Protein AF-A0A9D9PR58-F1 (afdb_monomer)

Nearest PDB structures (foldseek):
  8f70-assembly1_A  TM=2.085E-01  e=8.323E-05  Streptococcus pyogenes
  2p9r-assembly2_B  TM=3.535E-01  e=1.472E-01  Homo sapiens
  7q62-assembly1_B  TM=1.720E-01  e=2.793E-03  Homo sapiens
  3bcf-assembly1_A  TM=3.943E-01  e=1.903E+00  Halothermothrix orenii H 168
  6a6y-assembly1_B  TM=3.237E-01  e=2.572E+00  Plasmodium falciparum 3D7

pLDDT: mean 91.77, std 7.86, range [41.22, 98.25]

Solvent-accessible surface area (backbone atoms only — not comparable to full-atom values): 21228 Å² total; per-residue (Å²): 137,88,83,62,68,43,82,34,90,67,32,38,47,45,70,34,89,97,61,71,42,30,39,58,95,53,39,35,38,39,43,34,36,44,44,69,79,57,94,90,58,49,69,47,35,32,42,41,30,22,37,70,84,69,44,80,77,48,74,48,75,33,46,70,58,54,85,50,58,47,55,27,32,45,68,62,57,89,94,66,56,78,93,37,49,79,66,53,28,40,45,26,34,29,34,33,42,59,55,60,102,89,47,77,26,34,26,22,60,74,36,77,55,75,71,57,46,64,64,30,61,53,45,82,45,76,41,16,30,40,54,87,69,80,46,77,50,83,77,94,59,68,33,39,54,70,49,62,78,54,59,66,44,48,67,70,38,76,39,41,53,50,74,48,53,34,94,67,29,40,79,69,47,28,34,37,30,38,89,89,41,71,85,38,80,29,62,87,71,32,47,52,67,39,53,97,50,55,40,38,36,40,39,32,20,28,34,50,80,60,70,28,51,48,48,71,52,76,56,97,51,45,49,76,50,62,44,61,50,55,43,40,58,71,40,74,35,39,52,50,76,49,51,34,94,57,39,39,78,69,42,31,34,35,26,46,71,90,52,84,68,71,47,81,28,63,84,74,33,46,49,66,36,54,98,52,41,35,35,34,40,50,42,65,42,48,66,41,70,49,59,30,72,34,81,43,56,38,80,57,28,59,78,37,61,44,78,42,57,30,78,58,36,29,49,78,44,68,63,55,60,57,56,37,32,41,72,72,47,21,28,47,84,92,45,58,84,49,39,88,44,52,48,47,38,43,69,69,40,32,35,37,40,44,48,72,64,72,73,47,61,33,43,39,31,34,38,41,34,24,23,50,100,91,40,80,74,30,70,49,77,40,65,25,36,45,34,31,84

Secondary structure (DSSP, 8-state):
-PPPEEE-TT-EEEEPTT---EEETTEEEEEEEEES--TTSEEEEEEEEEETTS-EEEEEEPBT--SSEEEEEEEPPTT--GGGBTTTEEEEEEEEEE--TTS-EEEPPPEEEPPPBPPEEPEEEEEEE-TTS--EE-SS--SEEEEES-SEE-TT-EEEEEEEEPTTEEEEEEEEE-SSS--EE-TTT-EEE--SS--EEEEEEEE---EEEEEEEE-TTEEEEEE-SEEETT-EEEEEEEEPTT-EEEEEEEEETT----EE-TTT-EEE--SS-EEEEEEEE--EEEE-EEEE-HHHHHHS-EEE-HHHHEEEES--SEEEEEEEEEEBTTB-TTGGGEEE-TTT--EEE-TTPPSEEEEEEEEEEEE-SSS--EEEEEEEEEEE-

Mean predicted aligned error: 12.79 Å

Foldseek 3Di:
DDADAAEDAQKDKDAPPPDFFADDPQKIKGFMAIGDDDPVFDKFKKKFKAFPVRHTPDIDTWAPDDPGTDMTIDGHDPPDDLVCEVPGMWMWMKMKTDDDPPDHIYIYDIHTHDRHYYWAFEAEAAWEAEQVRPDIDRPDDGQWDKDWPDRTDDQFDKIAMDTGGDPQKDFDWKWKAFPVGPTDTCRPVRMDGDHSGHMYMYTYIYGHFDKAAEAEDEDPFWDKDKPPRIDGAQDKIAIDIGGHAQKWWPWKWKDAPPDPDIDTCRPVRMDGDHPGHMYIYIDIDGKDKAFEEEEDELVVLQVFKDKDFQVRGIDIPPFAAFKFKDWDFKDFPNDGPCSVQWDQDGRGRIIIGHHPDDFGKMWTKMKMWGDDPVIDIHIDIDIYIYGHD

Sequence (389 aa):
EYKLTLKDPSLSIEVQSGKAVTISGRTVKIPYKAIGMSSRESFRASVWINNDQRKCIYYDAMDGFSGAEGTCSFTLPEGLDLSEWGKRYFVEILVEQINGSQTTDYASEMVELDAPVSPFNVSLNVLSISSDGRKQYVDGYTGGTPSLSKLQVLPGDTVEVSAIPKSGFFLKKIEWFDEDTPKTDITSEKSFVVGTKAPTVIVYFQADPKEYSISYHMETNGKVTVTPSKAKSGDVVTVTATPNSGYYVEKITWKFAEAIAEHDITVDKCFIMPNADVIVKVYFQTLTVTPKTVKVKYKKLKKKAQTVACSKVMTVSNAQGALKYSLVSVKRGKSKKYKKYFKINAKTGNVTVKKKLKKGTYKITCKVTAGNNNYQSVSKTVTFKIKVK

Structure (mmCIF, N/CA/C/O backbone):
data_AF-A0A9D9PR58-F1
#
_entry.id   AF-A0A9D9PR58-F1
#
loop_
_atom_site.group_PDB
_atom_site.id
_atom_site.type_symbol
_atom_site.label_atom_id
_atom_site.label_alt_id
_atom_site.label_comp_id
_atom_site.label_asym_id
_atom_site.label_entity_id
_atom_site.label_seq_id
_atom_site.pdbx_PDB_ins_code
_atom_site.Cartn_x
_atom_site.Cartn_y
_atom_site.Cartn_z
_atom_site.occupancy
_atom_site.B_iso_or_equiv
_atom_site.auth_seq_id
_atom_site.auth_comp_id
_atom_site.auth_asym_id
_atom_site.auth_atom_id
_atom_site.pdbx_PDB_model_num
ATOM 1 N N . GLU A 1 1 ? 43.094 21.133 -66.504 1.00 60.75 1 GLU A N 1
ATOM 2 C CA . GLU A 1 1 ? 43.853 19.872 -66.397 1.00 60.75 1 GLU A CA 1
ATOM 3 C C . GLU A 1 1 ? 42.913 18.817 -65.840 1.00 60.75 1 GLU A C 1
ATOM 5 O O . GLU A 1 1 ? 42.165 19.134 -64.923 1.00 60.75 1 GLU A O 1
ATOM 10 N N . TYR A 1 2 ? 42.868 17.627 -66.439 1.00 65.00 2 TYR A N 1
ATOM 11 C CA . TYR A 1 2 ? 42.121 16.503 -65.872 1.00 65.00 2 TYR A CA 1
ATOM 12 C C . TYR A 1 2 ? 43.094 15.687 -65.031 1.00 65.00 2 TYR A C 1
ATOM 14 O O . TYR A 1 2 ? 44.123 15.248 -65.543 1.00 65.00 2 TYR A O 1
ATOM 22 N N . LYS A 1 3 ? 42.781 15.509 -63.750 1.00 75.12 3 LYS A N 1
ATOM 23 C CA . LYS A 1 3 ? 43.539 14.649 -62.846 1.00 75.12 3 LYS A CA 1
ATOM 24 C C . LYS A 1 3 ? 42.815 13.307 -62.763 1.00 75.12 3 LYS A C 1
ATOM 26 O O . LYS A 1 3 ? 41.622 13.286 -62.471 1.00 75.12 3 LYS A O 1
ATOM 31 N N . LEU A 1 4 ? 43.504 12.212 -63.088 1.00 81.12 4 LEU A N 1
ATOM 32 C CA . LEU A 1 4 ? 42.964 10.863 -62.912 1.00 81.12 4 LEU A CA 1
ATOM 33 C C . LEU A 1 4 ? 43.234 10.385 -61.484 1.00 81.12 4 LEU A C 1
ATOM 35 O O . LEU A 1 4 ? 44.364 10.489 -61.002 1.00 81.12 4 LEU A O 1
ATOM 39 N N . THR A 1 5 ? 42.212 9.796 -60.872 1.00 87.31 5 THR A N 1
ATOM 40 C CA . THR A 1 5 ? 42.343 8.998 -59.652 1.00 87.31 5 THR A CA 1
ATOM 41 C C . THR A 1 5 ? 42.371 7.529 -60.051 1.00 87.31 5 THR A C 1
ATOM 43 O O . THR A 1 5 ? 41.473 7.061 -60.755 1.00 87.31 5 THR A O 1
ATOM 46 N N . LEU A 1 6 ? 43.414 6.806 -59.651 1.00 93.06 6 LEU A N 1
ATOM 47 C CA . LEU A 1 6 ? 43.553 5.378 -59.920 1.00 93.06 6 LEU A CA 1
ATOM 48 C C . LEU A 1 6 ? 43.082 4.556 -58.722 1.00 93.06 6 LEU A C 1
ATOM 50 O O . LEU A 1 6 ? 43.257 4.939 -57.571 1.00 93.06 6 LEU A O 1
ATOM 54 N N . LYS A 1 7 ? 42.515 3.384 -58.990 1.00 94.44 7 LYS A N 1
ATOM 55 C CA . LYS A 1 7 ? 42.215 2.410 -57.942 1.00 94.44 7 LYS A CA 1
ATOM 56 C C . LYS A 1 7 ? 43.518 1.870 -57.351 1.00 94.44 7 LYS A C 1
ATOM 58 O O . LYS A 1 7 ? 44.354 1.356 -58.095 1.00 94.44 7 LYS A O 1
ATOM 63 N N . ASP A 1 8 ? 43.644 1.922 -56.032 1.00 95.31 8 ASP A N 1
ATOM 64 C CA . ASP A 1 8 ? 44.702 1.259 -55.275 1.00 95.31 8 ASP A CA 1
ATOM 65 C C . ASP A 1 8 ? 44.093 0.128 -54.429 1.00 95.31 8 ASP A C 1
ATOM 67 O O . ASP A 1 8 ? 43.364 0.393 -53.470 1.00 95.31 8 ASP A O 1
ATOM 71 N N . PRO A 1 9 ? 44.371 -1.147 -54.761 1.00 92.75 9 PRO A N 1
ATOM 72 C CA . PRO A 1 9 ? 43.816 -2.290 -54.042 1.00 92.75 9 PRO A CA 1
ATOM 73 C C . PRO A 1 9 ? 44.387 -2.469 -52.626 1.00 92.75 9 PRO A C 1
ATOM 75 O O . PRO A 1 9 ? 43.895 -3.321 -51.889 1.00 92.75 9 PRO A O 1
ATOM 78 N N . SER A 1 10 ? 45.428 -1.722 -52.242 1.00 94.69 10 SER A N 1
ATOM 79 C CA . SER A 1 10 ? 45.958 -1.726 -50.875 1.00 94.69 10 SER A CA 1
ATOM 80 C C . SER A 1 10 ? 45.158 -0.834 -49.918 1.00 94.69 10 SER A C 1
ATOM 82 O O . SER A 1 10 ? 45.250 -1.012 -48.700 1.00 94.69 10 SER A O 1
ATOM 84 N N . LEU A 1 11 ? 44.341 0.079 -50.456 1.00 96.69 11 LEU A N 1
ATOM 85 C CA . LEU A 1 11 ? 43.449 0.944 -49.694 1.00 96.69 11 LEU A CA 1
ATOM 86 C C . LEU A 1 11 ? 42.080 0.285 -49.501 1.00 96.69 11 LEU A C 1
ATOM 88 O O . LEU A 1 11 ? 41.490 -0.261 -50.433 1.00 96.69 11 LEU A O 1
ATOM 92 N N . SER A 1 12 ? 41.527 0.392 -48.295 1.00 97.06 12 SER A N 1
ATOM 93 C CA . SER A 1 12 ? 40.138 0.005 -48.021 1.00 97.06 12 SER A CA 1
ATOM 94 C C . SER A 1 12 ? 39.539 0.839 -46.899 1.00 97.06 12 SER A C 1
ATOM 96 O O . SER A 1 12 ? 40.264 1.393 -46.071 1.00 97.06 12 SER A O 1
ATOM 98 N N . ILE A 1 13 ? 38.211 0.919 -46.883 1.00 97.56 13 ILE A N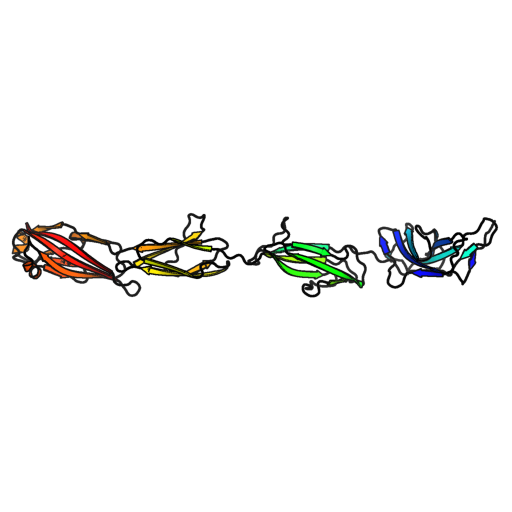 1
ATOM 99 C CA . ILE A 1 13 ? 37.418 1.482 -45.796 1.00 97.56 13 ILE A CA 1
ATOM 100 C C . ILE A 1 13 ? 36.182 0.609 -45.592 1.00 97.56 13 ILE A C 1
ATOM 102 O O . ILE A 1 13 ? 35.562 0.187 -46.558 1.00 97.56 13 ILE A O 1
ATOM 106 N N . GLU A 1 14 ? 35.821 0.330 -44.349 1.00 96.88 14 GLU A N 1
ATOM 107 C CA . GLU A 1 14 ? 34.629 -0.440 -43.993 1.00 96.88 14 GLU A CA 1
ATOM 108 C C . GLU A 1 14 ? 33.960 0.144 -42.747 1.00 96.88 14 GLU A C 1
ATOM 110 O O . GLU A 1 14 ? 34.575 0.897 -41.984 1.00 96.88 14 GLU A O 1
ATOM 115 N N . VAL A 1 15 ? 32.696 -0.217 -42.519 1.00 95.62 15 VAL A N 1
ATOM 116 C CA . VAL A 1 15 ? 32.028 0.053 -41.241 1.00 95.62 15 VAL A CA 1
ATOM 117 C C . VAL A 1 15 ? 32.626 -0.868 -40.179 1.00 95.62 15 VAL A C 1
ATOM 119 O O . VAL A 1 15 ? 32.784 -2.067 -40.400 1.00 95.62 15 VAL A O 1
ATOM 122 N N . GLN A 1 16 ? 32.954 -0.320 -39.010 1.00 93.69 16 GLN A N 1
ATOM 123 C CA . GLN A 1 16 ? 33.491 -1.115 -37.906 1.00 93.69 16 GLN A CA 1
ATOM 124 C C . GLN A 1 16 ? 32.538 -2.254 -37.519 1.00 93.69 16 GLN A C 1
ATOM 126 O O . GLN A 1 16 ? 31.336 -2.047 -37.339 1.00 93.69 16 GLN A O 1
ATOM 131 N N . SER A 1 17 ? 33.093 -3.449 -37.309 1.00 86.94 17 SER A N 1
ATOM 132 C CA . SER A 1 17 ? 32.318 -4.627 -36.906 1.00 86.94 17 SER A CA 1
ATOM 133 C C . SER A 1 17 ? 31.502 -4.376 -35.628 1.00 86.94 17 SER A C 1
ATOM 135 O O . SER A 1 17 ? 32.014 -3.861 -34.631 1.00 86.94 17 SER A O 1
ATOM 137 N N . GLY A 1 18 ? 30.211 -4.726 -35.664 1.00 78.69 18 GLY A N 1
ATOM 138 C CA . GLY A 1 18 ? 29.274 -4.539 -34.549 1.00 78.69 18 GLY A CA 1
ATOM 139 C C . GLY A 1 18 ? 28.832 -3.090 -34.306 1.00 78.69 18 GLY A C 1
ATOM 140 O O . GLY A 1 18 ? 28.219 -2.807 -33.276 1.00 78.69 18 GLY A O 1
ATOM 141 N N . LYS A 1 19 ? 29.142 -2.160 -35.217 1.00 84.62 19 LYS A N 1
ATOM 142 C CA . LYS A 1 19 ? 28.656 -0.777 -35.182 1.00 84.62 19 LYS A CA 1
ATOM 143 C C . LYS A 1 19 ? 27.676 -0.532 -36.329 1.00 84.62 19 LYS A C 1
ATOM 145 O O . LYS A 1 19 ? 27.813 -1.112 -37.397 1.00 84.62 19 LYS A O 1
ATOM 150 N N . ALA A 1 20 ? 26.705 0.350 -36.108 1.00 86.06 20 ALA A N 1
ATOM 151 C CA . ALA A 1 20 ? 25.756 0.757 -37.138 1.00 86.06 20 ALA A CA 1
ATOM 152 C C . ALA A 1 20 ? 26.071 2.166 -37.647 1.00 86.06 20 ALA A C 1
ATOM 154 O O . ALA A 1 20 ? 26.550 3.022 -36.895 1.00 86.06 20 ALA A O 1
ATOM 155 N N . VAL A 1 21 ? 25.740 2.418 -38.911 1.00 92.12 21 VAL A N 1
ATOM 156 C CA . VAL A 1 21 ? 25.654 3.779 -39.440 1.00 92.12 21 VAL A CA 1
ATOM 157 C C . VAL A 1 21 ? 24.429 4.442 -38.814 1.00 92.12 21 VAL A C 1
ATOM 159 O O . VAL A 1 21 ? 23.349 3.852 -38.768 1.00 92.12 21 VAL A O 1
ATOM 162 N N . THR A 1 22 ? 24.590 5.659 -38.299 1.00 92.00 22 THR A N 1
ATOM 163 C CA . THR A 1 22 ? 23.511 6.368 -37.595 1.00 92.00 22 THR A CA 1
ATOM 164 C C . THR A 1 22 ? 23.175 7.685 -38.262 1.00 92.00 22 THR A C 1
ATOM 166 O O . THR A 1 22 ? 24.013 8.267 -38.947 1.00 92.00 22 THR A O 1
ATOM 169 N N . ILE A 1 23 ? 21.952 8.173 -38.059 1.00 91.56 23 ILE A N 1
ATOM 170 C CA . ILE A 1 23 ? 21.523 9.481 -38.555 1.00 91.56 23 ILE A CA 1
ATOM 171 C C . ILE A 1 23 ? 20.871 10.301 -37.443 1.00 91.56 23 ILE A C 1
ATOM 173 O O . ILE A 1 23 ? 20.085 9.790 -36.649 1.00 91.56 23 ILE A O 1
ATOM 177 N N . SER A 1 24 ? 21.212 11.587 -37.384 1.00 86.94 24 SER A N 1
ATOM 178 C CA . SER A 1 24 ? 20.571 12.573 -36.511 1.00 86.94 24 SER A CA 1
ATOM 179 C C . SER A 1 24 ? 20.279 13.829 -37.321 1.00 86.94 24 SER A C 1
ATOM 181 O O . SER A 1 24 ? 21.197 14.490 -37.811 1.00 86.94 24 SER A O 1
ATOM 183 N N . GLY A 1 25 ? 18.998 14.162 -37.485 1.00 88.25 25 GLY A N 1
ATOM 184 C CA . GLY A 1 25 ? 18.587 15.165 -38.468 1.00 88.25 25 GLY A CA 1
ATOM 185 C C . GLY A 1 25 ? 18.940 14.689 -39.879 1.00 88.25 25 GLY A C 1
ATOM 186 O O . GLY A 1 25 ? 18.413 13.676 -40.328 1.00 88.25 25 GLY A O 1
ATOM 187 N N . ARG A 1 26 ? 19.846 15.398 -40.564 1.00 92.06 26 ARG A N 1
ATOM 188 C CA . ARG A 1 26 ? 20.399 14.984 -41.871 1.00 92.06 26 ARG A CA 1
ATOM 189 C C . ARG A 1 26 ? 21.849 14.503 -41.795 1.00 92.06 26 ARG A C 1
ATOM 191 O O . ARG A 1 26 ? 22.389 14.070 -42.804 1.00 92.06 26 ARG A O 1
ATOM 198 N N . THR A 1 27 ? 22.491 14.580 -40.633 1.00 95.19 27 THR A N 1
ATOM 199 C CA . THR A 1 27 ? 23.893 14.181 -40.483 1.00 95.19 27 THR A CA 1
ATOM 200 C C . THR A 1 27 ? 23.983 12.677 -40.284 1.00 95.19 27 THR A C 1
ATOM 202 O O . THR A 1 27 ? 23.492 12.150 -39.283 1.00 95.19 27 THR A O 1
ATOM 205 N N . VAL A 1 28 ? 24.631 12.004 -41.227 1.00 96.12 28 VAL A N 1
ATOM 206 C CA . VAL A 1 28 ? 24.933 10.576 -41.187 1.00 96.12 28 VAL A CA 1
ATOM 207 C C . VAL A 1 28 ? 26.316 10.396 -40.578 1.00 96.12 28 VAL A C 1
ATOM 209 O O . VAL A 1 28 ? 27.267 11.049 -40.999 1.00 96.12 28 VAL A O 1
ATOM 212 N N . LYS A 1 29 ? 26.434 9.525 -39.577 1.00 95.50 29 LYS A N 1
ATOM 213 C CA . LYS A 1 29 ? 27.691 9.196 -38.899 1.00 95.50 29 LYS A CA 1
ATOM 214 C C . LYS A 1 29 ? 28.076 7.755 -39.173 1.00 95.50 29 LYS A C 1
ATOM 216 O O . LYS A 1 29 ? 27.271 6.845 -38.962 1.00 95.50 29 LYS A O 1
ATOM 221 N N . ILE A 1 30 ? 29.325 7.565 -39.576 1.00 96.69 30 ILE A N 1
ATOM 222 C CA . ILE A 1 30 ? 29.877 6.281 -39.988 1.00 96.69 30 ILE A CA 1
ATOM 223 C C . ILE A 1 30 ? 31.081 5.958 -39.096 1.00 96.69 30 ILE A C 1
ATOM 225 O O . ILE A 1 30 ? 32.118 6.624 -39.192 1.00 96.69 30 ILE A O 1
ATOM 229 N N . PRO A 1 31 ? 30.970 4.951 -38.216 1.00 95.69 31 PRO A N 1
ATOM 230 C CA . PRO A 1 31 ? 32.120 4.397 -37.518 1.00 95.69 31 PRO A CA 1
ATOM 231 C C . PRO A 1 31 ? 32.920 3.559 -38.513 1.00 95.69 31 PRO A C 1
ATOM 233 O O . PRO A 1 31 ? 32.441 2.523 -38.969 1.00 95.69 31 PRO A O 1
ATOM 236 N N . TYR A 1 32 ? 34.119 4.009 -38.868 1.00 97.06 32 TYR A N 1
ATOM 237 C CA . TYR A 1 32 ? 34.892 3.420 -39.957 1.00 97.06 32 TYR A CA 1
ATOM 238 C C . TYR A 1 32 ? 36.186 2.769 -39.471 1.00 97.06 32 TYR A C 1
ATOM 240 O O . TYR A 1 32 ? 36.760 3.151 -38.443 1.00 97.06 32 TYR A O 1
ATOM 248 N N . LYS A 1 33 ? 36.659 1.813 -40.263 1.00 97.00 33 LYS A N 1
ATOM 249 C CA . LYS A 1 33 ? 38.010 1.266 -40.230 1.00 97.00 33 LYS A CA 1
ATOM 250 C C . LYS A 1 33 ? 38.596 1.354 -41.632 1.00 97.00 33 LYS A C 1
ATOM 252 O O . LYS A 1 33 ? 37.976 0.890 -42.578 1.00 97.00 33 LYS A O 1
ATOM 257 N N . ALA A 1 34 ? 39.759 1.975 -41.759 1.00 96.50 34 ALA A N 1
ATOM 258 C CA . ALA A 1 34 ? 40.471 2.169 -43.008 1.00 96.50 34 ALA A CA 1
ATOM 259 C C . ALA A 1 34 ? 41.872 1.548 -42.938 1.00 96.50 34 ALA A C 1
ATOM 261 O O . ALA A 1 34 ? 42.529 1.554 -41.895 1.00 96.50 34 ALA A O 1
ATOM 262 N N . ILE A 1 35 ? 42.325 0.988 -44.057 1.00 95.25 35 ILE A N 1
ATOM 263 C CA . ILE A 1 35 ? 43.591 0.254 -44.177 1.00 95.25 35 ILE A CA 1
ATOM 264 C C . ILE A 1 35 ? 44.377 0.807 -45.370 1.00 95.25 35 ILE A C 1
ATOM 266 O O . ILE A 1 35 ? 43.796 1.353 -46.305 1.00 95.25 35 ILE A O 1
ATOM 270 N N . GLY A 1 36 ? 45.705 0.678 -45.314 1.00 92.06 36 GLY A N 1
ATOM 271 C CA . GLY A 1 36 ? 46.619 1.068 -46.394 1.00 92.06 36 GLY A CA 1
ATOM 272 C C . GLY A 1 36 ? 47.077 2.526 -46.336 1.00 92.06 36 GLY A C 1
ATOM 273 O O . GLY A 1 36 ? 47.902 2.944 -47.137 1.00 92.06 36 GLY A O 1
ATOM 274 N N . MET A 1 37 ? 46.599 3.294 -45.355 1.00 91.19 37 MET A N 1
ATOM 275 C CA . MET A 1 37 ? 46.971 4.698 -45.185 1.00 91.19 37 MET A CA 1
ATOM 276 C C . MET A 1 37 ? 48.379 4.855 -44.589 1.00 91.19 37 MET A C 1
ATOM 278 O O . MET A 1 37 ? 48.670 4.357 -43.498 1.00 91.19 37 MET A O 1
ATOM 282 N N . SER A 1 38 ? 49.239 5.610 -45.273 1.00 85.25 38 SER A N 1
ATOM 283 C CA . SER A 1 38 ? 50.565 6.025 -44.798 1.00 85.25 38 SER A CA 1
ATOM 284 C C . SER A 1 38 ? 50.510 7.348 -44.029 1.00 85.25 38 SER A C 1
ATOM 286 O O . SER A 1 38 ? 49.799 8.275 -44.403 1.00 85.25 38 SER A O 1
ATOM 288 N N . SER A 1 39 ? 51.330 7.505 -42.987 1.00 80.31 39 SER A N 1
ATOM 289 C CA . SER A 1 39 ? 51.412 8.762 -42.222 1.00 80.31 39 SER A CA 1
ATOM 290 C C . SER A 1 39 ? 52.120 9.908 -42.956 1.00 80.31 39 SER A C 1
ATOM 292 O O . SER A 1 39 ? 52.120 11.037 -42.470 1.00 80.31 39 SER A O 1
ATOM 294 N N . ARG A 1 40 ? 52.762 9.629 -44.097 1.00 80.81 40 ARG A N 1
ATOM 295 C CA . ARG A 1 40 ? 53.499 10.624 -44.898 1.00 80.81 40 ARG A CA 1
ATOM 296 C C . ARG A 1 40 ? 52.654 11.267 -45.996 1.00 80.81 40 ARG A C 1
ATOM 298 O O . ARG A 1 40 ? 53.128 12.186 -46.655 1.00 80.81 40 ARG A O 1
ATOM 305 N N . GLU A 1 41 ? 51.444 10.770 -46.205 1.00 84.25 41 GLU A N 1
ATOM 306 C CA . GLU A 1 41 ? 50.563 11.165 -47.299 1.00 84.25 41 GLU A CA 1
ATOM 307 C C . GLU A 1 41 ? 49.257 11.724 -46.736 1.00 84.25 41 GLU A C 1
ATOM 309 O O . GLU A 1 41 ? 48.894 11.483 -45.583 1.00 84.25 41 GLU A O 1
ATOM 314 N N . SER A 1 42 ? 48.561 12.519 -47.547 1.00 90.56 42 SER A N 1
ATOM 315 C CA . SER A 1 42 ? 47.273 13.087 -47.159 1.00 90.56 42 SER A CA 1
ATOM 316 C C . SER A 1 42 ? 46.155 12.176 -47.632 1.00 90.56 42 SER A C 1
ATOM 318 O O . SER A 1 42 ? 46.066 11.860 -48.815 1.00 90.56 42 SER A O 1
ATOM 320 N N . PHE A 1 43 ? 45.288 11.787 -46.705 1.00 94.81 43 PHE A N 1
ATOM 321 C CA . PHE A 1 43 ? 44.125 10.960 -46.987 1.00 94.81 43 PHE A CA 1
ATOM 322 C C . PHE A 1 43 ? 42.855 11.657 -46.525 1.00 94.81 43 PHE A C 1
ATOM 324 O O . PHE A 1 43 ? 42.854 12.372 -45.520 1.00 94.81 43 PHE A O 1
ATOM 331 N N . ARG A 1 44 ? 41.758 11.386 -47.224 1.00 95.25 44 ARG A N 1
ATOM 332 C CA . ARG A 1 44 ? 40.401 11.704 -46.779 1.00 95.25 44 ARG A CA 1
ATOM 333 C C . ARG A 1 44 ? 39.493 10.512 -47.021 1.00 95.25 44 ARG A C 1
ATOM 335 O O . ARG A 1 44 ? 39.811 9.661 -47.844 1.00 95.25 44 ARG A O 1
ATOM 342 N N . ALA A 1 45 ? 38.349 10.487 -46.359 1.00 97.19 45 ALA A N 1
ATOM 343 C CA . ALA A 1 45 ? 37.246 9.656 -46.804 1.00 97.19 45 ALA A CA 1
ATOM 344 C C . ALA A 1 45 ? 36.190 10.529 -47.474 1.00 97.19 45 ALA A C 1
ATOM 346 O O . ALA A 1 45 ? 35.987 11.676 -47.071 1.00 97.19 45 ALA A O 1
ATOM 347 N N . SER A 1 46 ? 35.538 9.978 -48.487 1.00 97.44 46 SER A N 1
ATOM 348 C CA . SER A 1 46 ? 34.539 10.674 -49.288 1.00 97.44 46 SER A CA 1
ATOM 349 C C . SER A 1 46 ? 33.272 9.843 -49.376 1.00 97.44 46 SER A C 1
ATOM 351 O O . SER A 1 46 ? 33.318 8.611 -49.342 1.00 97.44 46 SER A O 1
ATOM 353 N N . VAL A 1 47 ? 32.142 10.533 -49.472 1.00 98.25 47 VAL A N 1
ATOM 354 C CA . VAL A 1 47 ? 30.838 9.933 -49.730 1.00 98.25 47 VAL A CA 1
ATOM 355 C C . VAL A 1 47 ? 30.523 10.060 -51.214 1.00 98.25 47 VAL A C 1
ATOM 357 O O . VAL A 1 47 ? 30.762 11.099 -51.828 1.00 98.25 47 VAL A O 1
ATOM 360 N N . TRP A 1 48 ? 29.974 8.998 -51.786 1.00 97.88 48 TRP A N 1
ATOM 361 C CA . TRP A 1 48 ? 29.567 8.914 -53.177 1.00 97.88 48 TRP A CA 1
ATOM 362 C C . TRP A 1 48 ? 28.125 8.416 -53.241 1.00 97.88 48 TRP A C 1
ATOM 364 O O . TRP A 1 48 ? 27.829 7.289 -52.857 1.00 97.88 48 TRP A O 1
ATOM 374 N N . ILE A 1 49 ? 27.198 9.259 -53.695 1.00 98.25 49 ILE A N 1
ATOM 375 C CA . ILE A 1 49 ? 25.776 8.914 -53.767 1.00 98.25 49 ILE A CA 1
ATOM 376 C C . ILE A 1 49 ? 25.377 8.741 -55.224 1.00 98.25 49 ILE A C 1
ATOM 378 O O . ILE A 1 49 ? 25.475 9.667 -56.033 1.00 98.25 49 ILE A O 1
ATOM 382 N N . ASN A 1 50 ? 24.873 7.555 -55.534 1.00 97.31 50 ASN A N 1
ATOM 383 C CA . ASN A 1 50 ? 24.384 7.178 -56.848 1.00 97.31 50 ASN A CA 1
ATOM 384 C C . ASN A 1 50 ? 22.855 7.145 -56.869 1.00 97.31 50 ASN A C 1
ATOM 386 O O . ASN A 1 50 ? 22.239 6.748 -55.886 1.00 97.31 50 ASN A O 1
ATOM 390 N N . ASN A 1 51 ? 22.230 7.500 -57.990 1.00 96.25 51 ASN A N 1
ATOM 391 C CA . ASN A 1 51 ? 20.810 7.211 -58.210 1.00 96.25 51 ASN A CA 1
ATOM 392 C C . ASN A 1 51 ? 20.572 5.718 -58.536 1.00 96.25 51 ASN A C 1
ATOM 394 O O . ASN A 1 51 ? 21.503 4.914 -58.602 1.00 96.25 51 ASN A O 1
ATOM 398 N N . ASP A 1 52 ? 19.316 5.355 -58.785 1.00 94.06 52 ASP A N 1
ATOM 399 C CA . ASP A 1 52 ? 18.874 4.013 -59.191 1.00 94.06 52 ASP A CA 1
ATOM 400 C C . ASP A 1 52 ? 19.546 3.478 -60.468 1.00 94.06 52 ASP A C 1
ATOM 402 O O . ASP A 1 52 ? 19.718 2.271 -60.627 1.00 94.06 52 ASP A O 1
ATOM 406 N N . GLN A 1 53 ? 19.999 4.368 -61.350 1.00 95.62 53 GLN A N 1
ATOM 407 C CA . GLN A 1 53 ? 20.765 4.044 -62.556 1.00 95.62 53 GLN A CA 1
ATOM 408 C C . GLN A 1 53 ? 22.282 3.957 -62.320 1.00 95.62 53 GLN A C 1
ATOM 410 O O . GLN A 1 53 ? 23.045 3.914 -63.286 1.00 95.62 53 GLN A O 1
ATOM 415 N N . ARG A 1 54 ? 22.739 3.952 -61.058 1.00 93.56 54 ARG A N 1
ATOM 416 C CA . ARG A 1 54 ? 24.161 3.957 -60.666 1.00 93.56 54 ARG A CA 1
ATOM 417 C C . ARG A 1 54 ? 24.948 5.157 -61.217 1.00 93.56 54 ARG A C 1
ATOM 419 O O . ARG A 1 54 ? 26.161 5.093 -61.398 1.00 93.56 54 ARG A O 1
ATOM 426 N N . LYS A 1 55 ? 24.266 6.277 -61.473 1.00 96.31 55 LYS A N 1
ATOM 427 C CA . LYS A 1 55 ? 24.892 7.550 -61.841 1.00 96.31 55 LYS A CA 1
ATOM 428 C C . LYS A 1 55 ? 25.124 8.385 -60.586 1.00 96.31 55 LYS A C 1
ATOM 430 O O . LYS A 1 55 ? 24.185 8.611 -59.825 1.00 96.31 55 LYS A O 1
ATOM 435 N N . CYS A 1 56 ? 26.341 8.901 -60.427 1.00 96.06 56 CYS A N 1
ATOM 436 C CA . CYS A 1 56 ? 26.677 9.814 -59.339 1.00 96.06 56 CYS A CA 1
ATOM 437 C C . CYS A 1 56 ? 25.814 11.080 -59.401 1.00 96.06 56 CYS A C 1
ATOM 439 O O . CYS A 1 56 ? 25.754 11.758 -60.432 1.00 96.06 56 CYS A O 1
ATOM 441 N N . ILE A 1 57 ? 25.145 11.374 -58.290 1.00 97.19 57 ILE A N 1
ATOM 442 C CA . ILE A 1 57 ? 24.302 12.558 -58.095 1.00 97.19 57 ILE A CA 1
ATOM 443 C C . ILE A 1 57 ? 24.820 13.464 -56.976 1.00 97.19 57 ILE A C 1
ATOM 445 O O . ILE A 1 57 ? 24.437 14.630 -56.923 1.00 97.19 57 ILE A O 1
ATOM 449 N N . TYR A 1 58 ? 25.693 12.957 -56.106 1.00 97.75 58 TYR A N 1
ATOM 450 C CA . TYR A 1 58 ? 26.367 13.744 -55.082 1.00 97.75 58 TYR A CA 1
ATOM 451 C C . TYR A 1 58 ? 27.695 13.092 -54.703 1.00 97.75 58 TYR A C 1
ATOM 453 O O . TYR A 1 58 ? 27.793 11.869 -54.611 1.00 97.75 58 TYR A O 1
ATOM 461 N N . TYR A 1 59 ? 28.701 13.923 -54.470 1.00 96.81 59 TYR A N 1
ATOM 462 C CA . TYR A 1 59 ? 30.020 13.513 -54.020 1.00 96.81 59 TYR A CA 1
ATOM 463 C C . TYR A 1 59 ? 30.601 14.613 -53.144 1.00 96.81 59 TYR A C 1
ATOM 465 O O . TYR A 1 59 ? 30.548 15.784 -53.526 1.00 96.81 59 TYR A O 1
ATOM 473 N N . ASP A 1 60 ? 31.147 14.237 -51.992 1.00 97.38 60 ASP A N 1
ATOM 474 C CA . ASP A 1 60 ? 31.757 15.189 -51.070 1.00 97.38 60 ASP A CA 1
ATOM 475 C C . ASP A 1 60 ? 32.763 14.512 -50.138 1.00 97.38 60 ASP A C 1
ATOM 477 O O . ASP A 1 60 ? 32.727 13.296 -49.932 1.00 97.38 60 ASP A O 1
ATOM 481 N N . ALA A 1 61 ? 33.649 15.311 -49.549 1.00 96.19 61 ALA A N 1
ATOM 482 C CA . ALA A 1 61 ? 34.521 14.844 -48.482 1.00 96.19 61 ALA A CA 1
ATOM 483 C C . ALA A 1 61 ? 33.714 14.654 -47.188 1.00 96.19 61 ALA A C 1
ATOM 485 O O . ALA A 1 61 ? 32.829 15.444 -46.867 1.00 96.19 61 ALA A O 1
ATOM 486 N N . MET A 1 62 ? 34.035 13.611 -46.426 1.00 97.75 62 MET A N 1
ATOM 487 C CA . MET A 1 62 ? 33.422 13.373 -45.122 1.00 97.75 62 MET A CA 1
ATOM 488 C C . MET A 1 62 ? 34.175 14.118 -44.019 1.00 97.75 62 MET A C 1
ATOM 490 O O . MET A 1 62 ? 35.405 14.089 -43.934 1.00 97.75 62 MET A O 1
ATOM 494 N N . ASP A 1 63 ? 33.416 14.733 -43.122 1.00 97.81 63 ASP A N 1
ATOM 495 C CA . ASP A 1 63 ? 33.924 15.434 -41.953 1.00 97.81 63 ASP A CA 1
ATOM 496 C C . ASP A 1 63 ? 34.460 14.455 -40.902 1.00 97.81 63 ASP A C 1
ATOM 498 O O . ASP A 1 63 ? 33.927 13.360 -40.705 1.00 97.81 63 ASP A O 1
ATOM 502 N N . GLY A 1 64 ? 35.495 14.867 -40.167 1.00 94.75 64 GLY A N 1
ATOM 503 C CA . GLY A 1 64 ? 35.993 14.141 -38.990 1.00 94.75 64 GLY A CA 1
ATOM 504 C C . GLY A 1 64 ? 36.811 12.876 -39.279 1.00 94.75 64 GLY A C 1
ATOM 505 O O . GLY A 1 64 ? 37.237 12.203 -38.340 1.00 94.75 64 GLY A O 1
ATOM 506 N N . PHE A 1 65 ? 37.076 12.554 -40.546 1.00 96.19 65 PHE A N 1
ATOM 507 C CA . PHE A 1 65 ? 37.970 11.455 -40.905 1.00 96.19 65 PHE A CA 1
ATOM 508 C C . PHE A 1 65 ? 39.410 11.740 -40.443 1.00 96.19 65 PHE A C 1
ATOM 510 O O . PHE A 1 65 ? 40.023 12.728 -40.843 1.00 96.19 65 PHE A O 1
ATOM 517 N N . SER A 1 66 ? 39.955 10.880 -39.581 1.00 92.25 66 SER A N 1
ATOM 518 C CA . SER A 1 66 ? 41.326 10.981 -39.072 1.00 92.25 66 SER A CA 1
ATOM 519 C C . SER A 1 66 ? 41.868 9.631 -38.587 1.00 92.25 66 SER A C 1
ATOM 521 O O . SER A 1 66 ? 41.237 8.926 -37.805 1.00 92.25 66 SER A O 1
ATOM 523 N N . GLY A 1 67 ? 43.072 9.265 -39.033 1.00 90.31 67 GLY A N 1
ATOM 524 C CA . GLY A 1 67 ? 43.693 7.987 -38.667 1.00 90.31 67 GLY A CA 1
ATOM 525 C C . GLY A 1 67 ? 42.989 6.754 -39.253 1.00 90.31 67 GLY A C 1
ATOM 526 O O . GLY A 1 67 ? 42.096 6.867 -40.092 1.00 90.31 67 GLY A O 1
ATOM 527 N N . ALA A 1 68 ? 43.427 5.570 -38.813 1.00 92.31 68 ALA A N 1
ATOM 528 C CA . ALA A 1 68 ? 42.990 4.280 -39.357 1.00 92.31 68 ALA A CA 1
ATOM 529 C C . ALA A 1 68 ? 41.609 3.821 -38.856 1.00 92.31 68 ALA A C 1
ATOM 531 O O . ALA A 1 68 ? 40.942 3.049 -39.529 1.00 92.31 68 ALA A O 1
ATOM 532 N N . GLU A 1 69 ? 41.150 4.276 -37.692 1.00 95.00 69 GLU A N 1
ATOM 533 C CA . GLU A 1 69 ? 39.832 3.928 -37.148 1.00 95.00 69 GLU A CA 1
ATOM 534 C C . GLU A 1 69 ? 39.240 5.151 -36.448 1.00 95.00 69 GLU A C 1
ATOM 536 O O . GLU A 1 69 ? 39.944 5.863 -35.731 1.00 95.00 69 GLU A O 1
ATOM 541 N N . GLY A 1 70 ? 37.946 5.402 -36.640 1.00 95.06 70 GLY A N 1
ATOM 542 C CA . GLY A 1 70 ? 37.298 6.581 -36.076 1.00 95.06 70 GLY A CA 1
ATOM 543 C C . GLY A 1 70 ? 35.820 6.677 -36.424 1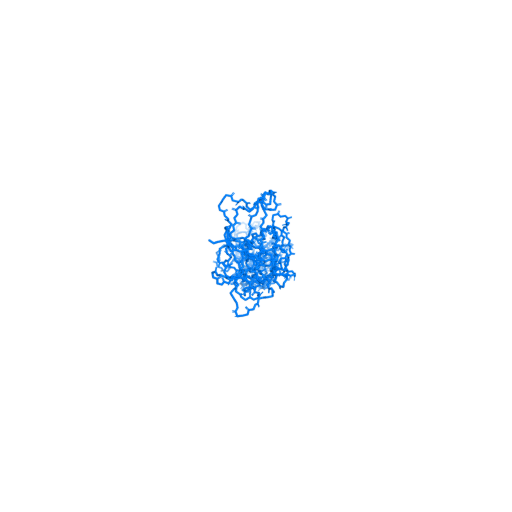.00 95.06 70 GLY A C 1
ATOM 544 O O . GLY A 1 70 ? 35.162 5.689 -36.742 1.00 95.06 70 GLY A O 1
ATOM 545 N N . THR A 1 71 ? 35.270 7.884 -36.346 1.00 96.25 71 THR A N 1
ATOM 546 C CA . THR A 1 71 ? 33.917 8.186 -36.823 1.00 96.25 71 THR A CA 1
ATOM 547 C C . THR A 1 71 ? 33.984 9.408 -37.716 1.00 96.25 71 THR A C 1
ATOM 549 O O . THR A 1 71 ? 34.435 10.460 -37.274 1.00 96.25 71 THR A O 1
ATOM 552 N N . CYS A 1 72 ? 33.527 9.260 -38.954 1.00 97.25 72 CYS A N 1
ATOM 553 C CA . CYS A 1 72 ? 33.362 10.365 -39.888 1.00 97.25 72 CYS A CA 1
ATOM 554 C C . CYS A 1 72 ? 31.873 10.624 -40.135 1.00 97.25 72 CYS A C 1
ATOM 556 O O . CYS A 1 72 ? 31.010 9.846 -39.708 1.00 97.25 72 CYS A O 1
ATOM 558 N N . SER A 1 73 ? 31.556 11.737 -40.783 1.00 97.81 73 SER A N 1
ATOM 559 C CA . SER A 1 73 ? 30.176 12.090 -41.088 1.00 97.81 73 SER A CA 1
ATOM 560 C C . SER A 1 73 ? 30.027 12.836 -42.397 1.00 97.81 73 SER A C 1
ATOM 562 O O . SER A 1 73 ? 30.941 13.517 -42.839 1.00 97.81 73 SER A O 1
ATOM 564 N N . PHE A 1 74 ? 28.831 12.774 -42.965 1.00 98.00 74 PHE A N 1
ATOM 565 C CA . PHE A 1 74 ? 28.409 13.671 -44.032 1.00 98.00 74 PHE A CA 1
ATOM 566 C C . PHE A 1 74 ? 26.973 14.130 -43.776 1.00 98.00 74 PHE A C 1
ATOM 568 O O . PHE A 1 74 ? 26.241 13.532 -42.981 1.00 98.00 74 PHE A O 1
ATOM 575 N N . THR A 1 75 ? 26.556 15.201 -44.443 1.00 97.31 75 THR A N 1
ATOM 576 C CA . THR A 1 75 ? 25.164 15.660 -44.395 1.00 97.31 75 THR A CA 1
ATOM 577 C C . THR A 1 75 ? 24.424 15.140 -45.617 1.00 97.31 75 THR A C 1
ATOM 579 O O . THR A 1 75 ? 24.821 15.416 -46.742 1.00 97.31 75 THR A O 1
ATOM 582 N N . LEU A 1 76 ? 23.338 14.392 -45.406 1.00 96.38 76 LEU A N 1
ATOM 583 C CA . LEU A 1 76 ? 22.502 13.880 -46.485 1.00 96.38 76 LEU A CA 1
ATOM 584 C C . LEU A 1 76 ? 21.951 15.062 -47.314 1.00 96.38 76 LEU A C 1
ATOM 586 O O . LEU A 1 76 ? 21.237 15.900 -46.748 1.00 96.38 76 LEU A O 1
ATOM 590 N N . PRO A 1 77 ? 22.228 15.139 -48.630 1.00 96.19 77 PRO A N 1
ATOM 591 C CA . PRO A 1 77 ? 21.826 16.263 -49.482 1.00 96.19 77 PRO A CA 1
ATOM 592 C C . PRO A 1 77 ? 20.326 16.538 -49.462 1.00 96.19 77 PRO A C 1
ATOM 594 O O . PRO A 1 77 ? 19.533 15.596 -49.427 1.00 96.19 77 PRO A O 1
ATOM 597 N N . GLU A 1 78 ? 19.917 17.808 -49.495 1.00 92.88 78 GLU A N 1
ATOM 598 C CA . GLU A 1 78 ? 18.499 18.177 -49.592 1.00 92.88 78 GLU A CA 1
ATOM 599 C C . GLU A 1 78 ? 17.831 17.521 -50.813 1.00 92.88 78 GLU A C 1
ATOM 601 O O . GLU A 1 78 ? 18.429 17.394 -51.878 1.00 92.88 78 GLU A O 1
ATOM 606 N N . GLY A 1 79 ? 16.587 17.062 -50.647 1.00 91.75 79 GLY A N 1
ATOM 607 C CA . GLY A 1 79 ? 15.843 16.341 -51.688 1.00 91.75 79 GLY A CA 1
ATOM 608 C C . GLY A 1 79 ? 16.013 14.817 -51.676 1.00 91.75 79 GLY A C 1
ATOM 609 O O . GLY A 1 79 ? 15.194 14.128 -52.280 1.00 91.75 79 GLY A O 1
ATOM 610 N N . LEU A 1 80 ? 16.994 14.272 -50.946 1.00 94.19 80 LEU A N 1
ATOM 611 C CA . LEU A 1 80 ? 17.076 12.832 -50.685 1.00 94.19 80 LEU A CA 1
ATOM 612 C C . LEU A 1 80 ? 16.321 12.472 -49.398 1.00 94.19 80 LEU A C 1
ATOM 614 O O . LEU A 1 80 ? 16.633 12.984 -48.315 1.00 94.19 80 LEU A O 1
ATOM 618 N N . ASP A 1 81 ? 15.321 11.598 -49.530 1.00 90.88 81 ASP A N 1
ATOM 619 C CA . ASP A 1 81 ? 14.561 11.028 -48.414 1.00 90.88 81 ASP A CA 1
ATOM 620 C C . ASP A 1 81 ? 15.271 9.781 -47.875 1.00 90.88 81 ASP A C 1
ATOM 622 O O . ASP A 1 81 ? 15.645 8.887 -48.631 1.00 90.88 81 ASP A O 1
ATOM 626 N N . LEU A 1 82 ? 15.444 9.692 -46.558 1.00 89.81 82 LEU A N 1
ATOM 627 C CA . LEU A 1 82 ? 16.025 8.522 -45.906 1.00 89.81 82 LEU A CA 1
ATOM 628 C C . LEU A 1 82 ? 15.261 7.230 -46.247 1.00 89.81 82 LEU A C 1
ATOM 630 O O . LEU A 1 82 ? 15.877 6.179 -46.394 1.00 89.81 82 LEU A O 1
ATOM 634 N N . SER A 1 83 ? 13.935 7.305 -46.422 1.00 88.50 83 SER A N 1
ATOM 635 C CA . SER A 1 83 ? 13.089 6.137 -46.715 1.00 88.50 83 SER A CA 1
ATOM 636 C C . SER A 1 83 ? 13.370 5.473 -48.079 1.00 88.50 83 SER A C 1
ATOM 638 O O . SER A 1 83 ? 12.955 4.329 -48.318 1.00 88.50 83 SER A O 1
ATOM 640 N N . GLU A 1 84 ? 14.096 6.182 -48.950 1.00 94.44 84 GLU A N 1
ATOM 641 C CA . GLU A 1 84 ? 14.438 5.801 -50.323 1.00 94.44 84 GLU A CA 1
ATOM 642 C C . GLU A 1 84 ? 15.896 5.320 -50.482 1.00 94.44 84 GLU A C 1
ATOM 644 O O . GLU A 1 84 ? 16.274 4.863 -51.568 1.00 94.44 84 GLU A O 1
ATOM 649 N N . TRP A 1 85 ? 16.713 5.390 -49.420 1.00 95.31 85 TRP A N 1
ATOM 650 C CA . TRP A 1 85 ? 18.076 4.842 -49.398 1.00 95.31 85 TRP A CA 1
ATOM 651 C C . TRP A 1 85 ? 18.040 3.333 -49.662 1.00 95.31 85 TRP A C 1
ATOM 653 O O . TRP A 1 85 ? 17.248 2.604 -49.065 1.00 95.31 85 TRP A O 1
ATOM 663 N N . GLY A 1 86 ? 18.888 2.859 -50.573 1.00 92.81 86 GLY A N 1
ATOM 664 C CA . GLY A 1 86 ? 18.939 1.466 -51.020 1.00 92.81 86 GLY A CA 1
ATOM 665 C C . GLY A 1 86 ? 17.827 1.092 -52.006 1.00 92.81 86 GLY A C 1
ATOM 666 O O . GLY A 1 86 ? 17.749 -0.058 -52.432 1.00 92.81 86 GLY A O 1
ATOM 667 N N . LYS A 1 87 ? 16.951 2.042 -52.371 1.00 93.44 87 LYS A N 1
ATOM 668 C CA . LYS A 1 87 ? 15.852 1.838 -53.330 1.00 93.44 87 LYS A CA 1
ATOM 669 C C . LYS A 1 87 ? 16.003 2.721 -54.561 1.00 93.44 87 LYS A C 1
ATOM 671 O O . LYS A 1 87 ? 16.049 2.215 -55.676 1.00 93.44 87 LYS A O 1
ATOM 676 N N . ARG A 1 88 ? 16.054 4.041 -54.356 1.00 96.00 88 ARG A N 1
ATOM 677 C CA . ARG A 1 88 ? 16.159 5.052 -55.427 1.00 96.00 88 ARG A CA 1
ATOM 678 C C . ARG A 1 88 ? 17.514 5.738 -55.479 1.00 96.00 88 ARG A C 1
ATOM 680 O O . ARG A 1 88 ? 17.832 6.396 -56.467 1.00 96.00 88 ARG A O 1
ATOM 687 N N . TYR A 1 89 ? 18.293 5.599 -54.417 1.00 97.25 89 TYR A N 1
ATOM 688 C CA . TYR A 1 89 ? 19.688 5.994 -54.386 1.00 97.25 89 TYR A CA 1
ATOM 689 C C . TYR A 1 89 ? 20.473 5.058 -53.475 1.00 97.25 89 TYR A C 1
ATOM 691 O O . TYR A 1 89 ? 19.915 4.455 -52.561 1.00 97.25 89 TYR A O 1
ATOM 699 N N . PHE A 1 90 ? 21.769 4.962 -53.727 1.00 97.62 90 PHE A N 1
ATOM 700 C CA . PHE A 1 90 ? 22.714 4.130 -52.995 1.00 97.62 90 PHE A CA 1
ATOM 701 C C . PHE A 1 90 ? 23.852 5.022 -52.524 1.00 97.62 90 PHE A C 1
ATOM 703 O O . PHE A 1 90 ? 24.278 5.917 -53.257 1.00 97.62 90 PHE A O 1
ATOM 710 N N . VAL A 1 91 ? 24.311 4.813 -51.297 1.00 98.06 91 VAL A N 1
ATOM 711 C CA . VAL A 1 91 ? 25.394 5.598 -50.709 1.00 98.06 91 VAL A CA 1
ATOM 712 C C . VAL A 1 91 ? 26.586 4.689 -50.540 1.00 98.06 91 VAL A C 1
ATOM 714 O O . VAL A 1 91 ? 26.501 3.654 -49.889 1.00 98.06 91 VAL A O 1
ATOM 717 N N . GLU A 1 92 ? 27.695 5.102 -51.117 1.00 98.06 92 GLU A N 1
ATOM 718 C CA . GLU A 1 92 ? 28.966 4.413 -51.069 1.00 98.06 92 GLU A CA 1
ATOM 719 C C . GLU A 1 92 ? 30.001 5.322 -50.402 1.00 98.06 92 GLU A C 1
ATOM 721 O O . GLU A 1 92 ? 29.898 6.551 -50.439 1.00 98.06 92 GLU A O 1
ATOM 726 N N . ILE A 1 93 ? 31.007 4.722 -49.777 1.00 98.19 93 ILE A N 1
ATOM 727 C CA . ILE A 1 93 ? 32.155 5.439 -49.223 1.00 98.19 93 ILE A CA 1
ATOM 728 C C . ILE A 1 93 ? 33.455 4.882 -49.774 1.00 98.19 93 ILE A C 1
ATOM 730 O O . ILE A 1 93 ? 33.549 3.709 -50.128 1.00 98.19 93 ILE A O 1
ATOM 734 N N . LEU A 1 94 ? 34.469 5.733 -49.818 1.00 97.56 94 LEU A N 1
ATOM 735 C CA . LEU A 1 94 ? 35.821 5.379 -50.225 1.00 97.56 94 LEU A CA 1
ATOM 736 C C . LEU A 1 94 ? 36.837 6.192 -49.426 1.00 97.56 94 LEU A C 1
ATOM 738 O O . LEU A 1 94 ? 36.529 7.288 -48.951 1.00 97.56 94 LEU A O 1
ATOM 742 N N . VAL A 1 95 ? 38.051 5.661 -49.291 1.00 97.00 95 VAL A N 1
ATOM 743 C CA . VAL A 1 95 ? 39.212 6.433 -48.839 1.00 97.00 95 VAL A CA 1
ATOM 744 C C . VAL A 1 95 ? 40.034 6.847 -50.056 1.00 97.00 95 VAL A C 1
ATOM 746 O O . VAL A 1 95 ? 40.246 6.061 -50.977 1.00 97.00 95 VAL A O 1
ATOM 749 N N . GLU A 1 96 ? 40.484 8.094 -50.063 1.00 94.81 96 GLU A N 1
ATOM 750 C CA . GLU A 1 96 ? 41.216 8.709 -51.163 1.00 94.81 96 GLU A CA 1
ATOM 751 C C . GLU A 1 96 ? 42.543 9.264 -50.658 1.00 94.81 96 GLU A C 1
ATOM 753 O O . GLU A 1 96 ? 42.582 10.026 -49.687 1.00 94.81 96 GLU A O 1
ATOM 758 N N . GLN A 1 97 ? 43.622 8.911 -51.346 1.00 93.69 97 GLN A N 1
ATOM 759 C CA . GLN A 1 97 ? 44.907 9.579 -51.237 1.00 93.69 97 GLN A CA 1
ATOM 760 C C . GLN A 1 97 ? 44.891 10.838 -52.105 1.00 93.69 97 GLN A C 1
ATOM 762 O O . GLN A 1 97 ? 44.709 10.766 -53.321 1.00 93.69 97 GLN A O 1
ATOM 767 N N . ILE A 1 98 ? 45.127 11.986 -51.477 1.00 88.38 98 ILE A N 1
ATOM 768 C CA . ILE A 1 98 ? 45.136 13.296 -52.124 1.00 88.38 98 ILE A CA 1
ATOM 769 C C . ILE A 1 98 ? 46.580 13.765 -52.263 1.00 88.38 98 ILE A C 1
ATOM 771 O O . ILE A 1 98 ? 47.229 14.151 -51.289 1.00 88.38 98 ILE A O 1
ATOM 775 N N . ASN A 1 99 ? 47.077 13.753 -53.493 1.00 85.75 99 ASN A N 1
ATOM 776 C CA . ASN A 1 99 ? 48.419 14.189 -53.837 1.00 85.75 99 ASN A CA 1
ATOM 777 C C . ASN A 1 99 ? 48.401 15.597 -54.477 1.00 85.75 99 ASN A C 1
ATOM 779 O O . ASN A 1 99 ? 47.347 16.168 -54.772 1.00 85.75 99 ASN A O 1
ATOM 783 N N . GLY A 1 100 ? 49.579 16.192 -54.689 1.00 81.19 100 GLY A N 1
ATOM 784 C CA . GLY A 1 100 ? 49.735 17.522 -55.294 1.00 81.19 100 GLY A CA 1
ATOM 785 C C . GLY A 1 100 ? 49.111 17.674 -56.693 1.00 81.19 100 GLY A C 1
ATOM 786 O O . GLY A 1 100 ? 48.647 16.716 -57.312 1.00 81.19 100 GLY A O 1
ATOM 787 N N . SER A 1 101 ? 49.103 18.904 -57.218 1.00 75.81 101 SER A N 1
ATOM 788 C CA . SER A 1 101 ? 48.378 19.278 -58.450 1.00 75.81 101 SER A CA 1
ATOM 789 C C . SER A 1 101 ? 48.770 18.487 -59.707 1.00 75.81 101 SER A C 1
ATOM 791 O O . SER A 1 101 ? 47.969 18.401 -60.631 1.00 75.81 101 SER A O 1
ATOM 793 N N . GLN A 1 102 ? 49.963 17.885 -59.738 1.00 79.12 102 GLN A N 1
ATOM 794 C CA . GLN A 1 102 ? 50.507 17.163 -60.898 1.00 79.12 102 GLN A CA 1
ATOM 795 C C . GLN A 1 102 ? 50.848 15.693 -60.608 1.00 79.12 102 GLN A C 1
ATOM 797 O O . GLN A 1 102 ? 51.509 15.039 -61.410 1.00 79.12 102 GLN A O 1
ATOM 802 N N . THR A 1 103 ? 50.427 15.160 -59.464 1.00 81.81 103 THR A N 1
ATOM 803 C CA . THR A 1 103 ? 50.705 13.770 -59.071 1.00 81.81 103 THR A CA 1
ATOM 804 C C . THR A 1 103 ? 49.420 12.960 -59.054 1.00 81.81 103 THR A C 1
ATOM 806 O O . THR A 1 103 ? 48.396 13.470 -58.618 1.00 81.81 103 THR A O 1
ATOM 809 N N . THR A 1 104 ? 49.471 11.710 -59.508 1.00 85.81 104 THR A N 1
ATOM 810 C CA . THR A 1 104 ? 48.313 10.804 -59.555 1.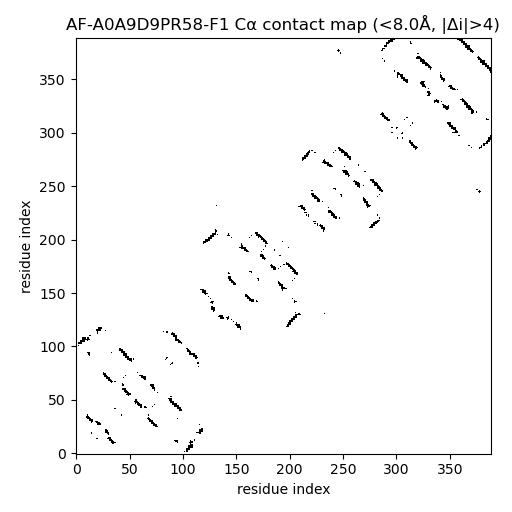00 85.81 104 THR A CA 1
ATOM 811 C C . THR A 1 104 ? 47.674 10.640 -58.178 1.00 85.81 104 THR A C 1
ATOM 813 O O . THR A 1 104 ? 48.396 10.421 -57.209 1.00 85.81 104 THR A O 1
ATOM 816 N N . ASP A 1 105 ? 46.346 10.730 -58.094 1.00 90.62 105 ASP A N 1
ATOM 817 C CA . ASP A 1 105 ? 45.601 10.394 -56.874 1.00 90.62 105 ASP A CA 1
ATOM 818 C C . ASP A 1 105 ? 45.231 8.914 -56.870 1.00 90.62 105 ASP A C 1
ATOM 820 O O . ASP A 1 105 ? 45.133 8.286 -57.929 1.00 90.62 105 ASP A O 1
ATOM 824 N N . TYR A 1 106 ? 44.997 8.369 -55.680 1.00 94.12 106 TYR A N 1
ATOM 825 C CA . TYR A 1 106 ? 44.602 6.976 -55.509 1.00 94.12 106 TYR A CA 1
ATOM 826 C C . TYR A 1 106 ? 43.344 6.862 -54.655 1.00 94.12 106 TYR A C 1
ATOM 828 O O . TYR A 1 106 ? 43.097 7.702 -53.794 1.00 94.12 106 TYR A O 1
ATOM 836 N N . ALA A 1 107 ? 42.544 5.828 -54.885 1.00 95.75 107 ALA A N 1
ATOM 837 C CA . ALA A 1 107 ? 41.325 5.567 -54.131 1.00 95.75 107 ALA A CA 1
ATOM 838 C C . ALA A 1 107 ? 41.139 4.074 -53.864 1.00 95.75 107 ALA A C 1
ATOM 840 O O . ALA A 1 107 ? 41.531 3.237 -54.680 1.00 95.75 107 ALA A O 1
ATOM 841 N N . SER A 1 108 ? 40.504 3.749 -52.740 1.00 97.31 108 SER A N 1
ATOM 842 C CA . SER A 1 108 ? 40.033 2.393 -52.474 1.00 97.31 108 SER A CA 1
ATOM 843 C C . SER A 1 108 ? 38.896 1.989 -53.410 1.00 97.31 108 SER A C 1
ATOM 845 O O . SER A 1 108 ? 38.313 2.810 -54.120 1.00 97.31 108 SER A O 1
ATOM 847 N N . GLU A 1 109 ? 38.505 0.718 -53.328 1.00 95.94 109 GLU A N 1
ATOM 848 C CA . GLU A 1 109 ? 37.157 0.329 -53.741 1.00 95.94 109 GLU A CA 1
ATOM 849 C C . GLU A 1 109 ? 36.095 1.110 -52.962 1.00 95.94 109 GLU A C 1
ATOM 851 O O . GLU A 1 109 ? 36.293 1.473 -51.797 1.00 95.94 109 GLU A O 1
ATOM 856 N N . MET A 1 110 ? 34.962 1.333 -53.624 1.00 95.69 110 MET A N 1
ATOM 857 C CA . MET A 1 110 ? 33.760 1.874 -53.005 1.00 95.69 110 MET A CA 1
ATOM 858 C C . MET A 1 110 ? 33.059 0.793 -52.182 1.00 95.69 110 MET A C 1
ATOM 860 O O . MET A 1 110 ? 32.932 -0.352 -52.620 1.00 95.69 110 MET A O 1
ATOM 864 N N . VAL A 1 111 ? 32.579 1.171 -51.002 1.00 97.00 111 VAL A N 1
ATOM 865 C CA . VAL A 1 111 ? 31.800 0.307 -50.114 1.00 97.00 111 VAL A CA 1
ATOM 866 C C . VAL A 1 111 ? 30.406 0.885 -49.955 1.00 97.00 111 VAL A C 1
ATOM 868 O O . VAL A 1 111 ? 30.248 1.978 -49.415 1.00 97.00 111 VAL A O 1
ATOM 871 N N . GLU A 1 112 ? 29.404 0.152 -50.438 1.00 97.19 112 GLU A N 1
ATOM 872 C CA . GLU A 1 112 ? 27.994 0.507 -50.278 1.00 97.19 112 GLU A CA 1
ATOM 873 C C . GLU A 1 112 ? 27.576 0.368 -48.808 1.00 97.19 112 GLU A C 1
ATOM 875 O O . GLU A 1 112 ? 27.915 -0.606 -48.134 1.00 97.19 112 GLU A O 1
ATOM 880 N N . LEU A 1 113 ? 26.858 1.370 -48.308 1.00 96.38 113 LEU A N 1
ATOM 881 C CA . LEU A 1 113 ? 26.361 1.438 -46.944 1.00 96.38 113 LEU A CA 1
ATOM 882 C C . LEU A 1 113 ? 24.885 1.052 -46.878 1.00 96.38 113 LEU A C 1
ATOM 884 O O . LEU A 1 113 ? 24.059 1.543 -47.657 1.00 96.38 113 LEU A O 1
ATOM 888 N N . ASP A 1 114 ? 24.538 0.287 -45.848 1.00 91.56 114 ASP A N 1
ATOM 889 C CA . ASP A 1 114 ? 23.150 0.127 -45.431 1.00 91.56 114 ASP A CA 1
ATOM 890 C C . ASP A 1 114 ? 22.566 1.460 -44.939 1.00 91.56 114 ASP A C 1
ATOM 892 O O . ASP A 1 114 ? 23.276 2.340 -44.435 1.00 91.56 114 ASP A O 1
ATOM 896 N N . ALA A 1 115 ? 21.245 1.606 -45.074 1.00 89.56 115 ALA A N 1
ATOM 897 C CA . ALA A 1 115 ? 20.541 2.800 -44.627 1.00 89.56 115 ALA A CA 1
ATOM 898 C C . ALA A 1 115 ? 20.772 3.044 -43.121 1.00 89.56 115 ALA A C 1
ATOM 900 O O . ALA A 1 115 ? 20.665 2.109 -42.319 1.00 89.56 115 ALA A O 1
ATOM 901 N N . PRO A 1 116 ? 21.065 4.289 -42.704 1.00 89.69 116 PRO A N 1
ATOM 902 C CA . PRO A 1 116 ? 21.393 4.570 -41.319 1.00 89.69 116 PRO A CA 1
ATOM 903 C C . PRO A 1 116 ? 20.173 4.437 -40.409 1.00 89.69 116 PRO A C 1
ATOM 905 O O . PRO A 1 116 ? 19.054 4.815 -40.761 1.00 89.69 116 PRO A O 1
ATOM 908 N N . VAL A 1 117 ? 20.414 3.971 -39.187 1.00 84.44 117 VAL A N 1
ATOM 909 C CA . VAL A 1 117 ? 19.393 3.871 -38.140 1.00 84.44 117 VAL A CA 1
ATOM 910 C C . VAL A 1 117 ? 19.390 5.124 -37.265 1.00 84.44 117 VAL A C 1
ATOM 912 O O . VAL A 1 117 ? 20.438 5.639 -36.869 1.00 84.44 117 VAL A O 1
ATOM 915 N N . SER A 1 118 ? 18.203 5.636 -36.939 1.00 83.44 118 SER A N 1
ATOM 916 C CA . SER A 1 118 ? 18.080 6.708 -35.948 1.00 83.44 118 SER A CA 1
ATOM 917 C C . SER A 1 118 ? 18.152 6.101 -34.544 1.00 83.44 118 SER A C 1
ATOM 919 O O . SER A 1 118 ? 17.378 5.186 -34.259 1.00 83.44 118 SER A O 1
ATOM 921 N N . PRO A 1 119 ? 19.018 6.597 -33.643 1.00 85.19 119 PRO A N 1
ATOM 922 C CA . PRO A 1 119 ? 19.010 6.155 -32.256 1.00 85.19 119 PRO A CA 1
ATOM 923 C C . PRO A 1 119 ? 17.701 6.547 -31.564 1.00 85.19 119 PRO A C 1
ATOM 925 O O . PRO A 1 119 ? 17.136 7.615 -31.818 1.00 85.19 119 PRO A O 1
ATOM 928 N N . PHE A 1 120 ? 17.236 5.689 -30.659 1.00 87.31 120 PHE A N 1
ATOM 929 C CA . PHE A 1 120 ? 16.092 5.962 -29.799 1.00 87.31 120 PHE A CA 1
ATOM 930 C C . PHE A 1 120 ? 16.550 6.579 -28.486 1.00 87.31 120 PHE A C 1
ATOM 932 O O . PHE A 1 120 ? 17.556 6.161 -27.916 1.00 87.31 120 PHE A O 1
ATOM 939 N N . ASN A 1 121 ? 15.768 7.522 -27.963 1.00 91.94 121 ASN A N 1
ATOM 940 C CA . ASN A 1 121 ? 15.881 7.908 -26.561 1.00 91.94 121 ASN A CA 1
ATOM 941 C C . ASN A 1 121 ? 15.093 6.908 -25.708 1.00 91.94 121 ASN A C 1
ATOM 943 O O . ASN A 1 121 ? 13.936 6.614 -26.016 1.00 91.94 121 ASN A O 1
ATOM 947 N N . VAL A 1 122 ? 15.693 6.426 -24.620 1.00 95.19 122 VAL A N 1
ATOM 948 C CA . VAL A 1 122 ? 14.986 5.595 -23.640 1.00 95.19 122 VAL A CA 1
ATOM 949 C C . VAL A 1 122 ? 14.202 6.497 -22.693 1.00 95.19 122 VAL A C 1
ATOM 951 O O . VAL A 1 122 ? 14.776 7.349 -22.012 1.00 95.19 122 VAL A O 1
ATOM 954 N N . SER A 1 123 ? 12.887 6.299 -22.615 1.00 95.88 123 SER A N 1
ATOM 955 C CA . SER A 1 123 ? 12.054 7.017 -21.643 1.00 95.88 123 SER A CA 1
ATOM 956 C C . SER A 1 123 ? 12.119 6.325 -20.283 1.00 95.88 123 SER A C 1
ATOM 958 O O . SER A 1 123 ? 11.730 5.166 -20.175 1.00 95.88 123 SER A O 1
ATOM 960 N N . LEU A 1 124 ? 12.583 7.015 -19.236 1.00 94.94 124 LEU A N 1
ATOM 961 C CA . LEU A 1 124 ? 12.636 6.485 -17.867 1.00 94.94 124 LEU A CA 1
ATOM 962 C C . LEU A 1 124 ? 11.609 7.182 -16.974 1.00 94.94 124 LEU A C 1
ATOM 964 O O . LEU A 1 124 ? 11.729 8.370 -16.684 1.00 94.94 124 LEU A O 1
ATOM 968 N N . ASN A 1 125 ? 10.641 6.418 -16.482 1.00 92.75 125 ASN A N 1
ATOM 969 C CA . ASN A 1 125 ? 9.613 6.884 -15.561 1.00 92.75 125 ASN A CA 1
ATOM 970 C C . ASN A 1 125 ? 9.798 6.264 -14.174 1.00 92.75 125 ASN A C 1
ATOM 972 O O . ASN A 1 125 ? 10.210 5.111 -14.036 1.00 92.75 125 ASN A O 1
ATOM 976 N N . VAL A 1 126 ? 9.437 7.017 -13.135 1.00 91.06 126 VAL A N 1
ATOM 977 C CA . VAL A 1 126 ? 9.520 6.573 -11.738 1.00 91.06 126 VAL A CA 1
ATOM 978 C C . VAL A 1 126 ? 8.167 6.750 -11.074 1.00 91.06 126 VAL A C 1
ATOM 980 O O . VAL A 1 126 ? 7.590 7.832 -11.135 1.00 91.06 126 VAL A O 1
ATOM 983 N N . LEU A 1 127 ? 7.672 5.704 -10.417 1.00 89.94 127 LEU A N 1
ATOM 984 C CA . LEU A 1 127 ? 6.418 5.731 -9.673 1.00 89.94 127 LEU A CA 1
ATOM 985 C C . LEU A 1 127 ? 6.644 5.303 -8.223 1.00 89.94 127 LEU A C 1
ATOM 987 O O . LEU A 1 127 ? 7.259 4.272 -7.946 1.00 89.94 127 LEU A O 1
ATOM 991 N N . SER A 1 128 ? 6.103 6.089 -7.293 1.00 87.25 128 SER A N 1
ATOM 992 C CA . SER A 1 128 ? 6.109 5.785 -5.862 1.00 87.25 128 SER A CA 1
ATOM 993 C C . SER A 1 128 ? 4.735 5.295 -5.419 1.00 87.25 128 SER A C 1
ATOM 995 O O . SER A 1 128 ? 3.723 5.953 -5.662 1.00 87.25 128 SER A O 1
ATOM 997 N N . ILE A 1 129 ? 4.699 4.164 -4.724 1.00 85.12 129 ILE A N 1
ATOM 998 C CA . ILE A 1 129 ? 3.487 3.519 -4.224 1.00 85.12 129 ILE A CA 1
ATOM 999 C C . ILE A 1 129 ? 3.451 3.638 -2.696 1.00 85.12 129 ILE A C 1
ATOM 1001 O O . ILE A 1 129 ? 4.453 3.400 -2.017 1.00 85.12 129 ILE A O 1
ATOM 1005 N N . SER A 1 130 ? 2.290 3.994 -2.141 1.00 80.31 130 SER A N 1
ATOM 1006 C CA . SER A 1 130 ? 2.054 3.941 -0.694 1.00 80.31 130 SER A CA 1
ATOM 1007 C C . SER A 1 130 ? 2.222 2.524 -0.133 1.00 80.31 130 SER A C 1
ATOM 1009 O O . SER A 1 130 ? 2.101 1.525 -0.842 1.00 80.31 130 SER A O 1
ATOM 1011 N N . SER A 1 131 ? 2.456 2.420 1.174 1.00 77.69 131 SER A N 1
ATOM 1012 C CA . SER A 1 131 ? 2.627 1.128 1.850 1.00 77.69 131 SER A CA 1
ATOM 1013 C C . SER A 1 131 ? 1.416 0.200 1.680 1.00 77.69 131 SER A C 1
ATOM 1015 O O . SER A 1 131 ? 1.593 -1.005 1.517 1.00 77.69 131 SER A O 1
ATOM 1017 N N . ASP A 1 132 ? 0.199 0.756 1.634 1.00 70.06 132 ASP A N 1
ATOM 1018 C CA . ASP A 1 132 ? -1.060 0.027 1.415 1.00 70.06 132 ASP A CA 1
ATOM 1019 C C . ASP A 1 132 ? -1.361 -0.302 -0.062 1.00 70.06 132 ASP A C 1
ATOM 1021 O O . ASP A 1 132 ? -2.386 -0.916 -0.357 1.00 70.06 132 ASP A O 1
ATOM 1025 N N . GLY A 1 133 ? -0.495 0.104 -0.997 1.00 70.25 133 GLY A N 1
ATOM 1026 C CA . GLY A 1 133 ? -0.629 -0.185 -2.426 1.00 70.25 133 GLY A CA 1
ATOM 1027 C C . GLY A 1 133 ? -1.678 0.648 -3.172 1.00 70.25 133 GLY A C 1
ATOM 1028 O O . GLY A 1 133 ? -1.874 0.432 -4.366 1.00 70.25 133 GLY A O 1
ATOM 1029 N N . ARG A 1 134 ? -2.376 1.578 -2.502 1.00 66.25 134 ARG A N 1
ATOM 1030 C CA . ARG A 1 134 ? -3.560 2.257 -3.064 1.00 66.25 134 ARG A CA 1
ATOM 1031 C C . ARG A 1 134 ? -3.282 3.604 -3.720 1.00 66.25 134 ARG A C 1
ATOM 1033 O O . ARG A 1 134 ? -4.086 4.038 -4.540 1.00 66.25 134 ARG A O 1
ATOM 1040 N N . LYS A 1 135 ? -2.198 4.293 -3.355 1.00 63.56 135 LYS A N 1
ATOM 1041 C CA . LYS A 1 135 ? -1.870 5.623 -3.887 1.00 63.56 135 LYS A CA 1
ATOM 1042 C C . LYS A 1 135 ? -0.581 5.579 -4.691 1.00 63.56 135 LYS A C 1
ATOM 1044 O O . LYS A 1 135 ? 0.445 5.132 -4.183 1.00 63.56 135 LYS A O 1
ATOM 1049 N N . GLN A 1 136 ? -0.644 6.094 -5.915 1.00 66.12 136 GLN A N 1
ATOM 1050 C CA . GLN A 1 136 ? 0.529 6.438 -6.711 1.00 66.12 136 GLN A CA 1
ATOM 1051 C C . GLN A 1 136 ? 0.818 7.925 -6.497 1.00 66.12 136 GLN A C 1
ATOM 1053 O O . GLN A 1 136 ? -0.045 8.766 -6.742 1.00 66.12 136 GLN A O 1
ATOM 1058 N N . TYR A 1 137 ? 2.002 8.246 -5.986 1.00 61.22 137 TYR A N 1
ATOM 1059 C CA . TYR A 1 137 ? 2.479 9.623 -5.902 1.00 61.22 137 TYR A CA 1
ATOM 1060 C C . TYR A 1 137 ? 3.261 9.934 -7.179 1.00 61.22 137 TYR A C 1
ATOM 1062 O O . TYR A 1 137 ? 4.220 9.230 -7.493 1.00 61.22 137 TYR A O 1
ATOM 1070 N N . VAL A 1 138 ? 2.831 10.969 -7.906 1.00 49.78 138 VAL A N 1
ATOM 1071 C CA . VAL A 1 138 ? 3.466 11.425 -9.158 1.00 49.78 138 VAL A CA 1
ATOM 1072 C C . VAL A 1 138 ? 4.297 12.707 -8.942 1.00 49.78 138 VAL A C 1
ATOM 1074 O O . VAL A 1 138 ? 5.184 12.993 -9.736 1.00 49.78 138 VAL A O 1
ATOM 1077 N N . ASP A 1 139 ? 4.118 13.426 -7.826 1.00 41.22 139 ASP A N 1
ATOM 1078 C CA . ASP A 1 139 ? 4.805 14.704 -7.576 1.00 41.22 139 ASP A CA 1
ATOM 1079 C C . ASP A 1 139 ? 6.033 14.581 -6.658 1.00 41.22 139 ASP A C 1
ATOM 1081 O O . ASP A 1 139 ? 5.912 14.382 -5.447 1.00 41.22 139 ASP A O 1
ATOM 1085 N N . GLY A 1 140 ? 7.226 14.752 -7.245 1.00 53.72 140 GLY A N 1
ATOM 1086 C CA . GLY A 1 140 ? 8.472 15.218 -6.602 1.00 53.72 140 GLY A CA 1
ATOM 1087 C C . GLY A 1 140 ? 9.136 14.335 -5.533 1.00 53.72 140 GLY A C 1
ATOM 1088 O O . GLY A 1 140 ? 10.296 14.559 -5.193 1.00 53.72 140 GLY A O 1
ATOM 1089 N N . TYR A 1 141 ? 8.446 13.320 -5.017 1.00 58.16 141 TYR A N 1
ATOM 1090 C CA . TYR A 1 141 ? 8.956 12.344 -4.054 1.00 58.16 141 TYR A CA 1
ATOM 1091 C C . TYR A 1 141 ? 9.161 10.995 -4.747 1.00 58.16 141 TYR A C 1
ATOM 1093 O O . TYR A 1 141 ? 8.318 10.096 -4.670 1.00 58.16 141 TYR A O 1
ATOM 1101 N N . THR A 1 142 ? 10.292 10.827 -5.431 1.00 71.12 142 THR A N 1
ATOM 1102 C CA . THR A 1 142 ? 10.681 9.508 -5.934 1.00 71.12 142 THR A CA 1
ATOM 1103 C C . THR A 1 142 ? 11.069 8.614 -4.748 1.00 71.12 142 THR A C 1
ATOM 1105 O O . THR A 1 142 ? 11.876 8.986 -3.894 1.00 71.12 142 THR A O 1
ATOM 1108 N N . GLY A 1 143 ? 10.472 7.423 -4.654 1.00 85.62 143 GLY A N 1
ATOM 1109 C CA . GLY A 1 143 ? 10.752 6.427 -3.609 1.00 85.62 143 GLY A CA 1
ATOM 1110 C C . GLY A 1 143 ? 12.147 5.802 -3.725 1.00 85.62 143 GLY A C 1
ATOM 1111 O O . GLY A 1 143 ? 12.502 4.913 -2.959 1.00 85.62 143 GLY A O 1
ATOM 1112 N N . GLY A 1 144 ? 12.945 6.274 -4.679 1.00 91.06 144 GLY A N 1
ATOM 1113 C CA . GLY A 1 144 ? 14.314 5.878 -4.944 1.00 91.06 144 GLY A CA 1
ATOM 1114 C C . GLY A 1 144 ? 14.880 6.632 -6.143 1.00 91.06 144 GLY A C 1
ATOM 1115 O O . GLY A 1 144 ? 14.243 7.539 -6.690 1.00 91.06 144 GLY A O 1
ATOM 1116 N N . THR A 1 145 ? 16.077 6.229 -6.549 1.00 93.06 145 THR A N 1
ATOM 1117 C CA . THR A 1 145 ? 16.825 6.809 -7.665 1.00 93.06 145 THR A CA 1
ATOM 1118 C C . THR A 1 145 ? 17.112 5.714 -8.686 1.00 93.06 145 THR A C 1
ATOM 1120 O O . THR A 1 145 ? 17.951 4.848 -8.418 1.00 93.06 145 THR A O 1
ATOM 1123 N N . PRO A 1 146 ? 16.414 5.702 -9.831 1.00 94.56 146 PRO A N 1
ATOM 1124 C CA . PRO A 1 146 ? 16.765 4.830 -10.933 1.00 94.56 146 PRO A CA 1
ATOM 1125 C C . PRO A 1 146 ? 17.752 5.488 -11.899 1.00 94.56 146 PRO A C 1
ATOM 1127 O O . PRO A 1 146 ? 17.815 6.712 -12.010 1.00 94.56 146 PRO A O 1
ATOM 1130 N N . SER A 1 147 ? 18.504 4.664 -12.621 1.00 95.69 147 SER A N 1
ATOM 1131 C CA . SER A 1 147 ? 19.371 5.085 -13.719 1.00 95.69 147 SER A CA 1
ATOM 1132 C C . SER A 1 147 ? 19.462 4.001 -14.793 1.00 95.69 147 SER A C 1
ATOM 1134 O O . SER A 1 147 ? 19.214 2.824 -14.529 1.00 95.69 147 SER A O 1
ATOM 1136 N N . LEU A 1 148 ? 19.810 4.416 -16.011 1.00 97.12 148 LEU A N 1
ATOM 1137 C CA . LEU A 1 148 ? 20.030 3.535 -17.158 1.00 97.12 148 LEU A CA 1
ATOM 1138 C C . LEU A 1 148 ? 21.504 3.566 -17.557 1.00 97.12 148 LEU A C 1
ATOM 1140 O O . LEU A 1 148 ? 22.133 4.624 -17.485 1.00 97.12 148 LEU A O 1
ATOM 1144 N N . SER A 1 149 ? 22.042 2.437 -18.023 1.00 97.00 149 SER A N 1
ATOM 1145 C CA . SER A 1 149 ? 23.407 2.385 -18.568 1.00 97.00 149 SER A CA 1
ATOM 1146 C C . SER A 1 149 ? 23.561 3.187 -19.867 1.00 97.00 149 SER A C 1
ATOM 1148 O O . SER A 1 149 ? 24.649 3.681 -20.157 1.00 97.00 149 SER A O 1
ATOM 1150 N N . LYS A 1 150 ? 22.472 3.344 -20.634 1.00 93.62 150 LYS A N 1
ATOM 1151 C CA . LYS A 1 150 ? 22.401 4.113 -21.884 1.00 93.62 150 LYS A CA 1
ATOM 1152 C C . LYS A 1 150 ? 21.086 4.893 -21.960 1.00 93.62 150 LYS A C 1
ATOM 1154 O O . LYS A 1 150 ? 20.024 4.344 -21.680 1.00 93.62 150 LYS A O 1
ATOM 1159 N N . LEU A 1 151 ? 21.159 6.163 -22.365 1.00 91.00 151 LEU A N 1
ATOM 1160 C CA . LEU A 1 151 ? 19.984 7.012 -22.630 1.00 91.00 151 LEU A CA 1
ATOM 1161 C C . LEU A 1 151 ? 19.624 7.073 -24.118 1.00 91.00 151 LEU A C 1
ATOM 1163 O O . LEU A 1 151 ? 18.465 7.304 -24.451 1.00 91.00 151 LEU A O 1
ATOM 1167 N N . GLN A 1 152 ? 20.609 6.848 -24.988 1.00 91.00 152 GLN A N 1
ATOM 1168 C CA . GLN A 1 152 ? 20.439 6.704 -26.429 1.00 91.00 152 GLN A CA 1
ATOM 1169 C C . GLN A 1 152 ? 20.888 5.315 -26.852 1.00 91.00 152 GLN A C 1
ATOM 1171 O O . GLN A 1 152 ? 21.960 4.869 -26.439 1.00 91.00 152 GLN A O 1
ATOM 1176 N N . VAL A 1 153 ? 20.053 4.639 -27.634 1.00 90.25 153 VAL A N 1
ATOM 1177 C CA . VAL A 1 153 ? 20.219 3.220 -27.956 1.00 90.25 153 VAL A CA 1
ATOM 1178 C C . VAL A 1 153 ? 19.883 2.919 -29.408 1.00 90.25 153 VAL A C 1
ATOM 1180 O O . VAL A 1 153 ? 19.087 3.618 -30.037 1.00 90.25 153 VAL A O 1
ATOM 1183 N N . LEU A 1 154 ? 20.479 1.852 -29.921 1.00 87.19 154 LEU A N 1
ATOM 1184 C CA . LEU A 1 154 ? 20.202 1.261 -31.224 1.00 87.19 154 LEU A CA 1
ATOM 1185 C C . LEU A 1 154 ? 19.522 -0.106 -31.057 1.00 87.19 154 LEU A C 1
ATOM 1187 O O . LEU A 1 154 ? 19.670 -0.732 -30.005 1.00 87.19 154 LEU A O 1
ATOM 1191 N N . PRO A 1 155 ? 18.809 -0.608 -32.080 1.00 85.62 155 PRO A N 1
ATOM 1192 C CA . PRO A 1 155 ? 18.334 -1.988 -32.079 1.00 85.62 155 PRO A CA 1
ATOM 1193 C C . PRO A 1 155 ? 19.462 -2.981 -31.766 1.00 85.62 155 PRO A C 1
ATOM 1195 O O . PRO A 1 155 ? 20.554 -2.890 -32.325 1.00 85.62 155 PRO A O 1
ATOM 1198 N N . GLY A 1 156 ? 19.197 -3.923 -30.861 1.00 84.75 156 GLY A N 1
ATOM 1199 C CA . GLY A 1 156 ? 20.165 -4.909 -30.377 1.00 84.75 156 GLY A CA 1
ATOM 1200 C C . GLY A 1 156 ? 21.040 -4.446 -29.208 1.00 84.75 156 GLY A C 1
ATOM 1201 O O . GLY A 1 156 ? 21.713 -5.281 -28.605 1.00 84.75 156 GLY A O 1
ATOM 1202 N N . ASP A 1 157 ? 21.022 -3.161 -28.833 1.00 90.94 157 ASP A N 1
ATOM 1203 C CA . ASP A 1 157 ? 21.699 -2.711 -27.616 1.00 90.94 157 ASP A CA 1
ATOM 1204 C C . ASP A 1 157 ? 21.091 -3.366 -26.372 1.00 90.94 157 ASP A C 1
ATOM 1206 O O . ASP A 1 157 ? 19.873 -3.403 -26.205 1.00 90.94 157 ASP A O 1
ATOM 1210 N N . THR A 1 158 ? 21.942 -3.781 -25.436 1.00 95.69 158 THR A N 1
ATOM 1211 C CA . THR A 1 158 ? 21.511 -4.105 -24.072 1.00 95.69 158 THR A CA 1
ATOM 1212 C C . THR A 1 158 ? 21.520 -2.847 -23.209 1.00 95.69 158 THR A C 1
ATOM 1214 O O . THR A 1 158 ? 22.528 -2.132 -23.144 1.00 95.69 158 THR A O 1
ATOM 1217 N N . VAL A 1 159 ? 20.408 -2.595 -22.519 1.00 97.06 159 VAL A N 1
ATOM 1218 C CA . VAL A 1 159 ? 20.267 -1.543 -21.505 1.00 97.06 159 VAL A CA 1
ATOM 1219 C C . VAL A 1 159 ? 20.165 -2.195 -20.138 1.00 97.06 159 VAL A C 1
ATOM 1221 O O . VAL A 1 159 ? 19.345 -3.085 -19.936 1.00 97.06 159 VAL A O 1
ATOM 1224 N N . GLU A 1 160 ? 20.968 -1.722 -19.192 1.00 98.25 160 GLU A N 1
ATOM 1225 C CA . GLU A 1 160 ? 20.910 -2.131 -17.790 1.00 98.25 160 GLU A CA 1
ATOM 1226 C C . GLU A 1 160 ? 20.215 -1.045 -16.966 1.00 98.25 160 GLU A C 1
ATOM 1228 O O . GLU A 1 160 ? 20.401 0.153 -17.202 1.00 98.25 160 GLU A O 1
ATOM 1233 N N . VAL A 1 161 ? 19.422 -1.470 -15.986 1.00 98.12 161 VAL A N 1
ATOM 1234 C CA . VAL A 1 161 ? 18.613 -0.617 -15.117 1.00 98.12 161 VAL A CA 1
ATOM 1235 C C . VAL A 1 161 ? 19.109 -0.757 -13.682 1.00 98.12 161 VAL A C 1
ATOM 1237 O O . VAL A 1 161 ? 18.995 -1.813 -13.060 1.00 98.12 161 VAL A O 1
ATOM 1240 N N . SER A 1 162 ? 19.611 0.334 -13.110 1.00 96.25 162 SER A N 1
ATOM 1241 C CA . SER A 1 162 ? 19.859 0.419 -11.671 1.00 96.25 162 SER A CA 1
ATOM 1242 C C . SER A 1 162 ? 18.682 1.104 -10.990 1.00 96.25 162 SER A C 1
ATOM 1244 O O . SER A 1 162 ? 18.099 2.042 -11.528 1.00 96.25 162 SER A O 1
ATOM 1246 N N . ALA A 1 163 ? 18.318 0.637 -9.799 1.00 95.75 163 ALA A N 1
ATOM 1247 C CA . ALA A 1 163 ? 17.250 1.217 -8.996 1.00 95.75 163 ALA A CA 1
ATOM 1248 C C . ALA A 1 163 ? 17.627 1.124 -7.520 1.00 95.75 163 ALA A C 1
ATOM 1250 O O . ALA A 1 163 ? 17.656 0.034 -6.947 1.00 95.75 163 ALA A O 1
ATOM 1251 N N . ILE A 1 164 ? 17.923 2.272 -6.912 1.00 94.19 164 ILE A N 1
ATOM 1252 C CA . ILE A 1 164 ? 18.342 2.371 -5.512 1.00 94.19 164 ILE A CA 1
ATOM 1253 C C . ILE A 1 164 ? 17.167 2.925 -4.698 1.00 94.19 164 ILE A C 1
ATOM 1255 O O . ILE A 1 164 ? 16.851 4.109 -4.843 1.00 94.19 164 ILE A O 1
ATOM 1259 N N . PRO A 1 165 ? 16.492 2.114 -3.859 1.00 93.44 165 PRO A N 1
ATOM 1260 C CA . PRO A 1 165 ? 15.409 2.602 -3.013 1.00 93.44 165 PRO A CA 1
ATOM 1261 C C . PRO A 1 165 ? 15.904 3.630 -1.995 1.00 93.44 165 PRO A C 1
ATOM 1263 O O . PRO A 1 165 ? 16.995 3.509 -1.434 1.00 93.44 165 PRO A O 1
ATOM 1266 N N . LYS A 1 166 ? 15.079 4.640 -1.727 1.00 90.88 166 LYS A N 1
ATOM 1267 C CA . LYS A 1 166 ? 15.285 5.567 -0.614 1.00 90.88 166 LYS A CA 1
ATOM 1268 C C . LYS A 1 166 ? 14.939 4.861 0.701 1.00 90.88 166 LYS A C 1
ATOM 1270 O O . LYS A 1 166 ? 14.100 3.969 0.725 1.00 90.88 166 LYS A O 1
ATOM 1275 N N . SER A 1 167 ? 15.540 5.290 1.812 1.00 85.25 167 SER A N 1
ATOM 1276 C CA . SER A 1 167 ? 15.158 4.802 3.147 1.00 85.25 167 SER A CA 1
ATOM 1277 C C . SER A 1 167 ? 13.643 4.920 3.378 1.00 85.25 167 SER A C 1
ATOM 1279 O O . SER A 1 167 ? 13.055 5.969 3.095 1.00 85.25 167 SER A O 1
ATOM 1281 N N . GLY A 1 168 ? 13.027 3.848 3.884 1.00 82.88 168 GLY A N 1
ATOM 1282 C CA . GLY A 1 168 ? 11.575 3.728 4.038 1.00 82.88 168 GLY A CA 1
ATOM 1283 C C . GLY A 1 168 ? 10.844 3.218 2.791 1.00 82.88 168 GLY A C 1
ATOM 1284 O O . GLY A 1 168 ? 9.616 3.301 2.755 1.00 82.88 168 GLY A O 1
ATOM 1285 N N . PHE A 1 169 ? 11.566 2.753 1.767 1.00 90.12 169 PHE A N 1
ATOM 1286 C CA . PHE A 1 169 ? 11.027 2.179 0.535 1.00 90.12 169 PHE A CA 1
ATOM 1287 C C . PHE A 1 169 ? 11.834 0.951 0.098 1.00 90.12 169 PHE A C 1
ATOM 1289 O O . PHE A 1 169 ? 13.028 0.830 0.373 1.00 90.12 169 PHE A O 1
ATOM 1296 N N . PHE A 1 170 ? 11.199 0.095 -0.699 1.00 91.19 170 PHE A N 1
ATOM 1297 C CA . PHE A 1 170 ? 11.834 -1.012 -1.406 1.00 91.19 170 PHE A CA 1
ATOM 1298 C C . PHE A 1 170 ? 11.496 -0.979 -2.903 1.00 91.19 170 PHE A C 1
ATOM 1300 O O . PHE A 1 170 ? 10.491 -0.397 -3.327 1.00 91.19 170 PHE A O 1
ATOM 1307 N N . LEU A 1 171 ? 12.347 -1.604 -3.724 1.00 94.25 171 LEU A N 1
ATOM 1308 C CA . LEU A 1 171 ? 12.068 -1.799 -5.147 1.00 94.25 171 LEU A CA 1
ATOM 1309 C C . LEU A 1 171 ? 10.915 -2.793 -5.285 1.00 94.25 171 LEU A C 1
ATOM 1311 O O . LEU A 1 171 ? 11.045 -3.953 -4.898 1.00 94.25 171 LEU A O 1
ATOM 1315 N N . LYS A 1 172 ? 9.790 -2.336 -5.834 1.00 93.62 172 LYS A N 1
ATOM 1316 C CA . LYS A 1 172 ? 8.604 -3.167 -6.022 1.00 93.62 172 LYS A CA 1
ATOM 1317 C C . LYS A 1 172 ? 8.628 -3.896 -7.356 1.00 93.62 172 LYS A C 1
ATOM 1319 O O . LYS A 1 172 ? 8.299 -5.078 -7.392 1.00 93.62 172 LYS A O 1
ATOM 1324 N N . LYS A 1 173 ? 8.927 -3.167 -8.433 1.00 95.75 173 LYS A N 1
ATOM 1325 C CA . LYS A 1 173 ? 8.859 -3.677 -9.803 1.00 95.75 173 LYS A CA 1
ATOM 1326 C C . LYS A 1 173 ? 9.675 -2.805 -10.758 1.00 95.75 173 LYS A C 1
ATOM 1328 O O . LYS A 1 173 ? 9.771 -1.598 -10.543 1.00 95.75 173 LYS A O 1
ATOM 1333 N N . ILE A 1 174 ? 10.204 -3.390 -11.822 1.00 97.50 174 ILE A N 1
ATOM 1334 C CA . ILE A 1 174 ? 10.701 -2.696 -13.012 1.00 97.50 174 ILE A CA 1
ATOM 1335 C C . ILE A 1 174 ? 9.950 -3.271 -14.207 1.00 97.50 174 ILE A C 1
ATOM 1337 O O . ILE A 1 174 ? 9.931 -4.483 -14.396 1.00 97.50 174 ILE A O 1
ATOM 1341 N N . GLU A 1 175 ? 9.334 -2.410 -15.006 1.00 97.69 175 GLU A N 1
ATOM 1342 C CA . GLU A 1 175 ? 8.709 -2.798 -16.267 1.00 97.69 175 GLU A CA 1
ATOM 1343 C C . GLU A 1 175 ? 9.389 -2.091 -17.429 1.00 97.69 175 GLU A C 1
ATOM 1345 O O . GLU A 1 175 ? 9.764 -0.924 -17.309 1.00 97.69 175 GLU A O 1
ATOM 1350 N N . TRP A 1 176 ? 9.482 -2.765 -18.569 1.00 97.94 176 TRP A N 1
ATOM 1351 C CA . TRP A 1 176 ? 9.803 -2.123 -19.837 1.00 97.94 176 TRP A CA 1
ATOM 1352 C C . TRP A 1 176 ? 8.793 -2.517 -20.915 1.00 97.94 176 TRP A C 1
ATOM 1354 O O . TRP A 1 176 ? 8.100 -3.528 -20.791 1.00 97.94 176 TRP A O 1
ATOM 1364 N N . PHE A 1 177 ? 8.673 -1.682 -21.940 1.00 97.94 177 PHE A N 1
ATOM 1365 C CA . PHE A 1 177 ? 7.865 -1.929 -23.131 1.00 97.94 177 PHE A CA 1
ATOM 1366 C C . PHE A 1 177 ? 8.303 -1.011 -24.266 1.00 97.94 177 PHE A C 1
ATOM 1368 O O . PHE A 1 177 ? 8.965 0.004 -24.039 1.00 97.94 177 PHE A O 1
ATOM 1375 N N . ASP A 1 178 ? 7.876 -1.338 -25.475 1.00 96.06 178 ASP A N 1
ATOM 1376 C CA . ASP A 1 178 ? 7.902 -0.442 -26.625 1.00 96.06 178 ASP A CA 1
ATOM 1377 C C . ASP A 1 178 ? 6.584 -0.587 -27.409 1.00 96.06 178 ASP A C 1
ATOM 1379 O O . ASP A 1 178 ? 5.588 -1.068 -26.866 1.00 96.06 178 ASP A O 1
ATOM 1383 N N . GLU A 1 179 ? 6.526 -0.091 -28.645 1.00 94.06 179 GLU A N 1
ATOM 1384 C CA . GLU A 1 179 ? 5.319 -0.182 -29.483 1.00 94.06 179 GLU A CA 1
ATOM 1385 C C . GLU A 1 179 ? 4.975 -1.633 -29.863 1.00 94.06 179 GLU A C 1
ATOM 1387 O O . GLU A 1 179 ? 3.796 -1.972 -29.967 1.00 94.06 179 GLU A O 1
ATOM 1392 N N . ASP A 1 180 ? 5.989 -2.490 -30.011 1.00 93.06 180 ASP A N 1
ATOM 1393 C CA . ASP A 1 180 ? 5.841 -3.871 -30.479 1.00 93.06 180 ASP A CA 1
ATOM 1394 C C . ASP A 1 180 ? 5.849 -4.880 -29.313 1.00 93.06 180 ASP A C 1
ATOM 1396 O O . ASP A 1 180 ? 5.373 -6.010 -29.444 1.00 93.06 180 ASP A O 1
ATOM 1400 N N . THR A 1 181 ? 6.367 -4.472 -28.154 1.00 92.50 181 THR A N 1
ATOM 1401 C CA . THR A 1 181 ? 6.571 -5.309 -26.975 1.00 92.50 181 THR A CA 1
ATOM 1402 C C . THR A 1 181 ? 5.665 -4.855 -25.836 1.00 92.50 181 THR A C 1
ATOM 1404 O O . THR A 1 181 ? 5.813 -3.733 -25.344 1.00 92.50 181 THR A O 1
ATOM 1407 N N . PRO A 1 182 ? 4.751 -5.709 -25.340 1.00 97.19 182 PRO A N 1
ATOM 1408 C CA . PRO A 1 182 ? 3.914 -5.360 -24.202 1.00 97.19 182 PRO A CA 1
ATOM 1409 C C . PRO A 1 182 ? 4.745 -5.185 -22.923 1.00 97.19 182 PRO A C 1
ATOM 1411 O O . PRO A 1 182 ? 5.877 -5.657 -22.810 1.00 97.19 182 PRO A O 1
ATOM 1414 N N . LYS A 1 183 ? 4.135 -4.550 -21.915 1.00 97.19 183 LYS A N 1
ATOM 1415 C CA . LYS A 1 183 ? 4.733 -4.372 -20.583 1.00 97.19 183 LYS A CA 1
ATOM 1416 C C . LYS A 1 183 ? 5.254 -5.683 -20.016 1.00 97.19 183 LYS A C 1
ATOM 1418 O O . LYS A 1 183 ? 4.481 -6.575 -19.673 1.00 97.19 183 LYS A O 1
ATOM 1423 N N . THR A 1 184 ? 6.569 -5.741 -19.881 1.00 97.31 184 THR A N 1
ATOM 1424 C CA . THR A 1 184 ? 7.318 -6.904 -19.426 1.00 97.31 184 THR A CA 1
ATOM 1425 C C . THR A 1 184 ? 8.010 -6.566 -18.114 1.00 97.31 184 THR A C 1
ATOM 1427 O O . THR A 1 184 ? 8.672 -5.536 -18.002 1.00 97.31 184 THR A O 1
ATOM 1430 N N . ASP A 1 185 ? 7.835 -7.423 -17.108 1.00 97.69 185 ASP A N 1
ATOM 1431 C CA . ASP A 1 185 ? 8.531 -7.312 -15.825 1.00 97.69 185 ASP A CA 1
ATOM 1432 C C . ASP A 1 185 ? 9.983 -7.777 -15.987 1.00 97.69 185 ASP A C 1
ATOM 1434 O O . ASP A 1 185 ? 10.217 -8.901 -16.419 1.00 97.69 185 ASP A O 1
ATOM 1438 N N . ILE A 1 186 ? 10.929 -6.904 -15.646 1.00 98.00 186 ILE A N 1
ATOM 1439 C CA . ILE A 1 186 ? 12.379 -7.159 -15.686 1.00 98.00 186 ILE A CA 1
ATOM 1440 C C . ILE A 1 186 ? 13.034 -6.881 -14.330 1.00 98.00 186 ILE A C 1
ATOM 1442 O O . ILE A 1 186 ? 14.198 -6.490 -14.241 1.00 98.00 186 ILE A O 1
ATOM 1446 N N . THR A 1 187 ? 12.276 -7.006 -13.239 1.00 97.12 187 THR A N 1
ATOM 1447 C CA . THR A 1 187 ? 12.768 -6.690 -11.889 1.00 97.12 187 THR A CA 1
ATOM 1448 C C . THR A 1 187 ? 13.976 -7.546 -11.496 1.00 97.12 187 THR A C 1
ATOM 1450 O O . THR A 1 187 ? 14.863 -7.060 -10.787 1.00 97.12 187 THR A O 1
ATOM 1453 N N . SER A 1 188 ? 14.014 -8.801 -11.952 1.00 95.88 188 SER A N 1
ATOM 1454 C CA . SER A 1 188 ? 15.076 -9.765 -11.640 1.00 95.88 188 SER A CA 1
ATOM 1455 C C . SER A 1 188 ? 16.296 -9.570 -12.541 1.00 95.88 188 SE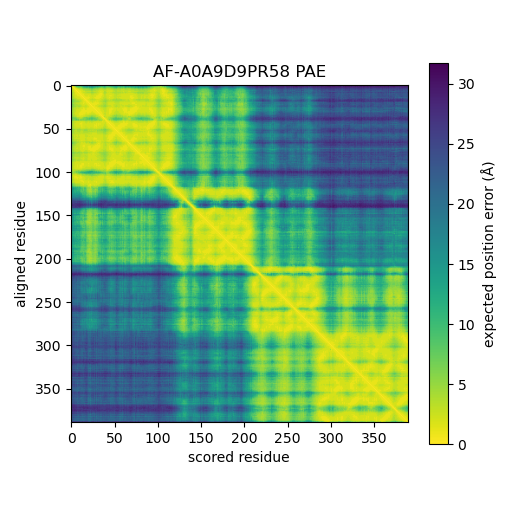R A C 1
ATOM 1457 O O . SER A 1 188 ? 17.422 -9.514 -12.054 1.00 95.88 188 SER A O 1
ATOM 1459 N N . GLU A 1 189 ? 16.062 -9.435 -13.846 1.00 97.69 189 GLU A N 1
ATOM 1460 C CA . GLU A 1 189 ? 17.067 -9.329 -14.905 1.00 97.69 189 GLU A CA 1
ATOM 1461 C C . GLU A 1 189 ? 17.750 -7.964 -14.899 1.00 97.69 189 GLU A C 1
ATOM 1463 O O . GLU A 1 189 ? 18.919 -7.850 -15.270 1.00 97.69 189 GLU A O 1
ATOM 1468 N N . LYS A 1 190 ? 17.004 -6.919 -14.508 1.00 97.31 190 LYS A N 1
ATOM 1469 C CA . LYS A 1 190 ? 17.433 -5.513 -14.497 1.00 97.31 190 LYS A CA 1
ATOM 1470 C C . LYS A 1 190 ? 18.072 -5.069 -15.809 1.00 97.31 190 LYS A C 1
ATOM 1472 O O . LYS A 1 190 ? 18.923 -4.185 -15.831 1.00 97.31 190 LYS A O 1
ATOM 1477 N N . SER A 1 191 ? 17.674 -5.692 -16.906 1.00 97.62 191 SER A N 1
ATOM 1478 C CA . SER A 1 191 ? 18.203 -5.418 -18.228 1.00 97.62 191 SER A CA 1
ATOM 1479 C C . SER A 1 191 ? 17.223 -5.878 -19.295 1.00 97.62 191 SER A C 1
ATOM 1481 O O . SER A 1 191 ? 16.359 -6.719 -19.042 1.00 97.62 191 SER A O 1
ATOM 1483 N N . PHE A 1 192 ? 17.339 -5.294 -20.482 1.00 97.75 192 PHE A N 1
ATOM 1484 C CA . PHE A 1 192 ? 16.584 -5.692 -21.664 1.00 97.75 192 PHE A CA 1
ATOM 1485 C C . PHE A 1 192 ? 17.392 -5.398 -22.931 1.00 97.75 192 PHE A C 1
ATOM 1487 O O . PHE A 1 192 ? 18.304 -4.566 -22.918 1.00 97.75 192 PHE A O 1
ATOM 1494 N N . VAL A 1 193 ? 17.055 -6.092 -24.018 1.00 95.06 193 VAL A N 1
ATOM 1495 C CA . VAL A 1 193 ? 17.621 -5.856 -25.352 1.00 95.06 193 VAL A CA 1
ATOM 1496 C C . VAL A 1 193 ? 16.645 -4.996 -26.144 1.00 95.06 193 VAL A C 1
ATOM 1498 O O . VAL A 1 193 ? 15.451 -5.285 -26.185 1.00 95.06 193 VAL A O 1
ATOM 1501 N N . VAL A 1 194 ? 17.151 -3.929 -26.751 1.00 92.06 194 VAL A N 1
ATOM 1502 C CA . VAL A 1 194 ? 16.351 -2.941 -27.475 1.00 92.06 194 VAL A CA 1
ATOM 1503 C C . VAL A 1 194 ? 15.872 -3.527 -28.801 1.00 92.06 194 VAL A C 1
ATOM 1505 O O . VAL A 1 194 ? 16.669 -4.034 -29.591 1.00 92.06 194 VAL A O 1
ATOM 1508 N N . GLY A 1 195 ? 14.562 -3.450 -29.040 1.00 87.88 195 GLY A N 1
ATOM 1509 C CA . GLY A 1 195 ? 13.937 -3.850 -30.295 1.00 87.88 195 GLY A CA 1
ATOM 1510 C C . GLY A 1 195 ? 14.098 -2.805 -31.402 1.00 87.88 195 GLY A C 1
ATOM 1511 O O . GLY A 1 195 ? 15.043 -2.020 -31.433 1.00 87.88 195 GLY A O 1
ATOM 1512 N N . THR A 1 196 ? 13.145 -2.778 -32.332 1.00 85.12 196 THR A N 1
ATOM 1513 C CA . THR A 1 196 ? 13.150 -1.817 -33.453 1.00 85.12 196 THR A CA 1
ATOM 1514 C C . THR A 1 196 ? 12.397 -0.519 -33.152 1.00 85.12 196 THR A C 1
ATOM 1516 O O . THR A 1 196 ? 12.242 0.327 -34.031 1.00 85.12 196 THR A O 1
ATOM 1519 N N . LYS A 1 197 ? 11.926 -0.353 -31.912 1.00 89.00 197 LYS A N 1
ATOM 1520 C CA . LYS A 1 197 ? 11.079 0.754 -31.462 1.00 89.00 197 LYS A CA 1
ATOM 1521 C C . LYS A 1 197 ? 11.668 1.413 -30.222 1.00 89.00 197 LYS A C 1
ATOM 1523 O O . LYS A 1 197 ? 12.488 0.828 -29.517 1.00 89.00 197 LYS A O 1
ATOM 1528 N N . ALA A 1 198 ? 11.235 2.643 -29.950 1.00 91.12 198 ALA A N 1
ATOM 1529 C CA . ALA A 1 198 ? 11.719 3.403 -28.805 1.00 91.12 198 ALA A CA 1
ATOM 1530 C C . ALA A 1 198 ? 11.240 2.781 -27.475 1.00 91.12 198 ALA A C 1
ATOM 1532 O O . ALA A 1 198 ? 10.029 2.704 -27.247 1.00 91.12 198 ALA A O 1
ATOM 1533 N N . PRO A 1 199 ? 12.156 2.374 -26.577 1.00 96.69 199 PRO A N 1
ATOM 1534 C CA . PRO A 1 199 ? 11.783 1.720 -25.333 1.00 96.69 199 PRO A CA 1
ATOM 1535 C C . PRO A 1 199 ? 11.380 2.716 -24.240 1.00 96.69 199 PRO A C 1
ATOM 1537 O O . PRO A 1 199 ? 11.934 3.812 -24.100 1.00 96.69 199 PRO A O 1
ATOM 1540 N N . THR A 1 200 ? 10.444 2.286 -23.401 1.00 97.81 200 THR A N 1
ATOM 1541 C CA . THR A 1 200 ? 10.044 2.952 -22.161 1.00 97.81 200 THR A CA 1
ATOM 1542 C C . THR A 1 200 ? 10.263 2.020 -20.979 1.00 97.81 200 THR A C 1
ATOM 1544 O O . THR A 1 200 ? 9.862 0.862 -21.010 1.00 97.81 200 THR A O 1
ATOM 1547 N N . VAL A 1 201 ? 10.850 2.547 -19.907 1.00 97.81 201 VAL A N 1
ATOM 1548 C CA . VAL A 1 201 ? 11.076 1.864 -18.632 1.00 97.81 201 VAL A CA 1
ATOM 1549 C C . VAL A 1 201 ? 10.273 2.567 -17.542 1.00 97.81 201 VAL A C 1
ATOM 1551 O O . VAL A 1 201 ? 10.262 3.796 -17.458 1.00 97.81 201 VAL A O 1
ATOM 1554 N N . ILE A 1 202 ? 9.612 1.797 -16.682 1.00 95.44 202 ILE A N 1
ATOM 1555 C CA . ILE A 1 202 ? 8.945 2.289 -15.477 1.00 95.44 202 ILE A CA 1
ATOM 1556 C C . ILE A 1 202 ? 9.517 1.562 -14.263 1.00 95.44 202 ILE A C 1
ATOM 1558 O O . ILE A 1 202 ? 9.463 0.336 -14.174 1.00 95.44 202 ILE A O 1
ATOM 1562 N N . VAL A 1 203 ? 10.029 2.323 -13.298 1.00 95.38 203 VAL A N 1
ATOM 1563 C CA . VAL A 1 203 ? 10.524 1.799 -12.021 1.00 95.38 203 VAL A CA 1
ATOM 1564 C C . VAL A 1 203 ? 9.536 2.130 -10.911 1.00 95.38 203 VAL A C 1
ATOM 1566 O O . VAL A 1 203 ? 9.188 3.291 -10.695 1.00 95.38 203 VAL A O 1
ATOM 1569 N N . TYR A 1 204 ? 9.111 1.104 -10.179 1.00 93.50 204 TYR A N 1
ATOM 1570 C CA . TYR A 1 204 ? 8.152 1.198 -9.088 1.00 93.50 204 TYR A CA 1
ATOM 1571 C C . TYR A 1 204 ? 8.859 1.021 -7.744 1.00 93.50 204 TYR A C 1
ATOM 1573 O O . TYR A 1 204 ? 9.390 -0.052 -7.448 1.00 93.50 204 TYR A O 1
ATOM 1581 N N . PHE A 1 205 ? 8.802 2.040 -6.891 1.00 92.75 205 PHE A N 1
ATOM 1582 C CA . PHE A 1 205 ? 9.198 1.943 -5.485 1.00 92.75 205 PHE A CA 1
ATOM 1583 C C . PHE A 1 205 ? 7.953 1.885 -4.605 1.00 92.75 205 PHE A C 1
ATOM 1585 O O . PHE A 1 205 ? 7.005 2.632 -4.834 1.00 92.75 205 PHE A O 1
ATOM 1592 N N . GLN A 1 206 ? 7.942 1.032 -3.584 1.00 88.88 206 GLN A N 1
ATOM 1593 C CA . GLN A 1 206 ? 6.845 0.958 -2.617 1.00 88.88 206 GLN A CA 1
ATOM 1594 C C . GLN A 1 206 ? 7.358 1.296 -1.221 1.00 88.88 206 GLN A C 1
ATOM 1596 O O . GLN A 1 206 ? 8.426 0.837 -0.829 1.00 88.88 206 GLN A O 1
ATOM 1601 N N . ALA A 1 207 ? 6.610 2.122 -0.488 1.00 86.12 207 ALA A N 1
ATOM 1602 C CA . ALA A 1 207 ? 6.953 2.467 0.885 1.00 86.12 207 ALA A CA 1
ATOM 1603 C C . ALA A 1 207 ? 6.894 1.228 1.790 1.00 86.12 207 ALA A C 1
ATOM 1605 O O . ALA A 1 207 ? 5.998 0.388 1.652 1.00 86.12 207 ALA A O 1
ATOM 1606 N N . ASP A 1 208 ? 7.815 1.142 2.745 1.00 82.81 208 ASP A N 1
ATOM 1607 C CA . ASP A 1 208 ? 7.849 0.065 3.725 1.00 82.81 208 ASP A CA 1
ATOM 1608 C C . ASP A 1 208 ? 6.533 0.011 4.520 1.00 82.81 208 ASP A C 1
ATOM 1610 O O . ASP A 1 208 ? 5.942 1.054 4.841 1.00 82.81 208 ASP A O 1
ATOM 1614 N N . PRO A 1 209 ? 6.046 -1.191 4.878 1.00 76.56 209 PRO A N 1
ATOM 1615 C CA . PRO A 1 209 ? 4.885 -1.320 5.743 1.00 76.56 209 PRO A CA 1
ATOM 1616 C C . PRO A 1 209 ? 5.136 -0.628 7.085 1.00 76.56 209 PRO A C 1
ATOM 1618 O O . PRO A 1 209 ? 5.947 -1.080 7.892 1.00 76.56 209 PRO A O 1
ATOM 1621 N N . LYS A 1 210 ? 4.419 0.469 7.336 1.00 80.81 210 LYS A N 1
ATOM 1622 C CA . LYS A 1 210 ? 4.501 1.198 8.600 1.00 80.81 210 LYS A CA 1
ATOM 1623 C C . LYS A 1 210 ? 3.603 0.540 9.641 1.00 80.81 210 LYS A C 1
ATOM 1625 O O . LYS A 1 210 ? 2.414 0.335 9.400 1.00 80.81 210 LYS A O 1
ATOM 1630 N N . GLU A 1 211 ? 4.175 0.246 10.801 1.00 88.38 211 GLU A N 1
ATOM 1631 C CA . GLU A 1 211 ? 3.402 -0.095 11.988 1.00 88.38 211 GLU A CA 1
ATOM 1632 C C . GLU A 1 211 ? 3.018 1.173 12.747 1.00 88.38 211 GLU A C 1
ATOM 1634 O O . GLU A 1 211 ? 3.826 2.089 12.926 1.00 88.38 211 GLU A O 1
ATOM 1639 N N . TYR A 1 212 ? 1.779 1.199 13.213 1.00 90.25 212 TYR A N 1
ATOM 1640 C CA . TYR A 1 212 ? 1.212 2.263 14.023 1.00 90.25 212 TYR A CA 1
ATOM 1641 C C . TYR A 1 212 ? 1.037 1.769 15.452 1.00 90.25 212 TYR A C 1
ATOM 1643 O O . TYR A 1 212 ? 0.714 0.602 15.687 1.00 90.25 212 TYR A O 1
ATOM 1651 N N . SER A 1 213 ? 1.269 2.654 16.413 1.00 94.50 213 SER A N 1
ATOM 1652 C CA . SER A 1 213 ? 1.193 2.324 17.831 1.00 94.50 213 SER A CA 1
ATOM 1653 C C . SER A 1 213 ? -0.245 2.359 18.326 1.00 94.50 213 SER A C 1
ATOM 1655 O O . SER A 1 213 ? -1.035 3.239 17.975 1.00 94.50 213 SER A O 1
ATOM 1657 N N . ILE A 1 214 ? -0.571 1.404 19.191 1.00 95.81 214 ILE A N 1
ATOM 1658 C CA . ILE A 1 214 ? -1.865 1.312 19.849 1.00 95.81 214 ILE A CA 1
ATOM 1659 C C . ILE A 1 214 ? -1.627 1.471 21.342 1.00 95.81 214 ILE A C 1
ATOM 1661 O O . ILE A 1 214 ? -1.025 0.625 22.004 1.00 95.81 214 ILE A O 1
ATOM 1665 N N . SER A 1 215 ? -2.105 2.586 21.872 1.00 93.69 215 SER A N 1
ATOM 1666 C CA . SER A 1 215 ? -2.071 2.876 23.300 1.00 93.69 215 SER A CA 1
ATOM 1667 C C . SER A 1 215 ? -3.468 2.752 23.893 1.00 93.69 215 SER A C 1
ATOM 1669 O O . SER A 1 215 ? -4.469 2.686 23.176 1.00 93.69 215 SER A O 1
ATOM 1671 N N . TYR A 1 216 ? -3.557 2.703 25.218 1.00 89.56 216 TYR A N 1
ATOM 1672 C CA . TYR A 1 216 ? -4.841 2.700 25.896 1.00 89.56 216 TYR A CA 1
ATOM 1673 C C . TYR A 1 216 ? -4.798 3.522 27.179 1.00 89.56 216 TYR A C 1
ATOM 1675 O O . TYR A 1 216 ? -3.783 3.578 27.872 1.00 89.56 216 TYR A O 1
ATOM 1683 N N . HIS A 1 217 ? -5.936 4.122 27.518 1.00 84.06 217 HIS A N 1
ATOM 1684 C CA . HIS A 1 217 ? -6.187 4.672 28.843 1.00 84.06 217 HIS A CA 1
ATOM 1685 C C . HIS A 1 217 ? -7.162 3.763 29.582 1.00 84.06 217 HIS A C 1
ATOM 1687 O O . HIS A 1 217 ? -8.238 3.436 29.075 1.00 84.06 217 HIS A O 1
ATOM 1693 N N . MET A 1 218 ? -6.785 3.368 30.796 1.00 70.19 218 MET A N 1
ATOM 1694 C CA . MET A 1 218 ? -7.637 2.585 31.683 1.00 70.19 218 MET A CA 1
ATOM 1695 C C . MET A 1 218 ? -7.993 3.384 32.933 1.00 70.19 218 MET A C 1
ATOM 1697 O O . MET A 1 218 ? -7.136 4.013 33.553 1.00 70.19 218 MET A O 1
ATOM 1701 N N . GLU A 1 219 ? -9.259 3.320 33.332 1.00 69.88 219 GLU A N 1
ATOM 1702 C CA . GLU A 1 219 ? -9.670 3.708 34.678 1.00 69.88 219 GLU A CA 1
ATOM 1703 C C . GLU A 1 219 ? -9.239 2.642 35.704 1.00 69.88 219 GLU A C 1
ATOM 1705 O O . GLU A 1 219 ? -9.004 1.480 35.371 1.00 69.88 219 GLU A O 1
ATOM 1710 N N . THR A 1 220 ? -9.193 3.003 36.988 1.00 81.62 220 THR A N 1
ATOM 1711 C CA . THR A 1 220 ? -8.747 2.134 38.100 1.00 81.62 220 THR A CA 1
ATOM 1712 C C . THR A 1 220 ? -9.659 0.926 38.389 1.00 81.62 220 THR A C 1
ATOM 1714 O O . THR A 1 220 ? -9.353 0.107 39.256 1.00 81.62 220 THR A O 1
ATOM 1717 N N . ASN A 1 221 ? -10.777 0.784 37.670 1.00 90.00 221 ASN A N 1
ATOM 1718 C CA . ASN A 1 221 ? -11.863 -0.157 37.967 1.00 90.00 221 ASN A CA 1
ATOM 1719 C C . ASN A 1 221 ? -11.845 -1.448 37.121 1.00 90.00 221 ASN A C 1
ATOM 1721 O O . ASN A 1 221 ? -12.826 -2.198 37.123 1.00 90.00 221 ASN A O 1
ATOM 1725 N N . GLY A 1 222 ? -10.740 -1.748 36.439 1.00 89.25 222 GLY A N 1
ATOM 1726 C CA . GLY A 1 222 ? -10.553 -3.006 35.716 1.00 89.25 222 GLY A CA 1
ATOM 1727 C C . GLY A 1 222 ? -9.148 -3.167 35.142 1.00 89.25 222 GLY A C 1
ATOM 1728 O O . GLY A 1 222 ? -8.235 -2.421 35.485 1.00 89.25 222 GLY A O 1
ATOM 1729 N N . LYS A 1 223 ? -8.981 -4.159 34.266 1.00 91.19 223 LYS A N 1
ATOM 1730 C CA . LYS A 1 223 ? -7.778 -4.396 33.457 1.00 91.19 223 LYS A CA 1
ATOM 1731 C C . LYS A 1 223 ? -8.138 -4.343 31.978 1.00 91.19 223 LYS A C 1
ATOM 1733 O O . LYS A 1 223 ? -9.198 -4.834 31.595 1.00 91.19 223 LYS A O 1
ATOM 1738 N N . VAL A 1 224 ? -7.251 -3.783 31.163 1.00 92.06 224 VAL A N 1
ATOM 1739 C CA . VAL A 1 224 ? -7.409 -3.695 29.706 1.00 92.06 224 VAL A CA 1
ATOM 1740 C C . VAL A 1 224 ? -6.158 -4.251 29.048 1.00 92.06 224 VAL A C 1
ATOM 1742 O O . VAL A 1 224 ? -5.049 -3.931 29.470 1.00 92.06 224 VAL A O 1
ATOM 1745 N N . THR A 1 225 ? -6.340 -5.072 28.021 1.00 93.00 225 THR A N 1
ATOM 1746 C CA . THR A 1 225 ? -5.265 -5.529 27.140 1.00 93.00 225 THR A CA 1
ATOM 1747 C C . THR A 1 225 ? -5.678 -5.300 25.696 1.00 93.00 225 THR A C 1
ATOM 1749 O O . THR A 1 225 ? -6.792 -5.654 25.304 1.00 93.00 225 THR A O 1
ATOM 1752 N N . VAL A 1 226 ? -4.776 -4.718 24.911 1.00 95.44 226 VAL A N 1
ATOM 1753 C CA . VAL A 1 226 ? -4.961 -4.501 23.474 1.00 95.44 226 VAL A CA 1
ATOM 1754 C C . VAL A 1 226 ? -3.920 -5.324 22.733 1.00 95.44 226 VAL A C 1
ATOM 1756 O O . VAL A 1 226 ? -2.752 -5.342 23.128 1.00 95.44 226 VAL A O 1
ATOM 1759 N N . THR A 1 227 ? -4.342 -6.073 21.718 1.00 95.31 227 THR A N 1
ATOM 1760 C CA . THR A 1 227 ? -3.455 -6.988 20.996 1.00 95.31 227 THR A CA 1
ATOM 1761 C C . THR A 1 227 ? -3.716 -6.931 19.490 1.00 95.31 227 THR A C 1
ATOM 1763 O O . THR A 1 227 ? -4.863 -7.136 19.082 1.00 95.31 227 THR A O 1
ATOM 1766 N N . PRO A 1 228 ? -2.670 -6.692 18.673 1.00 95.88 228 PRO A N 1
ATOM 1767 C CA . PRO A 1 228 ? -1.292 -6.341 19.072 1.00 95.88 228 PRO A CA 1
ATOM 1768 C C . PRO A 1 228 ? -1.176 -4.891 19.607 1.00 95.88 228 PRO A C 1
ATOM 1770 O O . PRO A 1 228 ? -2.135 -4.128 19.546 1.00 95.88 228 PRO A O 1
ATOM 1773 N N . SER A 1 229 ? -0.020 -4.506 20.169 1.00 93.75 229 SER A N 1
ATOM 1774 C CA . SER A 1 229 ? 0.266 -3.121 20.616 1.00 93.75 229 SER A CA 1
ATOM 1775 C C . SER A 1 229 ? 0.835 -2.225 19.508 1.00 93.75 229 SER A C 1
ATOM 1777 O O . SER A 1 229 ? 0.912 -1.005 19.666 1.00 93.75 229 SER A O 1
ATOM 1779 N N . LYS A 1 230 ? 1.216 -2.832 18.380 1.00 93.62 230 LYS A N 1
ATOM 1780 C CA . LYS A 1 230 ? 1.555 -2.190 17.112 1.00 93.62 230 LYS A CA 1
ATOM 1781 C C . LYS A 1 230 ? 0.972 -3.017 15.973 1.00 93.62 230 LYS A C 1
ATOM 1783 O O . LYS A 1 230 ? 0.977 -4.241 16.064 1.00 93.62 230 LYS A O 1
ATOM 1788 N N . ALA A 1 231 ? 0.456 -2.365 14.941 1.00 92.19 231 ALA A N 1
ATOM 1789 C CA . ALA A 1 231 ? -0.183 -3.039 13.813 1.00 92.19 231 ALA A CA 1
ATOM 1790 C C . ALA A 1 231 ? 0.000 -2.251 12.514 1.00 92.19 231 ALA A C 1
ATOM 1792 O O . ALA A 1 231 ? 0.140 -1.025 12.543 1.00 92.19 231 ALA A O 1
ATOM 1793 N N . LYS A 1 232 ? -0.034 -2.941 11.373 1.00 88.88 232 LYS A N 1
ATOM 1794 C CA . LYS A 1 232 ? -0.088 -2.302 10.053 1.00 88.88 232 LYS A CA 1
ATOM 1795 C C . LYS A 1 232 ? -1.530 -1.933 9.744 1.00 88.88 232 LYS A C 1
ATOM 1797 O O . LYS A 1 232 ? -2.464 -2.529 10.279 1.00 88.88 232 LYS A O 1
ATOM 1802 N N . SER A 1 233 ? -1.741 -0.950 8.872 1.00 86.56 233 SER A N 1
ATOM 1803 C CA . SER A 1 233 ? -3.113 -0.622 8.486 1.00 86.56 233 SER A CA 1
ATOM 1804 C C . SER A 1 233 ? -3.787 -1.799 7.782 1.00 86.56 233 SER A C 1
ATOM 1806 O O . SER A 1 233 ? -3.186 -2.448 6.929 1.00 86.56 233 SER A O 1
ATOM 1808 N N . GLY A 1 234 ? -5.042 -2.060 8.145 1.00 86.31 234 GLY A N 1
ATOM 1809 C CA . GLY A 1 234 ? -5.805 -3.213 7.670 1.00 86.31 234 GLY A CA 1
ATOM 1810 C C . GLY A 1 234 ? -5.776 -4.412 8.618 1.00 86.31 234 GLY A C 1
ATOM 1811 O O . GLY A 1 234 ? -6.679 -5.243 8.539 1.00 86.31 234 GLY A O 1
ATOM 1812 N N . ASP A 1 235 ? -4.820 -4.479 9.548 1.00 91.56 235 ASP A N 1
ATOM 1813 C CA . ASP A 1 235 ? -4.773 -5.544 10.551 1.00 91.56 235 ASP A CA 1
ATOM 1814 C C . ASP A 1 235 ? -5.924 -5.409 11.560 1.00 91.56 235 ASP A C 1
ATOM 1816 O O . ASP A 1 235 ? -6.376 -4.308 11.886 1.00 91.56 235 ASP A O 1
ATOM 1820 N N . VAL A 1 236 ? -6.388 -6.539 12.098 1.00 96.50 236 VAL A N 1
ATOM 1821 C CA . VAL A 1 236 ? -7.411 -6.565 13.152 1.00 96.50 236 VAL A CA 1
ATOM 1822 C C . VAL A 1 236 ? -6.750 -6.373 14.514 1.00 96.50 236 VAL A C 1
ATOM 1824 O O . VAL A 1 236 ? -5.861 -7.130 14.901 1.00 96.50 236 VAL A O 1
ATOM 1827 N N . VAL A 1 237 ? -7.240 -5.406 15.284 1.00 97.50 237 VAL A N 1
ATOM 1828 C CA . VAL A 1 237 ? -6.835 -5.160 16.670 1.00 97.50 237 VAL A CA 1
ATOM 1829 C C . VAL A 1 237 ? -7.953 -5.598 17.603 1.00 97.50 237 VAL A C 1
ATOM 1831 O O . VAL A 1 237 ? -9.101 -5.200 17.424 1.00 97.50 237 VAL A O 1
ATOM 1834 N N . THR A 1 238 ? -7.625 -6.389 18.624 1.00 97.50 238 THR A N 1
ATOM 1835 C CA . THR A 1 238 ? -8.586 -6.883 19.623 1.00 97.50 238 THR A CA 1
ATOM 1836 C C . THR A 1 238 ? -8.381 -6.199 20.971 1.00 97.50 238 THR A C 1
ATOM 1838 O O . THR A 1 238 ? -7.253 -6.030 21.434 1.00 97.50 238 THR A O 1
ATOM 1841 N N . VAL A 1 239 ? -9.483 -5.844 21.633 1.00 96.62 239 VAL A N 1
ATOM 1842 C CA . VAL A 1 239 ? -9.510 -5.214 22.955 1.00 96.62 239 VAL A CA 1
ATOM 1843 C C . VAL A 1 239 ? -10.197 -6.143 23.947 1.00 96.62 239 VAL A C 1
ATOM 1845 O O . VAL A 1 239 ? -11.375 -6.465 23.821 1.00 96.62 239 VAL A O 1
ATOM 1848 N N . THR A 1 240 ? -9.477 -6.541 24.992 1.00 93.69 240 THR A N 1
ATOM 1849 C CA . THR A 1 240 ? -10.039 -7.308 26.108 1.00 93.69 240 THR A CA 1
ATOM 1850 C C . THR A 1 240 ? -10.092 -6.438 27.354 1.00 93.69 240 THR A C 1
ATOM 1852 O O . THR A 1 240 ? -9.082 -5.890 27.788 1.00 93.69 240 THR A O 1
ATOM 1855 N N . ALA A 1 241 ? -11.282 -6.324 27.943 1.00 92.00 241 ALA A N 1
ATOM 1856 C CA . ALA A 1 241 ? -11.523 -5.570 29.165 1.00 92.00 241 ALA A CA 1
ATOM 1857 C C . ALA A 1 241 ? -12.109 -6.478 30.250 1.00 92.00 241 ALA A C 1
ATOM 1859 O O . ALA A 1 241 ? -13.181 -7.062 30.079 1.00 92.00 241 ALA A O 1
ATOM 1860 N N . THR A 1 242 ? -11.426 -6.548 31.389 1.00 90.81 242 THR A N 1
ATOM 1861 C CA . THR A 1 242 ? -11.825 -7.352 32.547 1.00 90.81 242 THR A CA 1
ATOM 1862 C C . THR A 1 242 ? -12.162 -6.419 33.709 1.00 90.81 242 THR A C 1
ATOM 1864 O O . THR A 1 242 ? -11.249 -5.828 34.290 1.00 90.81 242 THR A O 1
ATOM 1867 N N . PRO A 1 243 ? -13.446 -6.243 34.065 1.00 90.12 243 PRO A N 1
ATOM 1868 C CA . PRO A 1 243 ? -13.838 -5.361 35.160 1.00 90.12 243 PRO A CA 1
ATOM 1869 C C . PRO A 1 243 ? -13.417 -5.929 36.521 1.00 90.12 243 PRO A C 1
ATOM 1871 O O . PRO A 1 243 ? -13.421 -7.143 36.734 1.00 90.12 243 PRO A O 1
ATOM 1874 N N . ASN A 1 244 ? -13.110 -5.046 37.472 1.00 89.44 244 ASN A N 1
ATOM 1875 C CA . ASN A 1 244 ? -12.923 -5.433 38.869 1.00 89.44 244 ASN A CA 1
ATOM 1876 C C . ASN A 1 244 ? -14.247 -5.916 39.485 1.00 89.44 244 ASN A C 1
ATOM 1878 O O . ASN A 1 244 ? -15.344 -5.611 39.009 1.00 89.44 244 ASN A O 1
ATOM 1882 N N . SER A 1 245 ? -14.153 -6.637 40.605 1.00 84.50 245 SER A N 1
ATOM 1883 C CA . SER A 1 245 ? -15.333 -7.117 41.331 1.00 84.50 245 SER A CA 1
ATOM 1884 C C . SER A 1 245 ? -16.290 -5.969 41.675 1.00 84.50 245 SER A C 1
ATOM 1886 O O . SER A 1 245 ? -15.908 -4.978 42.296 1.00 84.50 245 SER A O 1
ATOM 1888 N N . GLY A 1 246 ? -17.555 -6.110 41.270 1.00 84.81 246 GLY A N 1
ATOM 1889 C CA . GLY A 1 246 ? -18.593 -5.098 41.480 1.00 84.81 246 GLY A CA 1
ATOM 1890 C C . GLY A 1 246 ? -18.740 -4.062 40.358 1.00 84.81 246 GLY A C 1
ATOM 1891 O O . GLY A 1 246 ? -19.585 -3.170 40.490 1.00 84.81 246 GLY A O 1
ATOM 1892 N N . TYR A 1 247 ? -17.979 -4.188 39.270 1.00 88.19 247 TYR A N 1
ATOM 1893 C CA . TYR A 1 247 ? -18.062 -3.355 38.069 1.00 88.19 247 TYR A CA 1
ATOM 1894 C C . TYR A 1 247 ? -18.419 -4.195 36.840 1.00 88.19 247 TYR A C 1
ATOM 1896 O O . TYR A 1 247 ? -18.348 -5.423 36.856 1.00 88.19 247 TYR A O 1
ATOM 1904 N N . TYR A 1 248 ? -18.813 -3.520 35.769 1.00 87.44 248 TYR A N 1
ATOM 1905 C CA . TYR A 1 248 ? -18.982 -4.081 34.435 1.00 87.44 248 TYR A CA 1
ATOM 1906 C C . TYR A 1 248 ? -18.402 -3.109 33.401 1.00 87.44 248 TYR A C 1
ATOM 1908 O O . TYR A 1 248 ? -18.233 -1.922 33.687 1.00 87.44 248 TYR A O 1
ATOM 1916 N N . VAL A 1 249 ? -18.087 -3.613 32.207 1.00 89.44 249 VAL A N 1
ATOM 1917 C CA . VAL A 1 249 ? -17.664 -2.774 31.077 1.00 89.44 249 VAL A CA 1
ATOM 1918 C C . VAL A 1 249 ? -18.883 -2.014 30.568 1.00 89.44 249 VAL A C 1
ATOM 1920 O O . VAL A 1 249 ? -19.857 -2.632 30.139 1.00 89.44 249 VAL A O 1
ATOM 1923 N N . GLU A 1 250 ? -18.852 -0.691 30.671 1.00 88.81 250 GLU A N 1
ATOM 1924 C CA . GLU A 1 250 ? -19.912 0.178 30.163 1.00 88.81 250 GLU A CA 1
ATOM 1925 C C . GLU A 1 250 ? -19.723 0.459 28.681 1.00 88.81 250 GLU A C 1
ATOM 1927 O O . GLU A 1 250 ? -20.664 0.302 27.907 1.00 88.81 250 GLU A O 1
ATOM 1932 N N . LYS A 1 251 ? -18.508 0.866 28.305 1.00 92.12 251 LYS A N 1
ATOM 1933 C CA . LYS A 1 251 ? -18.194 1.291 26.947 1.00 92.12 251 LYS A CA 1
ATOM 1934 C C . LYS A 1 251 ? -16.732 1.019 26.618 1.00 92.12 251 LYS A C 1
ATOM 1936 O O . LYS A 1 251 ? -15.860 1.214 27.466 1.00 92.12 251 LYS A O 1
ATOM 1941 N N . ILE A 1 252 ? -16.469 0.599 25.388 1.00 94.38 252 ILE A N 1
ATOM 1942 C CA . ILE A 1 252 ? -15.128 0.527 24.807 1.00 94.38 252 ILE A CA 1
ATOM 1943 C C . ILE A 1 252 ? -15.130 1.428 23.580 1.00 94.38 252 ILE A C 1
ATOM 1945 O O . ILE A 1 252 ? -15.945 1.238 22.678 1.00 94.38 252 ILE A O 1
ATOM 1949 N N . THR A 1 253 ? -14.229 2.403 23.549 1.00 95.62 253 THR A N 1
ATOM 1950 C CA . THR A 1 253 ? -14.043 3.272 22.390 1.00 95.62 253 THR A CA 1
ATOM 1951 C C . THR A 1 253 ? -12.597 3.299 21.940 1.00 95.62 253 THR A C 1
ATOM 1953 O O . THR A 1 253 ? -11.680 2.976 22.695 1.00 95.62 253 THR A O 1
ATOM 1956 N N . TRP A 1 254 ? -12.384 3.704 20.698 1.00 96.19 254 TRP A N 1
ATOM 1957 C CA . TRP A 1 254 ? -11.069 4.103 20.224 1.00 96.19 254 TRP A CA 1
ATOM 1958 C C . TRP A 1 254 ? -11.160 5.416 19.456 1.00 96.19 254 TRP A C 1
ATOM 1960 O O . TRP A 1 254 ? -12.227 5.806 18.979 1.00 96.19 254 TRP A O 1
ATOM 1970 N N . LYS A 1 255 ? -10.035 6.113 19.353 1.00 95.25 255 LYS A N 1
ATOM 1971 C CA . LYS A 1 255 ? -9.887 7.317 18.537 1.00 95.25 255 LYS A CA 1
ATOM 1972 C C . LYS A 1 255 ? -8.466 7.436 18.014 1.00 95.25 255 LYS A C 1
ATOM 1974 O O . LYS A 1 255 ? -7.546 6.857 18.592 1.00 95.25 255 LYS A O 1
ATOM 1979 N N . PHE A 1 256 ? -8.273 8.238 16.976 1.00 93.38 256 PHE A N 1
ATOM 1980 C CA . PHE A 1 2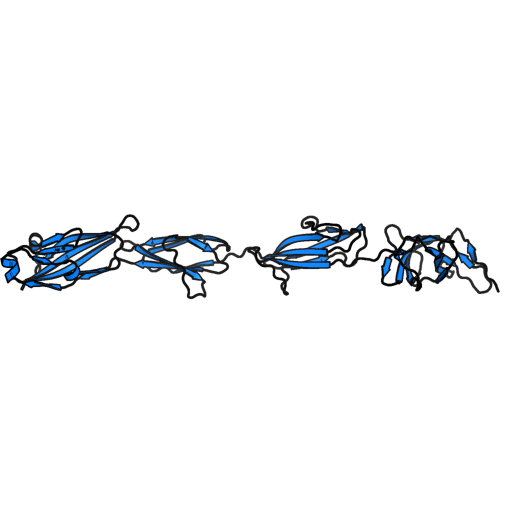56 ? -6.929 8.682 16.612 1.00 93.38 256 PHE A CA 1
ATOM 1981 C C . PHE A 1 256 ? -6.312 9.482 17.759 1.00 93.38 256 PHE A C 1
ATOM 1983 O O . PHE A 1 256 ? -7.028 10.201 18.465 1.00 93.38 256 PHE A O 1
ATOM 1990 N N . ALA A 1 257 ? -4.992 9.385 17.928 1.00 84.00 257 ALA A N 1
ATOM 1991 C CA . ALA A 1 257 ? -4.285 10.086 18.998 1.00 84.00 257 ALA A CA 1
ATOM 1992 C C . ALA A 1 257 ? -4.588 11.599 19.027 1.00 84.00 257 ALA A C 1
ATOM 1994 O O . ALA A 1 257 ? -4.822 12.164 20.097 1.00 84.00 257 ALA A O 1
ATOM 1995 N N . GLU A 1 258 ? -4.702 12.216 17.850 1.00 80.81 258 GLU A N 1
ATOM 1996 C CA . GLU A 1 258 ? -4.936 13.655 17.669 1.00 80.81 258 GLU A CA 1
ATOM 1997 C C . GLU A 1 258 ? -6.413 14.030 17.438 1.00 80.81 258 GLU A C 1
ATOM 1999 O O . GLU A 1 258 ? -6.750 15.208 17.351 1.00 80.81 258 GLU A O 1
ATOM 2004 N N . ALA A 1 259 ? -7.327 13.056 17.356 1.00 84.31 259 ALA A N 1
ATOM 2005 C CA . ALA A 1 259 ? -8.740 13.327 17.088 1.00 84.31 259 ALA A CA 1
ATOM 2006 C C . ALA A 1 259 ? -9.581 13.454 18.366 1.00 84.31 259 ALA A C 1
ATOM 2008 O O . ALA A 1 259 ? -9.238 12.959 19.448 1.00 84.31 259 ALA A O 1
ATOM 2009 N N . ILE A 1 260 ? -10.740 14.096 18.215 1.00 82.75 260 ILE A N 1
ATOM 2010 C CA . ILE A 1 260 ? -11.776 14.193 19.254 1.00 82.75 260 ILE A CA 1
ATOM 2011 C C . ILE A 1 260 ? -12.844 13.109 19.064 1.00 82.75 260 ILE A C 1
ATOM 2013 O O . ILE A 1 260 ? -13.353 12.583 20.051 1.00 82.75 260 ILE A O 1
ATOM 2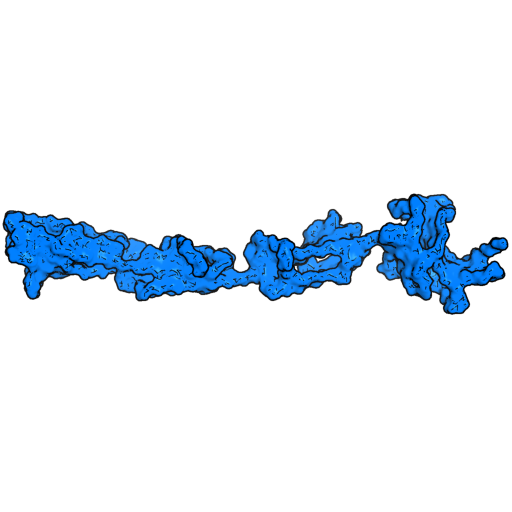017 N N . ALA A 1 261 ? -13.172 12.767 17.813 1.00 90.69 261 ALA A N 1
ATOM 2018 C CA . ALA A 1 261 ? -14.194 11.776 17.501 1.00 90.69 261 ALA A CA 1
ATOM 2019 C C . ALA A 1 261 ? -13.794 10.383 18.008 1.00 90.69 261 ALA A C 1
ATOM 2021 O O . ALA A 1 261 ? -12.665 9.938 17.799 1.00 90.69 261 ALA A O 1
ATOM 2022 N N . GLU A 1 262 ? -14.735 9.707 18.667 1.00 93.50 262 GLU A N 1
ATOM 2023 C CA . GLU A 1 262 ? -14.559 8.359 19.201 1.00 93.50 262 GLU A CA 1
ATOM 2024 C C . GLU A 1 262 ? -15.452 7.362 18.456 1.00 93.50 262 GLU A C 1
ATOM 2026 O O . GLU A 1 262 ? -16.606 7.657 18.140 1.00 93.50 262 GLU A O 1
ATOM 2031 N N . HIS A 1 263 ? -14.931 6.159 18.236 1.00 94.75 263 HIS A N 1
ATOM 2032 C CA . HIS A 1 263 ? -15.633 5.031 17.635 1.00 94.75 263 HIS A CA 1
ATOM 2033 C C . HIS A 1 263 ? -15.999 4.013 18.718 1.00 94.75 263 HIS A C 1
ATOM 2035 O O . HIS A 1 263 ? -15.132 3.602 19.488 1.00 94.75 263 HIS A O 1
ATOM 2041 N N . ASP A 1 264 ? -17.271 3.617 18.793 1.00 95.94 264 ASP A N 1
ATOM 2042 C CA . ASP A 1 264 ? -17.762 2.629 19.760 1.00 95.94 264 ASP A CA 1
ATOM 2043 C C . ASP A 1 264 ? -17.535 1.204 19.246 1.00 95.94 264 ASP A C 1
ATOM 2045 O O . ASP A 1 264 ? -17.983 0.858 18.157 1.00 95.94 264 ASP A O 1
ATOM 2049 N N . ILE A 1 265 ? -16.843 0.392 20.044 1.00 96.25 265 ILE A N 1
ATOM 2050 C CA . ILE A 1 265 ? -16.544 -1.020 19.765 1.00 96.25 265 ILE A CA 1
ATOM 2051 C C . ILE A 1 265 ? -16.932 -1.911 20.952 1.00 96.25 265 ILE A C 1
ATOM 2053 O O . ILE A 1 265 ? -16.360 -2.978 21.167 1.00 96.25 265 ILE A O 1
ATOM 2057 N N . THR A 1 266 ? -17.893 -1.472 21.769 1.00 92.00 266 THR A N 1
ATOM 2058 C CA . THR A 1 266 ? -18.301 -2.174 22.998 1.00 92.00 266 THR A CA 1
ATOM 2059 C C . THR A 1 266 ? -18.800 -3.596 22.720 1.00 92.00 266 THR A C 1
ATOM 2061 O O . THR A 1 266 ? -18.586 -4.497 23.535 1.00 92.00 266 THR A O 1
ATOM 2064 N N . VAL A 1 267 ? -19.453 -3.803 21.571 1.00 89.69 267 VAL A N 1
ATOM 2065 C CA . VAL A 1 267 ? -19.979 -5.108 21.146 1.00 89.69 267 VAL A CA 1
ATOM 2066 C C . VAL A 1 267 ? -18.899 -5.938 20.456 1.00 89.69 267 VAL A C 1
ATOM 2068 O O . VAL A 1 267 ? -18.627 -7.051 20.906 1.00 89.69 267 VAL A O 1
ATOM 2071 N N . ASP A 1 268 ? -18.270 -5.384 19.417 1.00 94.25 268 ASP A N 1
ATOM 2072 C CA . ASP A 1 268 ? -17.324 -6.109 18.557 1.00 94.25 268 ASP A CA 1
ATOM 2073 C C . ASP A 1 268 ? -16.018 -6.444 19.276 1.00 94.25 268 ASP A C 1
ATOM 2075 O O . ASP A 1 268 ? -15.425 -7.496 19.045 1.00 94.25 268 ASP A O 1
ATOM 2079 N N . LYS A 1 269 ? -15.582 -5.563 20.190 1.00 95.12 269 LYS A N 1
ATOM 2080 C CA . LYS A 1 269 ? -14.323 -5.673 20.946 1.00 95.12 269 LYS A CA 1
ATOM 2081 C C . LYS A 1 269 ? -13.087 -5.765 20.048 1.00 95.12 269 LYS A C 1
ATOM 2083 O O . LYS A 1 269 ? -12.021 -6.189 20.495 1.00 95.12 269 LYS A O 1
ATOM 2088 N N . CYS A 1 270 ? -13.210 -5.340 18.799 1.00 96.12 270 CYS A N 1
ATOM 2089 C CA . CYS A 1 270 ? -12.125 -5.247 17.843 1.00 96.12 270 CYS A CA 1
ATOM 2090 C C . CYS A 1 270 ? -12.350 -4.075 16.880 1.00 96.12 270 CYS A C 1
ATOM 2092 O O . CYS A 1 270 ? -13.442 -3.513 16.810 1.00 96.12 270 CYS A O 1
ATOM 2094 N N . PHE A 1 271 ? -11.298 -3.683 16.167 1.00 97.19 271 PHE A N 1
ATOM 2095 C CA . PHE A 1 271 ? -11.359 -2.710 15.077 1.00 97.19 271 PHE A CA 1
ATOM 2096 C C . PHE A 1 271 ? -10.262 -2.989 14.045 1.00 97.19 271 PHE A C 1
ATOM 2098 O O . PHE A 1 271 ? -9.305 -3.710 14.325 1.00 97.19 271 PHE A O 1
ATOM 2105 N N . ILE A 1 272 ? -10.401 -2.414 12.850 1.00 95.56 272 ILE A N 1
ATOM 2106 C CA . ILE A 1 272 ? -9.374 -2.466 11.804 1.00 95.56 272 ILE A CA 1
ATOM 2107 C C . ILE A 1 272 ? -8.400 -1.308 12.001 1.00 95.56 272 ILE A C 1
ATOM 2109 O O . ILE A 1 272 ? -8.828 -0.156 12.091 1.00 95.56 272 ILE A O 1
ATOM 2113 N N . MET A 1 273 ? -7.101 -1.604 12.050 1.00 94.06 273 MET A N 1
ATOM 2114 C CA . MET A 1 273 ? -6.071 -0.601 12.281 1.00 94.06 273 MET A CA 1
ATOM 2115 C C . MET A 1 273 ? -6.055 0.430 11.140 1.00 94.06 273 MET A C 1
ATOM 2117 O O . MET A 1 273 ? -5.896 0.062 9.967 1.00 94.06 273 MET A O 1
ATOM 2121 N N . PRO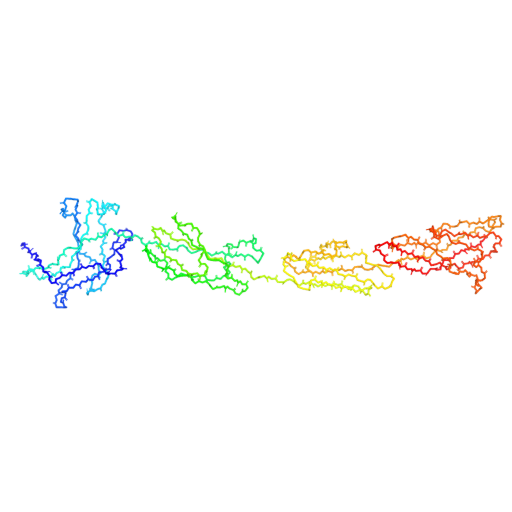 A 1 274 ? -6.209 1.728 11.439 1.00 90.31 274 PRO A N 1
ATOM 2122 C CA . PRO A 1 274 ? -6.121 2.761 10.422 1.00 90.31 274 PRO A CA 1
ATOM 2123 C C . PRO A 1 274 ? -4.660 3.130 10.118 1.00 90.31 274 PRO A C 1
ATOM 2125 O O . PRO A 1 274 ? -3.725 2.641 10.746 1.00 90.31 274 PRO A O 1
ATOM 2128 N N . ASN A 1 275 ? -4.463 4.049 9.173 1.00 85.44 275 ASN A N 1
ATOM 2129 C CA . ASN A 1 275 ? -3.153 4.613 8.827 1.00 85.44 275 ASN A CA 1
ATOM 2130 C C . ASN A 1 275 ? -2.655 5.668 9.849 1.00 85.44 275 ASN A C 1
ATOM 2132 O O . ASN A 1 275 ? -2.092 6.691 9.454 1.00 85.44 275 ASN A O 1
ATOM 2136 N N . ALA A 1 276 ? -2.902 5.469 11.147 1.00 89.75 276 ALA A N 1
ATOM 2137 C CA . ALA A 1 276 ? -2.510 6.396 12.212 1.00 89.75 276 ALA A CA 1
ATOM 2138 C C . ALA A 1 276 ? -2.506 5.720 13.592 1.00 89.75 276 ALA A C 1
ATOM 2140 O O . ALA A 1 276 ? -3.195 4.723 13.804 1.00 89.75 276 ALA A O 1
ATOM 2141 N N . ASP A 1 277 ? -1.768 6.303 14.539 1.00 94.06 277 ASP A N 1
ATOM 2142 C CA . ASP A 1 277 ? -1.732 5.839 15.927 1.00 94.06 277 ASP A CA 1
ATOM 2143 C C . ASP A 1 277 ? -3.101 6.001 16.606 1.00 94.06 277 ASP A C 1
ATOM 2145 O O . ASP A 1 277 ? -3.809 7.004 16.432 1.00 94.06 277 ASP A O 1
ATOM 2149 N N . VAL A 1 278 ? -3.463 5.004 17.412 1.00 96.06 278 VAL A N 1
ATOM 2150 C CA . VAL A 1 278 ? -4.781 4.897 18.045 1.00 96.06 278 VAL A CA 1
ATOM 2151 C C . VAL A 1 278 ? -4.658 4.876 19.565 1.00 96.06 278 VAL A C 1
ATOM 2153 O O . VAL A 1 278 ? -3.739 4.294 20.145 1.00 96.06 278 VAL A O 1
ATOM 2156 N N . ILE A 1 279 ? -5.637 5.499 20.217 1.00 95.69 279 ILE A N 1
ATOM 2157 C CA . ILE A 1 279 ? -5.854 5.447 21.658 1.00 95.69 279 ILE A CA 1
ATOM 2158 C C . ILE A 1 279 ? -7.171 4.716 21.922 1.00 95.69 279 ILE A C 1
ATOM 2160 O O . ILE A 1 279 ? -8.236 5.178 21.511 1.00 95.69 279 ILE A O 1
ATOM 2164 N N . VAL A 1 280 ? -7.106 3.608 22.656 1.00 96.12 280 VAL A N 1
ATOM 2165 C CA . VAL A 1 280 ? -8.272 2.873 23.162 1.00 96.12 280 VAL A CA 1
ATOM 2166 C C . VAL A 1 280 ? -8.658 3.400 24.545 1.00 96.12 280 VAL A C 1
ATOM 2168 O O . VAL A 1 280 ? -7.806 3.634 25.402 1.00 96.12 280 VAL A O 1
ATOM 2171 N N . LYS A 1 281 ? -9.953 3.563 24.801 1.00 94.19 281 LYS A N 1
ATOM 2172 C CA . LYS A 1 281 ? -10.496 3.901 26.117 1.00 94.19 281 LYS A CA 1
ATOM 2173 C C . LYS A 1 281 ? -11.528 2.873 26.537 1.00 94.19 281 LYS A C 1
ATOM 2175 O O . LYS A 1 281 ? -12.371 2.450 25.748 1.00 94.19 281 LYS A O 1
ATOM 2180 N N . VAL A 1 282 ? -11.472 2.490 27.806 1.00 93.69 282 VAL A N 1
ATOM 2181 C CA . VAL A 1 282 ? -12.431 1.564 28.407 1.00 93.69 282 VAL A CA 1
ATOM 2182 C C . VAL A 1 282 ? -13.030 2.202 29.644 1.00 93.69 282 VAL A C 1
ATOM 2184 O O . VAL A 1 282 ? -12.308 2.616 30.550 1.00 93.69 282 VAL A O 1
ATOM 2187 N N . TYR A 1 283 ? -14.356 2.226 29.681 1.00 91.88 283 TYR A N 1
ATOM 2188 C CA . TYR A 1 283 ? -15.144 2.798 30.759 1.00 91.88 283 TYR A CA 1
ATOM 2189 C C . TYR A 1 283 ? -15.788 1.684 31.573 1.00 91.88 283 TYR A C 1
ATOM 2191 O O . TYR A 1 283 ? -16.408 0.761 31.028 1.00 91.88 283 TYR A O 1
ATOM 2199 N N . PHE A 1 284 ? -15.638 1.770 32.892 1.00 90.62 284 PHE A N 1
ATOM 2200 C CA . PHE A 1 284 ? -16.195 0.803 33.825 1.00 90.62 284 PHE A CA 1
ATOM 2201 C C . PHE A 1 284 ? -17.250 1.463 34.696 1.00 90.62 284 PHE A C 1
ATOM 2203 O O . PHE A 1 284 ? -17.018 2.496 35.318 1.00 90.62 284 PHE A O 1
ATOM 2210 N N . GLN A 1 285 ? -18.384 0.792 34.847 1.00 90.06 285 GLN A N 1
ATOM 2211 C CA . GLN A 1 285 ? -19.493 1.306 35.631 1.00 90.06 285 GLN A CA 1
ATOM 2212 C C . GLN A 1 285 ? -19.926 0.286 36.684 1.00 90.06 285 GLN A C 1
ATOM 2214 O O . GLN A 1 285 ? -19.780 -0.925 36.533 1.00 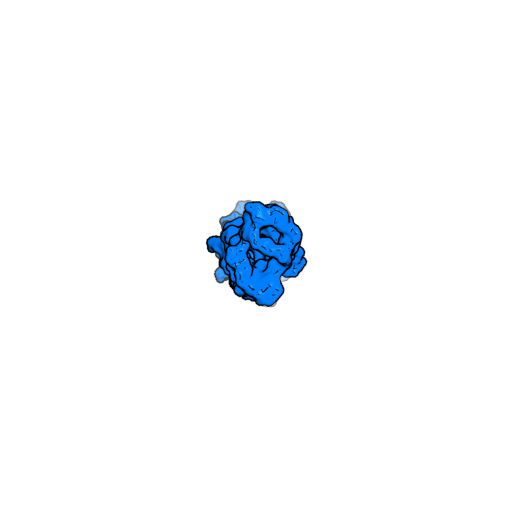90.06 285 GLN A O 1
ATOM 2219 N N . THR A 1 286 ? -20.451 0.784 37.802 1.00 90.38 286 THR A N 1
ATOM 2220 C CA . THR A 1 286 ? -21.000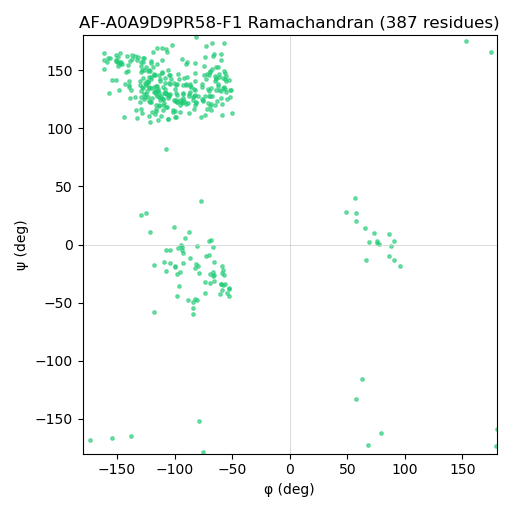 -0.040 38.887 1.00 90.38 286 THR A CA 1
ATOM 2221 C C . THR A 1 286 ? -22.464 0.301 39.149 1.00 90.38 286 THR A C 1
ATOM 2223 O O . THR A 1 286 ? -22.884 1.458 39.018 1.00 90.38 286 THR A O 1
ATOM 2226 N N . LEU A 1 287 ? -23.224 -0.710 39.588 1.00 92.50 287 LEU A N 1
ATOM 2227 C CA . LEU A 1 287 ? -24.598 -0.577 40.071 1.00 92.50 287 LEU A CA 1
ATOM 2228 C C . LEU A 1 287 ? -24.670 0.516 41.134 1.00 92.50 287 LEU A C 1
ATOM 2230 O O . LEU A 1 287 ? -23.956 0.447 42.129 1.00 92.50 287 LEU A O 1
ATOM 2234 N N . THR A 1 288 ? -25.560 1.491 41.000 1.00 93.31 288 THR A N 1
ATOM 2235 C CA . THR A 1 288 ? -25.719 2.554 42.002 1.00 93.31 288 THR A CA 1
ATOM 2236 C C . THR A 1 288 ? -27.081 2.455 42.668 1.00 93.31 288 THR A C 1
ATOM 2238 O O . THR A 1 288 ? -28.105 2.280 42.012 1.00 93.31 288 THR A O 1
ATOM 2241 N N . VAL A 1 289 ? -27.098 2.518 44.004 1.00 95.50 289 VAL A N 1
ATOM 2242 C CA . VAL A 1 289 ? -28.327 2.398 44.795 1.00 95.50 289 VAL A CA 1
ATOM 2243 C C . VAL A 1 289 ? -28.380 3.499 45.844 1.00 95.50 289 VAL A C 1
ATOM 2245 O O . VAL A 1 289 ? -27.675 3.451 46.852 1.00 95.50 289 VAL A O 1
ATOM 2248 N N . THR A 1 290 ? -29.271 4.463 45.636 1.00 96.56 290 THR A N 1
ATOM 2249 C CA . THR A 1 290 ? -29.427 5.626 46.514 1.00 96.56 290 THR A CA 1
ATOM 2250 C C . THR A 1 290 ? -30.643 5.437 47.424 1.00 96.56 290 THR A C 1
ATOM 2252 O O . THR A 1 290 ? -31.772 5.360 46.925 1.00 96.56 290 THR A O 1
ATOM 2255 N N . PRO A 1 291 ? -30.473 5.344 48.758 1.00 97.12 291 PRO A N 1
ATOM 2256 C CA . PRO A 1 291 ? -31.587 5.138 49.676 1.00 97.12 291 PRO A CA 1
ATOM 2257 C C . PRO A 1 291 ? -32.428 6.401 49.863 1.00 97.12 291 PRO A C 1
ATOM 2259 O O . PRO A 1 291 ? -31.913 7.510 49.958 1.00 97.12 291 PRO A O 1
ATOM 2262 N N . LYS A 1 292 ? -33.736 6.215 50.046 1.00 97.31 292 LYS A N 1
ATOM 2263 C CA . LYS A 1 292 ? -34.689 7.273 50.398 1.00 97.31 292 LYS A CA 1
ATOM 2264 C C . LYS A 1 292 ? -35.298 7.031 51.777 1.00 97.31 292 LYS A C 1
ATOM 2266 O O . LYS A 1 292 ? -35.159 5.974 52.399 1.00 97.31 292 LYS A O 1
ATOM 2271 N N . THR A 1 293 ? -35.994 8.044 52.283 1.00 97.06 293 THR A N 1
ATOM 2272 C CA . THR A 1 293 ? -36.832 7.916 53.478 1.00 97.06 293 THR A CA 1
ATOM 2273 C C . THR A 1 293 ? -38.293 8.059 53.091 1.00 97.06 293 THR A C 1
ATOM 2275 O O . THR A 1 293 ? -38.688 9.082 52.546 1.00 97.06 293 THR A O 1
ATOM 2278 N N . VAL A 1 294 ? -39.117 7.081 53.457 1.00 97.12 294 VAL A N 1
ATOM 2279 C CA . VAL A 1 294 ? -40.558 7.100 53.177 1.00 97.12 294 VAL A CA 1
ATOM 2280 C C . VAL A 1 294 ? -41.371 7.125 54.470 1.00 97.12 294 VAL A C 1
ATOM 2282 O O . VAL A 1 294 ? -40.979 6.544 55.486 1.00 97.12 294 VAL A O 1
ATOM 2285 N N . LYS A 1 295 ? -42.521 7.804 54.447 1.00 97.06 295 LYS A N 1
ATOM 2286 C CA . LYS A 1 295 ? -43.482 7.842 55.558 1.00 97.06 295 LYS A CA 1
ATOM 2287 C C . LYS A 1 295 ? -44.624 6.855 55.290 1.00 97.06 295 LYS A C 1
ATOM 2289 O O . LYS A 1 295 ? -45.197 6.852 54.205 1.00 97.06 295 LYS A O 1
ATOM 2294 N N . VAL A 1 296 ? -44.989 6.059 56.291 1.00 96.44 296 VAL A N 1
ATOM 2295 C CA . VAL A 1 296 ? -46.151 5.155 56.264 1.00 96.44 296 VAL A CA 1
ATOM 2296 C C . VAL A 1 296 ? -47.109 5.565 57.379 1.00 96.44 296 VAL A C 1
ATOM 2298 O O . VAL A 1 296 ? -46.711 5.658 58.540 1.00 96.44 296 VAL A O 1
ATOM 2301 N N . LYS A 1 297 ? -48.380 5.812 57.034 1.00 95.56 297 LYS A N 1
ATOM 2302 C CA . LYS A 1 297 ? -49.406 6.239 57.998 1.00 95.56 297 LYS A CA 1
ATOM 2303 C C . LYS A 1 297 ? -49.740 5.095 58.962 1.00 95.56 297 LYS A C 1
ATOM 2305 O O . LYS A 1 297 ? -50.275 4.066 58.546 1.00 95.56 297 LYS A O 1
ATOM 2310 N N . TYR A 1 298 ? -49.514 5.300 60.257 1.00 95.44 298 TYR A N 1
ATOM 2311 C CA . TYR A 1 298 ? -49.796 4.324 61.311 1.00 95.44 298 TYR A CA 1
ATOM 2312 C C . TYR A 1 298 ? -51.275 3.921 61.346 1.00 95.44 298 TYR A C 1
ATOM 2314 O O . TYR A 1 298 ? -51.584 2.739 61.476 1.00 95.44 298 TYR A O 1
ATOM 2322 N N . LYS A 1 299 ? -52.193 4.880 61.133 1.00 93.88 299 LYS A N 1
ATOM 2323 C CA . LYS A 1 299 ? -53.645 4.623 61.060 1.00 93.88 299 LYS A CA 1
ATOM 2324 C C . LYS A 1 299 ? -53.994 3.545 60.019 1.00 93.88 299 LYS A C 1
ATOM 2326 O O . LYS A 1 299 ? -54.799 2.665 60.306 1.00 93.88 299 LYS A O 1
ATOM 2331 N N . LYS A 1 300 ? -53.355 3.573 58.839 1.00 92.94 300 LYS A N 1
ATOM 2332 C CA . LYS A 1 300 ? -53.564 2.569 57.776 1.00 92.94 300 LYS A CA 1
ATOM 2333 C C . LYS A 1 300 ? -52.914 1.227 58.134 1.00 92.94 300 LYS A C 1
ATOM 2335 O O . LYS A 1 300 ? -53.531 0.178 57.963 1.00 92.94 300 LYS A O 1
ATOM 2340 N N . LEU A 1 301 ? -51.706 1.275 58.701 1.00 94.50 301 LEU A N 1
ATOM 2341 C CA . LEU A 1 301 ? -50.924 0.096 59.083 1.00 94.50 301 LEU A CA 1
ATOM 2342 C C . LEU A 1 301 ? -51.516 -0.689 60.271 1.00 94.50 301 LEU A C 1
ATOM 2344 O O . LEU A 1 301 ? -51.286 -1.892 60.384 1.00 94.50 301 LEU A O 1
ATOM 2348 N N . LYS A 1 302 ? -52.300 -0.046 61.152 1.00 91.25 302 LYS A N 1
ATOM 2349 C CA . LYS A 1 302 ? -53.074 -0.745 62.196 1.00 91.25 302 LYS A CA 1
ATOM 2350 C C . LYS A 1 302 ? -54.085 -1.725 61.592 1.00 91.25 302 LYS A C 1
ATOM 2352 O O . LYS A 1 302 ? -54.210 -2.837 62.093 1.00 91.25 302 LYS A O 1
ATOM 2357 N N . LYS A 1 303 ? -54.776 -1.308 60.522 1.00 92.62 303 LYS A N 1
ATOM 2358 C CA . LYS A 1 303 ? -55.872 -2.062 59.893 1.00 92.62 303 LYS A CA 1
ATOM 2359 C C . LYS A 1 303 ? -55.353 -3.155 58.957 1.00 92.62 303 LYS A C 1
ATOM 2361 O O . LYS A 1 303 ? -55.779 -4.300 59.047 1.00 92.62 303 LYS A O 1
ATOM 2366 N N . LYS A 1 304 ? -54.396 -2.823 58.083 1.00 94.44 304 LYS A N 1
ATOM 2367 C CA . LYS A 1 304 ? -53.861 -3.754 57.076 1.00 94.44 304 LYS A CA 1
ATOM 2368 C C . LYS A 1 304 ? -52.387 -3.508 56.771 1.00 94.44 304 LYS A C 1
ATOM 2370 O O . LYS A 1 304 ? -51.885 -2.399 56.962 1.00 94.44 304 LYS A O 1
ATOM 2375 N N . ALA A 1 305 ? -51.701 -4.539 56.277 1.00 96.56 305 ALA A N 1
ATOM 2376 C CA . ALA A 1 305 ? -50.336 -4.399 55.776 1.00 96.56 305 ALA A CA 1
ATOM 2377 C C . ALA A 1 305 ? -50.276 -3.330 54.671 1.00 96.56 305 ALA A C 1
ATOM 2379 O O . ALA A 1 305 ? -51.252 -3.119 53.951 1.00 96.56 305 ALA A O 1
ATOM 2380 N N . GLN A 1 306 ? -49.154 -2.622 54.575 1.00 97.12 306 GLN A N 1
ATOM 2381 C CA . GLN A 1 306 ? -48.949 -1.568 53.581 1.00 97.12 306 GLN A CA 1
ATOM 2382 C C . GLN A 1 306 ? -47.808 -1.963 52.652 1.00 97.12 306 GLN A C 1
ATOM 2384 O O . GLN A 1 306 ? -46.734 -2.326 53.130 1.00 97.12 306 GLN A O 1
ATOM 2389 N N . THR A 1 307 ? -48.019 -1.844 51.346 1.00 97.06 307 THR A N 1
ATOM 2390 C CA . THR A 1 307 ? -46.968 -2.040 50.343 1.00 97.06 307 THR A CA 1
ATOM 2391 C C . THR A 1 307 ? -46.418 -0.686 49.923 1.00 97.06 307 THR A C 1
ATOM 2393 O O . THR A 1 307 ? -47.170 0.225 49.578 1.00 97.06 307 THR A O 1
ATOM 2396 N N . VAL A 1 308 ? -45.099 -0.542 49.974 1.00 97.38 308 VAL A N 1
ATOM 2397 C CA . VAL A 1 308 ? -44.375 0.637 49.510 1.00 97.38 308 VAL A CA 1
ATOM 2398 C C . VAL A 1 308 ? -43.606 0.262 48.252 1.00 97.38 308 VAL A C 1
ATOM 2400 O O . VAL A 1 308 ? -42.829 -0.691 48.266 1.00 97.38 308 VAL A O 1
ATOM 2403 N N . ALA A 1 309 ? -43.822 1.015 47.175 1.00 97.56 309 ALA A N 1
ATOM 2404 C CA . ALA A 1 309 ? -43.116 0.806 45.917 1.00 97.56 309 ALA A CA 1
ATOM 2405 C C . ALA A 1 309 ? -41.596 0.991 46.078 1.00 97.56 309 ALA A C 1
ATOM 2407 O O . ALA A 1 309 ? -41.166 1.880 46.819 1.00 97.56 309 ALA A O 1
ATOM 2408 N N . CYS A 1 310 ? -40.797 0.195 45.360 1.00 96.56 310 CYS A N 1
ATOM 2409 C CA . CYS A 1 310 ? -39.329 0.267 45.393 1.00 96.56 310 CYS A CA 1
ATOM 2410 C C . CYS A 1 310 ? -38.804 1.692 45.120 1.00 96.56 310 CYS A C 1
ATOM 2412 O O . CYS A 1 310 ? -38.008 2.223 45.894 1.00 96.56 310 CYS A O 1
ATOM 2414 N N . SER A 1 311 ? -39.364 2.376 44.117 1.00 96.19 311 SER A N 1
ATOM 2415 C CA . SER A 1 311 ? -38.998 3.750 43.724 1.00 96.19 311 SER A CA 1
ATOM 2416 C C . SER A 1 311 ? -39.165 4.804 44.832 1.00 96.19 311 SER A C 1
ATOM 2418 O O . SER A 1 311 ? -38.492 5.842 44.830 1.00 96.19 311 SER A O 1
ATOM 2420 N N . LYS A 1 312 ? -40.041 4.541 45.816 1.00 97.38 312 LYS A N 1
ATOM 2421 C CA . LYS A 1 312 ? -40.260 5.413 46.984 1.00 97.38 312 LYS A CA 1
ATOM 2422 C C . LYS A 1 312 ? -39.228 5.199 48.091 1.00 97.38 312 LYS A C 1
ATOM 2424 O O . LYS A 1 312 ? -39.081 6.068 48.948 1.00 97.38 312 LYS A O 1
ATOM 2429 N N . VAL A 1 313 ? -38.548 4.052 48.109 1.00 97.25 313 VAL A N 1
ATOM 2430 C CA . VAL A 1 313 ? -37.561 3.701 49.144 1.00 97.25 313 VAL A CA 1
ATOM 2431 C C . VAL A 1 313 ? -36.122 3.751 48.653 1.00 97.25 313 VAL A C 1
ATOM 2433 O O . VAL A 1 313 ? -35.230 3.930 49.479 1.00 97.25 313 VAL A O 1
ATOM 2436 N N . MET A 1 314 ? -35.881 3.635 47.349 1.00 96.81 314 MET A N 1
ATOM 2437 C CA . MET A 1 314 ? -34.558 3.782 46.747 1.00 96.81 314 MET A CA 1
ATOM 2438 C C . MET A 1 314 ? -34.654 4.174 45.268 1.00 96.81 314 MET A C 1
ATOM 2440 O O . MET A 1 314 ? -35.692 3.980 44.639 1.00 96.81 314 MET A O 1
ATOM 2444 N N . THR A 1 315 ? -33.566 4.716 44.727 1.00 96.44 315 THR A N 1
ATOM 2445 C CA . THR A 1 315 ? -33.319 4.801 43.281 1.00 96.44 315 THR A CA 1
ATOM 2446 C C . THR A 1 315 ? -32.221 3.802 42.938 1.00 96.44 315 THR A C 1
ATOM 2448 O O . THR A 1 315 ? -31.224 3.741 43.656 1.00 96.44 315 THR A O 1
ATOM 2451 N N . VAL A 1 316 ? -32.413 3.021 41.877 1.00 94.88 316 VAL A N 1
ATOM 2452 C CA . VAL A 1 316 ? -31.392 2.131 41.316 1.00 94.88 316 VAL A CA 1
ATOM 2453 C C . VAL A 1 316 ? -31.039 2.666 39.932 1.00 94.88 316 VAL A C 1
ATOM 2455 O O . VAL A 1 316 ? -31.946 2.885 39.135 1.00 94.88 316 VAL A O 1
ATOM 2458 N N . SER A 1 317 ? -29.758 2.898 39.671 1.00 92.75 317 SER A N 1
ATOM 2459 C CA . SER A 1 317 ? -29.233 3.336 38.374 1.00 92.75 317 SER A CA 1
ATOM 2460 C C . SER A 1 317 ? -28.037 2.480 37.967 1.00 92.75 317 SER A C 1
ATOM 2462 O O . SER A 1 317 ? -27.441 1.798 38.808 1.00 92.75 317 SER A O 1
ATOM 2464 N N . ASN A 1 318 ? -27.702 2.509 36.676 1.00 90.69 318 ASN A N 1
ATOM 2465 C CA . ASN A 1 318 ? -26.550 1.806 36.103 1.00 90.69 318 ASN A CA 1
ATOM 2466 C C . ASN A 1 318 ? -26.603 0.296 36.398 1.00 90.69 318 ASN A C 1
ATOM 2468 O O . ASN A 1 318 ? -25.630 -0.334 36.804 1.00 90.69 318 ASN A O 1
ATOM 2472 N N . ALA A 1 319 ? -27.805 -0.273 36.306 1.00 89.81 319 ALA A N 1
ATOM 2473 C CA . ALA A 1 319 ? -28.025 -1.697 36.471 1.00 89.81 319 ALA A CA 1
ATOM 2474 C C . ALA A 1 319 ? -27.977 -2.371 35.102 1.00 89.81 319 ALA A C 1
ATOM 2476 O O . ALA A 1 319 ? -28.758 -2.014 34.224 1.00 89.81 319 ALA A O 1
ATOM 2477 N N . GLN A 1 320 ? -27.111 -3.370 34.951 1.00 86.94 320 GLN A N 1
ATOM 2478 C CA . GLN A 1 320 ? -27.107 -4.242 33.781 1.00 86.94 320 GLN A CA 1
ATOM 2479 C C . GLN A 1 320 ? -27.904 -5.511 34.076 1.00 86.94 320 GLN A C 1
ATOM 2481 O O . GLN A 1 320 ? -27.630 -6.221 35.045 1.00 86.94 320 GLN A O 1
ATOM 2486 N N . GLY A 1 321 ? -28.909 -5.790 33.248 1.00 87.31 321 GLY A N 1
ATOM 2487 C CA . GLY A 1 321 ? -29.759 -6.971 33.378 1.00 87.31 321 GLY A CA 1
ATOM 2488 C C . GLY A 1 321 ? -30.865 -6.874 34.435 1.00 87.31 321 GLY A C 1
ATOM 2489 O O . GLY A 1 321 ? -31.275 -5.797 34.870 1.00 87.31 321 GLY A O 1
ATOM 2490 N N . ALA A 1 322 ? -31.399 -8.034 34.824 1.00 89.94 322 ALA A N 1
ATOM 2491 C CA . ALA A 1 322 ? -32.571 -8.115 35.688 1.00 89.94 322 ALA A CA 1
ATOM 2492 C C . ALA A 1 322 ? -32.223 -7.815 37.154 1.00 89.94 322 ALA A C 1
ATOM 2494 O O . ALA A 1 322 ? -31.258 -8.347 37.708 1.00 89.94 322 ALA A O 1
ATOM 2495 N N . LEU A 1 323 ? -33.061 -7.010 37.811 1.00 95.00 323 LEU A N 1
ATOM 2496 C CA . LEU A 1 323 ? -32.888 -6.661 39.218 1.00 95.00 323 LEU A CA 1
ATOM 2497 C C . LEU A 1 323 ? -33.463 -7.733 40.148 1.00 95.00 323 LEU A C 1
ATOM 2499 O O . LEU A 1 323 ? -34.598 -8.190 39.995 1.00 95.00 323 LEU A O 1
ATOM 2503 N N . LYS A 1 324 ? -32.678 -8.089 41.166 1.00 96.00 324 LYS A N 1
ATOM 2504 C CA . LYS A 1 324 ? -33.083 -8.946 42.280 1.00 96.00 324 LYS A CA 1
ATOM 2505 C C . LYS A 1 324 ? -32.876 -8.224 43.603 1.00 96.00 324 LYS A C 1
ATOM 2507 O O . LYS A 1 324 ? -31.868 -7.555 43.821 1.00 96.00 324 LYS A O 1
ATOM 2512 N N . TYR A 1 325 ? -33.823 -8.397 44.515 1.00 97.75 325 TYR A N 1
ATOM 2513 C CA . TYR A 1 325 ? -33.831 -7.725 45.810 1.00 97.75 325 TYR A CA 1
ATOM 2514 C C . TYR A 1 325 ? -33.933 -8.737 46.942 1.00 97.75 325 TYR A C 1
ATOM 2516 O O . TYR A 1 325 ? -34.743 -9.661 46.902 1.00 97.75 325 TYR A O 1
ATOM 2524 N N . SER A 1 326 ? -33.154 -8.541 48.001 1.00 96.94 326 SER A N 1
ATOM 2525 C CA . SER A 1 326 ? -33.212 -9.408 49.177 1.00 96.94 326 SER A CA 1
ATOM 2526 C C . SER A 1 326 ? -33.145 -8.614 50.475 1.00 96.94 326 SER A C 1
ATOM 2528 O O . SER A 1 326 ? -32.330 -7.707 50.662 1.00 96.94 326 SER A O 1
ATOM 2530 N N . LEU A 1 327 ? -34.045 -8.951 51.402 1.00 97.50 327 LEU A N 1
ATOM 2531 C CA . LEU A 1 327 ? -34.092 -8.326 52.717 1.00 97.50 327 LEU A CA 1
ATOM 2532 C C . LEU A 1 327 ? -32.975 -8.885 53.608 1.00 97.50 327 LEU A C 1
ATOM 2534 O O . LEU A 1 327 ? -33.059 -10.015 54.097 1.00 97.50 327 LEU A O 1
ATOM 2538 N N . VAL A 1 328 ? -31.975 -8.057 53.901 1.00 97.44 328 VAL A N 1
ATOM 2539 C CA . VAL A 1 328 ? -30.824 -8.441 54.728 1.00 97.44 328 VAL A CA 1
ATOM 2540 C C . VAL A 1 328 ? -31.164 -8.287 56.207 1.00 97.44 328 VAL A C 1
ATOM 2542 O O . VAL A 1 328 ? -31.181 -9.268 56.954 1.00 97.44 328 VAL A O 1
ATOM 2545 N N . SER A 1 329 ? -31.506 -7.073 56.648 1.00 97.31 329 SER A N 1
ATOM 2546 C CA . SER A 1 329 ? -31.799 -6.794 58.058 1.00 97.31 329 SER A CA 1
ATOM 2547 C C . SER A 1 329 ? -32.800 -5.654 58.234 1.00 97.31 329 SER A C 1
ATOM 2549 O O . SER A 1 329 ? -32.975 -4.826 57.343 1.00 97.31 329 SER A O 1
ATOM 2551 N N . VAL A 1 330 ? -33.457 -5.595 59.395 1.00 97.88 330 VAL A N 1
ATOM 2552 C CA . VAL A 1 330 ? -34.271 -4.436 59.782 1.00 97.88 330 VAL A CA 1
ATOM 2553 C C . VAL A 1 330 ? -33.975 -4.058 61.220 1.00 97.88 330 VAL A C 1
ATOM 2555 O O . VAL A 1 330 ? -34.107 -4.886 62.123 1.00 97.88 330 VAL A O 1
ATOM 2558 N N . LYS A 1 331 ? -33.633 -2.788 61.439 1.00 97.31 331 LYS A N 1
ATOM 2559 C CA . LYS A 1 331 ? -33.348 -2.232 62.763 1.00 97.31 331 LYS A CA 1
ATOM 2560 C C . LYS A 1 331 ? -34.323 -1.127 63.141 1.00 97.31 331 LYS A C 1
ATOM 2562 O O . LYS A 1 331 ? -34.726 -0.329 62.299 1.00 97.31 331 LYS A O 1
ATOM 2567 N N . ARG A 1 332 ? -34.624 -1.021 64.432 1.00 96.19 332 ARG A N 1
ATOM 2568 C CA . ARG A 1 332 ? -35.186 0.184 65.060 1.00 96.19 332 ARG A CA 1
ATOM 2569 C C . ARG A 1 332 ? -34.330 0.494 66.283 1.00 96.19 332 ARG A C 1
ATOM 2571 O O . ARG A 1 332 ? -34.245 -0.328 67.194 1.00 96.19 332 ARG A O 1
ATOM 2578 N N . GLY A 1 333 ? -33.663 1.647 66.276 1.00 92.69 333 GLY A N 1
ATOM 2579 C CA . GLY A 1 333 ? -32.548 1.890 67.197 1.00 92.69 333 GLY A CA 1
ATOM 2580 C C . GLY A 1 333 ? -31.463 0.820 67.017 1.00 92.69 333 GLY A C 1
ATOM 2581 O O . GLY A 1 333 ? -31.123 0.475 65.883 1.00 92.69 333 GLY A O 1
ATOM 2582 N N . LYS A 1 334 ? -30.974 0.251 68.125 1.00 91.50 334 LYS A N 1
ATOM 2583 C CA . LYS A 1 334 ? -29.980 -0.840 68.126 1.00 91.50 334 LYS A CA 1
ATOM 2584 C C . LYS A 1 334 ? -30.587 -2.231 67.853 1.00 91.50 334 LYS A C 1
ATOM 2586 O O . LYS A 1 334 ? -29.876 -3.150 67.456 1.00 91.50 334 LYS A O 1
ATOM 2591 N N . SER A 1 335 ? -31.902 -2.402 68.008 1.00 93.00 335 SER A N 1
ATOM 2592 C CA . SER A 1 335 ? -32.545 -3.722 67.969 1.00 93.00 335 SER A CA 1
ATOM 2593 C C . SER A 1 335 ? -32.830 -4.213 66.539 1.00 93.00 335 SER A C 1
ATOM 2595 O O . SER A 1 335 ? -33.462 -3.504 65.752 1.00 93.00 335 SER A O 1
ATOM 2597 N N . LYS A 1 336 ? -32.401 -5.449 66.221 1.00 93.00 336 LYS A N 1
ATOM 2598 C CA . LYS A 1 336 ? -32.530 -6.130 64.907 1.00 93.00 336 LYS A CA 1
ATOM 2599 C C . LYS A 1 336 ? -33.773 -7.038 64.772 1.00 93.00 336 LYS A C 1
ATOM 2601 O O . LYS A 1 336 ? -34.005 -7.616 63.712 1.00 93.00 336 LYS A O 1
ATOM 2606 N N . LYS A 1 337 ? -34.615 -7.152 65.811 1.00 94.25 337 LYS A N 1
ATOM 2607 C CA . LYS A 1 337 ? -35.745 -8.114 65.875 1.00 94.25 337 LYS A CA 1
ATOM 2608 C C . LYS A 1 337 ? -36.921 -7.819 64.932 1.00 94.25 337 LYS A C 1
ATOM 2610 O O . LYS A 1 337 ? -37.946 -8.500 64.966 1.00 94.25 337 LYS A O 1
ATOM 2615 N N . TYR A 1 338 ? -36.809 -6.776 64.111 1.00 96.69 338 TYR A N 1
ATOM 2616 C CA . TYR A 1 338 ? -37.921 -6.252 63.322 1.00 96.69 338 TYR A CA 1
ATOM 2617 C C . TYR A 1 338 ? -38.007 -6.833 61.912 1.00 96.69 338 TYR A C 1
ATOM 2619 O O . TYR A 1 338 ? -38.992 -6.563 61.229 1.00 96.69 338 TYR A O 1
ATOM 2627 N N . LYS A 1 339 ? -37.044 -7.668 61.487 1.00 96.00 339 LYS A N 1
ATOM 2628 C CA . LYS A 1 339 ? -37.046 -8.302 60.155 1.00 96.00 339 LYS A CA 1
ATOM 2629 C C . LYS A 1 339 ? -38.366 -9.028 59.864 1.00 96.00 339 LYS A C 1
ATOM 2631 O O . LYS A 1 339 ? -38.907 -8.883 58.776 1.00 96.00 339 LYS A O 1
ATOM 2636 N N . LYS A 1 340 ? -38.966 -9.678 60.873 1.00 95.50 340 LYS A N 1
ATOM 2637 C CA . LYS A 1 340 ? -40.259 -10.381 60.759 1.00 95.50 340 LYS A CA 1
ATOM 2638 C C . LYS A 1 340 ? -41.445 -9.508 60.328 1.00 95.50 340 LYS A C 1
ATOM 2640 O O . LYS A 1 340 ? -42.453 -10.060 59.887 1.00 95.50 340 LYS A O 1
ATOM 2645 N N . TYR A 1 341 ? -41.350 -8.181 60.448 1.00 96.50 341 TYR A N 1
ATOM 2646 C CA . TYR A 1 341 ? -42.405 -7.234 60.064 1.00 96.50 341 TYR A CA 1
ATOM 2647 C C . TYR A 1 341 ? -42.268 -6.692 58.640 1.00 96.50 341 TYR A C 1
ATOM 2649 O O . TYR A 1 341 ? -43.134 -5.933 58.208 1.00 96.50 341 TYR A O 1
ATOM 2657 N N . PHE A 1 342 ? -41.221 -7.072 57.909 1.00 97.88 342 PHE A N 1
ATOM 2658 C CA . PHE A 1 342 ? -40.974 -6.587 56.558 1.00 97.88 342 PHE A CA 1
ATOM 2659 C C . PHE A 1 342 ? -40.765 -7.762 55.606 1.00 97.88 342 PHE A C 1
ATOM 2661 O O . PHE A 1 342 ? -40.178 -8.778 55.970 1.00 97.88 342 PHE A O 1
ATOM 2668 N N . LYS A 1 343 ? -41.253 -7.619 54.377 1.00 97.50 343 LYS A N 1
ATOM 2669 C CA . LYS A 1 343 ? -40.901 -8.486 53.248 1.00 97.50 343 LYS A CA 1
ATOM 2670 C C . LYS A 1 343 ? -40.502 -7.590 52.081 1.00 97.50 343 LYS A C 1
ATOM 2672 O O . LYS A 1 343 ? -41.124 -6.548 51.890 1.00 97.50 343 LYS A O 1
ATOM 2677 N N . ILE A 1 344 ? -39.484 -7.983 51.326 1.00 98.06 344 ILE A N 1
ATOM 2678 C CA . ILE A 1 344 ? -39.127 -7.342 50.057 1.00 98.06 344 ILE A CA 1
ATOM 2679 C C . ILE A 1 344 ? -39.435 -8.348 48.958 1.00 98.06 344 ILE A C 1
ATOM 2681 O O . ILE A 1 344 ? -39.026 -9.503 49.056 1.00 98.06 344 ILE A O 1
ATOM 2685 N N . ASN A 1 345 ? -40.200 -7.928 47.955 1.00 97.81 345 ASN A N 1
ATOM 2686 C CA . ASN A 1 345 ? -40.451 -8.756 46.787 1.00 97.81 345 ASN A CA 1
ATOM 2687 C C . ASN A 1 345 ? -39.157 -8.884 45.970 1.00 97.81 345 ASN A C 1
ATOM 2689 O O . ASN A 1 345 ? -38.548 -7.874 45.623 1.00 97.81 345 ASN A O 1
ATOM 2693 N N . ALA A 1 346 ? -38.762 -10.118 45.656 1.00 96.69 346 ALA A N 1
ATOM 2694 C CA . ALA A 1 346 ? -37.464 -10.396 45.055 1.00 96.69 346 ALA A CA 1
ATOM 2695 C C . ALA A 1 346 ? -37.283 -9.820 43.644 1.00 96.69 346 ALA A C 1
ATOM 2697 O O . ALA A 1 346 ? -36.151 -9.542 43.275 1.00 96.69 346 ALA A O 1
ATOM 2698 N N . LYS A 1 347 ? -38.366 -9.617 42.882 1.00 95.44 347 LYS A N 1
ATOM 2699 C CA . LYS A 1 347 ? -38.321 -9.101 41.503 1.00 95.44 347 LYS A CA 1
ATOM 2700 C C . LYS A 1 347 ? -38.585 -7.597 41.436 1.00 95.44 347 LYS A C 1
ATOM 2702 O O . LYS A 1 347 ? -37.890 -6.870 40.747 1.00 95.44 347 LYS A O 1
ATOM 2707 N N . THR A 1 348 ? -39.587 -7.118 42.172 1.00 96.62 348 THR A N 1
ATOM 2708 C CA . THR A 1 348 ? -40.031 -5.711 42.089 1.00 96.62 348 THR A CA 1
ATOM 2709 C C . THR A 1 348 ? -39.362 -4.797 43.110 1.00 96.62 348 THR A C 1
ATOM 2711 O O . THR A 1 348 ? -39.495 -3.581 43.022 1.00 96.62 348 THR A O 1
ATOM 2714 N N . GLY A 1 349 ? -38.729 -5.351 44.148 1.00 96.81 349 GLY A N 1
ATOM 2715 C CA . GLY A 1 349 ? -38.177 -4.576 45.263 1.00 96.81 349 GLY A CA 1
ATOM 2716 C C . GLY A 1 349 ? -39.237 -3.924 46.160 1.00 96.81 349 GLY A C 1
ATOM 2717 O O . GLY A 1 349 ? -38.895 -3.240 47.125 1.00 96.81 349 GLY A O 1
ATOM 2718 N N . ASN A 1 350 ? -40.528 -4.142 45.882 1.00 97.88 350 ASN A N 1
ATOM 2719 C CA . ASN A 1 350 ? -41.622 -3.586 46.670 1.00 97.88 350 ASN A CA 1
ATOM 2720 C C . ASN A 1 350 ? -41.560 -4.090 48.115 1.00 97.88 350 ASN A C 1
ATOM 2722 O O . ASN A 1 350 ? -41.417 -5.287 48.383 1.00 97.88 350 ASN A O 1
ATOM 2726 N N . VAL A 1 351 ? -41.699 -3.159 49.056 1.00 98.12 351 VAL A N 1
ATOM 2727 C CA . VAL A 1 351 ? -41.540 -3.417 50.485 1.00 98.12 351 VAL A CA 1
ATOM 2728 C C . VAL A 1 351 ? -42.909 -3.545 51.129 1.00 98.12 351 VAL A C 1
ATOM 2730 O O . VAL A 1 351 ? -43.659 -2.578 51.230 1.00 98.12 351 VAL A O 1
ATOM 2733 N N . THR A 1 352 ? -43.233 -4.733 51.623 1.00 97.75 352 THR A N 1
ATOM 2734 C CA . THR A 1 352 ? -44.429 -4.957 52.437 1.00 97.75 352 THR A CA 1
ATOM 2735 C C . THR A 1 352 ? -44.105 -4.710 53.903 1.00 97.75 352 THR A C 1
ATOM 2737 O O . THR A 1 352 ? -43.248 -5.382 54.477 1.00 97.75 352 THR A O 1
ATOM 2740 N N . VAL A 1 353 ? -44.827 -3.783 54.527 1.00 97.81 353 VAL A N 1
ATOM 2741 C CA . VAL A 1 353 ? -44.802 -3.506 55.965 1.00 97.81 353 VAL A CA 1
ATOM 2742 C C . VAL A 1 353 ? -46.010 -4.189 56.607 1.00 97.81 353 VAL A C 1
ATOM 2744 O O . VAL A 1 353 ? -47.157 -3.849 56.305 1.00 97.81 353 VAL A O 1
ATOM 2747 N N . LYS A 1 354 ? -45.776 -5.174 57.481 1.00 96.12 354 LYS A N 1
ATOM 2748 C CA . LYS A 1 354 ? -46.848 -5.937 58.142 1.00 96.12 354 LYS A CA 1
ATOM 2749 C C . LYS A 1 354 ? -47.645 -5.066 59.119 1.00 96.12 354 LYS A C 1
ATOM 2751 O O . LYS A 1 354 ? -47.116 -4.129 59.721 1.00 96.12 354 LYS A O 1
ATOM 2756 N N . LYS A 1 355 ? -48.925 -5.415 59.304 1.00 93.69 355 LYS A N 1
ATOM 2757 C CA . LYS A 1 355 ? -49.822 -4.751 60.263 1.00 93.69 355 LYS A CA 1
ATOM 2758 C C . LYS A 1 355 ? -49.307 -4.843 61.708 1.00 93.69 355 LYS A C 1
ATOM 2760 O O . LYS A 1 355 ? -48.456 -5.675 62.013 1.00 93.69 355 LYS A O 1
ATOM 2765 N N . LYS A 1 356 ? -49.856 -4.010 62.601 1.00 87.94 356 LYS A N 1
ATOM 2766 C CA . LYS A 1 356 ? -49.528 -3.951 64.049 1.00 87.94 356 LYS A CA 1
ATOM 2767 C C . LYS A 1 356 ? -48.088 -3.505 64.388 1.00 87.94 356 LYS A C 1
ATOM 2769 O O . LYS A 1 356 ? -47.655 -3.622 65.531 1.00 87.94 356 LYS A O 1
ATOM 2774 N N . LEU A 1 357 ? -47.343 -2.943 63.432 1.00 94.50 357 LEU A N 1
ATOM 2775 C CA . LEU A 1 357 ? -46.023 -2.361 63.692 1.00 94.50 357 LEU A CA 1
ATOM 2776 C C . LEU A 1 357 ? -46.153 -1.000 64.407 1.00 94.50 357 LEU A C 1
ATOM 2778 O O . LEU A 1 357 ? -46.820 -0.094 63.906 1.00 94.50 357 LEU A O 1
ATOM 2782 N N . LYS A 1 358 ? -45.508 -0.839 65.573 1.00 93.56 358 LYS A N 1
ATOM 2783 C CA . LYS A 1 358 ? -45.552 0.402 66.376 1.00 93.56 358 LYS A CA 1
ATOM 2784 C C . LYS A 1 358 ? -44.955 1.599 65.615 1.00 93.56 358 LYS A C 1
ATOM 2786 O O . LYS A 1 358 ? -44.033 1.425 64.812 1.00 93.56 358 LYS A O 1
ATOM 2791 N N . LYS A 1 359 ? -45.399 2.823 65.939 1.00 96.31 359 LYS A N 1
ATOM 2792 C CA . LYS A 1 359 ? -44.792 4.076 65.441 1.00 96.31 359 LYS A CA 1
ATOM 2793 C C . LYS A 1 359 ? -43.285 4.099 65.699 1.00 96.31 359 LYS A C 1
ATOM 2795 O O . LYS A 1 359 ? -42.840 3.618 66.743 1.00 96.31 359 LYS A O 1
ATOM 2800 N N . GLY A 1 360 ? -42.508 4.631 64.761 1.00 96.38 360 GLY A N 1
ATOM 2801 C CA . GLY A 1 360 ? -41.050 4.708 64.855 1.00 96.38 360 GLY A CA 1
ATOM 2802 C C . GLY A 1 360 ? -40.351 4.739 63.496 1.00 96.38 360 GLY A C 1
ATOM 2803 O O . GLY A 1 360 ? -40.984 4.594 62.451 1.00 96.38 360 GLY A O 1
ATOM 2804 N N . THR A 1 361 ? -39.029 4.919 63.518 1.00 97.75 361 THR A N 1
ATOM 2805 C CA . THR A 1 361 ? -38.178 4.859 62.320 1.00 97.75 361 THR A CA 1
ATOM 2806 C C . THR A 1 361 ? -37.487 3.506 62.243 1.00 97.75 361 THR A C 1
ATOM 2808 O O . THR A 1 361 ? -36.775 3.113 63.167 1.00 97.75 361 THR A O 1
ATOM 2811 N N . TYR A 1 362 ? -37.671 2.821 61.122 1.00 98.06 362 TYR A N 1
ATOM 2812 C CA . TYR A 1 362 ? -37.052 1.540 60.822 1.00 98.06 362 TYR A CA 1
ATOM 2813 C C . TYR A 1 362 ? -35.980 1.756 59.751 1.00 98.06 362 TYR A C 1
ATOM 2815 O O . TYR A 1 362 ? -36.250 2.414 58.749 1.00 98.06 362 TYR A O 1
ATOM 2823 N N . LYS A 1 363 ? -34.769 1.239 59.977 1.00 98.06 363 LYS A N 1
ATOM 2824 C CA . LYS A 1 363 ? -33.675 1.162 58.997 1.00 98.06 363 LYS A CA 1
ATOM 2825 C C . LYS A 1 363 ? -33.727 -0.227 58.359 1.00 98.06 363 LYS A C 1
ATOM 2827 O O . LYS A 1 363 ? -33.544 -1.216 59.067 1.00 98.06 363 LYS A O 1
ATOM 2832 N N . ILE A 1 364 ? -34.018 -0.299 57.066 1.00 98.12 364 ILE A N 1
ATOM 2833 C CA . ILE A 1 364 ? -34.160 -1.542 56.309 1.00 98.12 364 ILE A CA 1
ATOM 2834 C C . ILE A 1 364 ? -32.931 -1.675 55.420 1.00 98.12 364 ILE A C 1
ATOM 2836 O O . ILE A 1 364 ? -32.704 -0.826 54.563 1.00 98.12 364 ILE A O 1
ATOM 2840 N N . THR A 1 365 ? -32.152 -2.730 55.633 1.00 98.00 365 THR A N 1
ATOM 2841 C CA . THR A 1 365 ? -31.001 -3.077 54.800 1.00 98.00 365 THR A CA 1
ATOM 2842 C C . THR A 1 365 ? -31.442 -4.069 53.729 1.00 98.00 365 THR A C 1
ATOM 2844 O O . THR A 1 365 ? -31.955 -5.145 54.052 1.00 98.00 365 THR A O 1
ATOM 2847 N N . CYS A 1 366 ? -31.243 -3.704 52.468 1.00 97.12 366 CYS A N 1
ATOM 2848 C CA . CYS A 1 366 ? -31.587 -4.482 51.283 1.00 97.12 366 CYS A CA 1
ATOM 2849 C C . CYS A 1 366 ? -30.326 -4.711 50.447 1.00 97.12 366 CYS A C 1
ATOM 2851 O O . CYS A 1 366 ? -29.565 -3.769 50.233 1.00 97.12 366 CYS A O 1
ATOM 2853 N N . LYS A 1 367 ? -30.115 -5.939 49.973 1.00 97.31 367 LYS A N 1
ATOM 2854 C CA . LYS A 1 367 ? -29.117 -6.244 48.947 1.00 97.31 367 LYS A CA 1
ATOM 2855 C C . LYS A 1 367 ? -29.825 -6.231 47.597 1.00 97.31 367 LYS A C 1
ATOM 2857 O O . LYS A 1 367 ? -30.808 -6.951 47.411 1.00 97.31 367 LYS A O 1
ATOM 2862 N N . VAL A 1 368 ? -29.335 -5.380 46.707 1.00 96.81 368 VAL A N 1
ATOM 2863 C CA . VAL A 1 368 ? -29.778 -5.243 45.321 1.00 96.81 368 VAL A CA 1
ATOM 2864 C C . VAL A 1 368 ? -28.722 -5.899 44.447 1.00 96.81 368 VAL A C 1
ATOM 2866 O O . VAL A 1 368 ? -27.539 -5.597 44.595 1.00 96.81 368 VAL A O 1
ATOM 2869 N N . THR A 1 369 ? -29.147 -6.793 43.568 1.00 94.00 369 THR A N 1
ATOM 2870 C CA . THR A 1 369 ? -28.286 -7.508 42.628 1.00 94.00 369 THR A CA 1
ATOM 2871 C C . THR A 1 369 ? -28.778 -7.241 41.211 1.00 94.00 369 THR A C 1
ATOM 2873 O O . THR A 1 369 ? -29.983 -7.296 40.975 1.00 94.00 369 THR A O 1
ATOM 2876 N N . ALA A 1 370 ? -27.862 -6.956 40.292 1.00 92.94 370 ALA A N 1
ATOM 2877 C CA . ALA A 1 370 ? -28.114 -6.796 38.863 1.00 92.94 370 ALA A CA 1
ATOM 2878 C C . ALA A 1 370 ? -27.216 -7.772 38.090 1.00 92.94 370 ALA A C 1
ATOM 2880 O O . ALA A 1 370 ? -26.078 -7.987 38.502 1.00 92.94 370 ALA A O 1
ATOM 2881 N N . GLY A 1 371 ? -27.722 -8.389 37.025 1.00 86.50 371 GLY A N 1
ATOM 2882 C CA . GLY A 1 371 ? -26.940 -9.235 36.116 1.00 86.50 371 GLY A CA 1
ATOM 2883 C C . GLY A 1 371 ? -27.809 -9.910 35.052 1.00 86.50 371 GLY A C 1
ATOM 2884 O O . GLY A 1 371 ? -29.039 -9.946 35.174 1.00 86.50 371 GLY A O 1
ATOM 2885 N N . ASN A 1 372 ? -27.179 -10.449 34.008 1.00 83.38 372 ASN A N 1
ATOM 2886 C CA . ASN A 1 372 ? -27.811 -11.275 32.968 1.00 83.38 372 ASN A CA 1
ATOM 2887 C C . ASN A 1 372 ? -26.769 -12.226 32.334 1.00 83.38 372 ASN A C 1
ATOM 2889 O O . ASN A 1 372 ? -25.684 -12.390 32.882 1.00 83.38 372 ASN A O 1
ATOM 2893 N N . ASN A 1 373 ? -27.089 -12.857 31.200 1.00 80.44 373 ASN A N 1
ATOM 2894 C CA . ASN A 1 373 ? -26.175 -13.788 30.522 1.00 80.44 373 ASN A CA 1
ATOM 2895 C C . ASN A 1 373 ? -24.912 -13.110 29.957 1.00 80.44 373 ASN A C 1
ATOM 2897 O O . ASN A 1 373 ? -23.895 -13.774 29.797 1.00 80.44 373 ASN A O 1
ATOM 2901 N N . ASN A 1 374 ? -24.963 -11.801 29.689 1.00 73.94 374 ASN A N 1
ATOM 2902 C CA . ASN A 1 374 ? -23.876 -11.046 29.060 1.00 73.94 374 ASN A CA 1
ATOM 2903 C C . ASN A 1 374 ? -23.031 -10.261 30.079 1.00 73.94 374 ASN A C 1
ATOM 2905 O O . ASN A 1 374 ? -21.905 -9.877 29.777 1.00 73.94 374 ASN A O 1
ATOM 2909 N N . TYR A 1 375 ? -23.557 -10.026 31.286 1.00 75.31 375 TYR A N 1
ATOM 2910 C CA . TYR A 1 375 ? -22.899 -9.254 32.340 1.00 75.31 375 TYR A CA 1
ATOM 2911 C C . TYR A 1 375 ? -22.886 -10.023 33.660 1.00 75.31 375 TYR A C 1
ATOM 2913 O O . TYR A 1 375 ? -23.937 -10.412 34.181 1.00 75.31 375 TYR A O 1
ATOM 2921 N N . GLN A 1 376 ? -21.693 -10.168 34.245 1.00 76.25 376 GLN A N 1
ATOM 2922 C CA . GLN A 1 376 ? -21.527 -10.774 35.565 1.00 76.25 376 GLN A CA 1
ATOM 2923 C C . GLN A 1 376 ? -22.386 -10.071 36.625 1.00 76.25 376 GLN A C 1
ATOM 2925 O O . GLN A 1 376 ? -22.584 -8.855 36.604 1.00 76.25 376 GLN A O 1
ATOM 2930 N N . SER A 1 377 ? -22.897 -10.846 37.585 1.00 84.50 377 SER A N 1
ATOM 2931 C CA . SER A 1 377 ? -23.804 -10.308 38.594 1.00 84.50 377 SER A CA 1
ATOM 2932 C C . SER A 1 377 ? -23.085 -9.393 39.589 1.00 84.50 377 SER A C 1
ATOM 2934 O O . SER A 1 377 ? -22.214 -9.840 40.335 1.00 84.50 377 SER A O 1
ATOM 2936 N N . VAL A 1 378 ? -23.526 -8.142 39.687 1.00 89.38 378 VAL A N 1
ATOM 2937 C CA . VAL A 1 378 ? -23.036 -7.146 40.647 1.00 89.38 378 VAL A CA 1
ATOM 2938 C C . VAL A 1 378 ? -24.059 -6.960 41.761 1.00 89.38 378 VAL A C 1
ATOM 2940 O O . VAL A 1 378 ? -25.263 -6.910 41.519 1.00 89.38 378 VAL A O 1
ATOM 2943 N N . SER A 1 379 ? -23.599 -6.841 43.010 1.00 91.88 379 SER A N 1
ATOM 2944 C CA . SER A 1 379 ? -24.476 -6.612 44.163 1.00 91.88 379 SER A CA 1
ATOM 2945 C C . SER A 1 379 ? -24.045 -5.414 45.001 1.00 91.88 379 SER A C 1
ATOM 2947 O O . SER A 1 379 ? -22.886 -5.322 45.391 1.00 91.88 379 SER A O 1
ATOM 2949 N N . LYS A 1 380 ? -25.000 -4.563 45.395 1.00 93.56 380 LYS A N 1
ATOM 2950 C CA . LYS A 1 380 ? -24.801 -3.525 46.418 1.00 93.56 380 LYS A CA 1
ATOM 2951 C C . LYS A 1 380 ? -25.796 -3.661 47.559 1.00 93.56 380 LYS A C 1
ATOM 2953 O O . LYS A 1 380 ? -26.980 -3.931 47.363 1.00 93.56 380 LYS A O 1
ATOM 2958 N N . THR A 1 381 ? -25.308 -3.444 48.777 1.00 95.69 381 THR A N 1
ATOM 2959 C CA . THR A 1 381 ? -26.144 -3.416 49.979 1.00 95.69 381 THR A CA 1
ATOM 2960 C C . THR A 1 381 ? -26.429 -1.975 50.367 1.00 95.69 381 THR A C 1
ATOM 2962 O O . THR A 1 381 ? -25.512 -1.200 50.610 1.00 95.69 381 THR A O 1
ATOM 2965 N N . VAL A 1 382 ? -27.708 -1.623 50.471 1.00 96.31 382 VAL A N 1
ATOM 2966 C CA . VAL A 1 382 ? -28.164 -0.274 50.815 1.00 96.31 382 VAL A CA 1
ATOM 2967 C C . VAL A 1 382 ? -29.046 -0.307 52.058 1.00 96.31 382 VAL A C 1
ATOM 2969 O O . VAL A 1 382 ? -29.751 -1.286 52.310 1.00 96.31 382 VAL A O 1
ATOM 2972 N N . THR A 1 383 ? -29.053 0.773 52.842 1.00 97.69 383 THR A N 1
ATOM 2973 C CA . THR A 1 383 ? -29.983 0.933 53.968 1.00 97.69 383 THR A CA 1
ATOM 2974 C C . THR A 1 383 ? -30.877 2.156 53.784 1.00 97.69 383 THR A C 1
ATOM 2976 O O . THR A 1 383 ? -30.407 3.288 53.854 1.00 97.69 383 THR A O 1
ATOM 2979 N N . PHE A 1 384 ? -32.183 1.935 53.623 1.00 98.06 384 PHE A N 1
ATOM 2980 C CA . PHE A 1 384 ? -33.202 2.987 53.533 1.00 98.06 384 PHE A CA 1
ATOM 2981 C C . PHE A 1 384 ? -34.056 3.062 54.805 1.00 98.06 384 PHE A C 1
ATOM 2983 O O . PHE A 1 384 ? -33.990 2.189 55.677 1.00 98.06 384 PHE A O 1
ATOM 2990 N N . LYS A 1 385 ? -34.855 4.128 54.953 1.00 98.19 385 LYS A N 1
ATOM 2991 C CA . LYS A 1 385 ? -35.650 4.369 56.171 1.00 98.19 385 LYS A CA 1
ATOM 2992 C C . LYS A 1 385 ? -37.152 4.359 55.883 1.00 98.19 385 LYS A C 1
ATOM 2994 O O . LYS A 1 385 ? -37.629 5.088 55.020 1.00 98.19 385 LYS A O 1
ATOM 2999 N N . ILE A 1 386 ? -37.917 3.613 56.681 1.00 98.00 386 ILE A N 1
ATOM 3000 C CA . ILE A 1 386 ? -39.385 3.708 56.731 1.00 98.00 386 ILE A CA 1
ATOM 3001 C C . ILE A 1 386 ? -39.788 4.323 58.074 1.00 98.00 386 ILE A C 1
ATOM 3003 O O . ILE A 1 386 ? -39.496 3.772 59.137 1.00 98.00 386 ILE A O 1
ATOM 3007 N N . LYS A 1 387 ? -40.470 5.470 58.037 1.00 97.50 387 LYS A N 1
ATOM 3008 C CA . LYS A 1 387 ? -41.013 6.169 59.210 1.00 97.50 387 LYS A CA 1
ATOM 3009 C C . LYS A 1 387 ? -42.502 5.852 59.354 1.00 97.50 387 LYS A C 1
ATOM 3011 O O . LYS A 1 387 ? -43.307 6.325 58.557 1.00 97.50 387 LYS A O 1
ATOM 3016 N N . VAL A 1 388 ? -42.872 5.085 60.376 1.00 96.62 388 VAL A N 1
ATOM 3017 C CA . VAL A 1 388 ? -44.276 4.832 60.739 1.00 96.62 388 VAL A CA 1
ATOM 3018 C C . VAL A 1 388 ? -44.735 5.944 61.680 1.00 96.62 388 VAL A C 1
ATOM 3020 O O . VAL A 1 388 ? -44.218 6.033 62.797 1.00 96.62 388 VAL A O 1
ATOM 3023 N N . LYS A 1 389 ? -45.669 6.792 61.237 1.00 93.06 389 LYS A N 1
ATOM 3024 C CA . LYS A 1 389 ? -46.167 7.949 62.003 1.00 93.06 389 LYS A CA 1
ATOM 3025 C C . LYS A 1 389 ? -47.687 7.981 62.099 1.00 93.06 389 LYS A C 1
ATOM 3027 O O . LYS A 1 389 ? -48.348 7.661 61.083 1.00 93.06 389 LYS A O 1
#

Radius of gyration: 49.89 Å; Cα contacts (8 Å, |Δi|>4): 936; chains: 1; bounding box: 109×34×134 Å